Protein AF-A0A7S4VTH8-F1 (afdb_monomer_lite)

Organism: NCBI:txid311494

InterPro domains:
  IPR007577 Glycosyltransferase, DXD sugar-binding motif [PF04488] (107-191)
  IPR029044 Nucleotide-diphospho-sugar transferases [SSF53448] (131-252)
  IPR051706 Glycosyltransferase domain-containing protein [PTHR32385] (81-239)

Secondary structure (DSSP, 8-state):
-PPPPP-----------PPPP--------------------------PPPPPPPPPPPPPPP-PPPP--------PPPSPP---PPPSS-SEEEEEESSSSGGGS-HHHHHHHHHHHHH-TTPEEEEEEHHHHHHHHHHHH-HHHHHHHHH--BHHHHHHHHHHHHHHHH-EEEE-TT-EESS-GGGS--TT--EEEEE-TTSSEEEEEEEE-TT-HHHHHHHHHHHHHHTT-S-SS--HHHH------HHHHHHHHHHHHHHHHHSTT--GGGGGT-SEEEETTEEEEEEEEEE----SSS--SSS-HHHHT-SSGGGGEEEEES--TT---EEEESS-TT--SGGGGSSTT-B---GGGTS--PPPPTTSTTS-----TT-

pLDDT: mean 79.78, std 24.13, range [24.97, 98.88]

Structure (mmCIF, N/CA/C/O backbone):
data_AF-A0A7S4VTH8-F1
#
_entry.id   AF-A0A7S4VTH8-F1
#
loop_
_atom_site.group_PDB
_atom_site.id
_atom_site.type_symbol
_atom_site.label_atom_id
_atom_site.label_alt_id
_atom_site.label_comp_id
_atom_site.label_asym_id
_atom_site.label_entity_id
_atom_site.label_seq_id
_atom_site.pdbx_PDB_ins_code
_atom_site.Cartn_x
_atom_site.Cartn_y
_atom_site.Cartn_z
_atom_site.occupancy
_atom_site.B_iso_or_equiv
_atom_site.auth_seq_id
_atom_site.auth_comp_id
_atom_site.auth_asym_id
_atom_site.auth_atom_id
_atom_site.pdbx_PDB_model_num
ATOM 1 N N . LEU A 1 1 ? 20.740 24.866 17.862 1.00 36.84 1 LEU A N 1
ATOM 2 C CA . LEU A 1 1 ? 20.935 25.268 16.451 1.00 36.84 1 LEU A CA 1
ATOM 3 C C . LEU A 1 1 ? 19.930 24.480 15.617 1.00 36.84 1 LEU A C 1
ATOM 5 O O . LEU A 1 1 ? 20.088 23.277 15.501 1.00 36.84 1 LEU A O 1
ATOM 9 N N . LYS A 1 2 ? 18.836 25.113 15.173 1.00 24.97 2 LYS A N 1
ATOM 10 C CA . LYS A 1 2 ? 17.827 24.502 14.285 1.00 24.97 2 LYS A CA 1
ATOM 11 C C . LYS A 1 2 ? 18.245 24.758 12.830 1.00 24.97 2 LYS A C 1
ATOM 13 O O . LYS A 1 2 ? 18.595 25.909 12.561 1.00 24.97 2 LYS A O 1
ATOM 18 N N . PRO A 1 3 ? 18.171 23.795 11.897 1.00 44.22 3 PRO A N 1
ATOM 19 C CA . PRO A 1 3 ? 18.295 24.111 10.487 1.00 44.22 3 PRO A CA 1
ATOM 20 C C . PRO A 1 3 ? 16.931 24.478 9.893 1.00 44.22 3 PRO A C 1
ATOM 22 O O . PRO A 1 3 ? 15.914 23.816 10.092 1.00 44.22 3 PRO A O 1
ATOM 25 N N . PHE A 1 4 ? 16.959 25.609 9.201 1.00 30.02 4 PHE A N 1
ATOM 26 C CA . PHE A 1 4 ? 15.924 26.200 8.369 1.00 30.02 4 PHE A CA 1
ATOM 27 C C . PHE A 1 4 ? 15.760 25.385 7.079 1.00 30.02 4 PHE A C 1
ATOM 29 O O . PHE A 1 4 ? 16.737 25.176 6.363 1.00 30.02 4 PHE A O 1
ATOM 36 N N . TRP A 1 5 ? 14.530 25.010 6.735 1.00 32.81 5 TRP A N 1
ATOM 37 C CA . TRP A 1 5 ? 14.191 24.534 5.395 1.00 32.81 5 TRP A CA 1
ATOM 38 C C . TRP A 1 5 ? 13.996 25.728 4.450 1.00 32.81 5 TRP A C 1
ATOM 40 O O . TRP A 1 5 ? 13.112 26.564 4.657 1.00 32.81 5 TRP A O 1
ATOM 50 N N . LEU A 1 6 ? 14.830 25.814 3.408 1.00 31.95 6 LEU A N 1
ATOM 51 C CA . LEU A 1 6 ? 14.624 26.717 2.277 1.00 31.95 6 LEU A CA 1
ATOM 52 C C . LEU A 1 6 ? 13.517 26.159 1.371 1.00 31.95 6 LEU A C 1
ATOM 54 O O . LEU A 1 6 ? 13.660 25.094 0.778 1.00 31.95 6 LEU A O 1
ATOM 58 N N . LYS A 1 7 ? 12.435 26.928 1.214 1.00 35.91 7 LYS A N 1
ATOM 59 C CA . LYS A 1 7 ? 11.429 26.739 0.161 1.00 35.91 7 LYS A CA 1
ATOM 60 C C . LYS A 1 7 ? 12.018 27.158 -1.190 1.00 35.91 7 LYS A C 1
ATOM 62 O O . LYS A 1 7 ? 12.247 28.346 -1.419 1.00 35.91 7 LYS A O 1
ATOM 67 N N . GLY A 1 8 ? 12.215 26.202 -2.095 1.00 29.56 8 GLY A N 1
ATOM 68 C CA . GLY A 1 8 ? 12.463 26.462 -3.513 1.00 29.56 8 GLY A CA 1
ATOM 69 C C . GLY A 1 8 ? 11.169 26.889 -4.206 1.00 29.56 8 GLY A C 1
ATOM 70 O O . GLY A 1 8 ? 10.262 26.085 -4.392 1.00 29.56 8 GLY A O 1
ATOM 71 N N . ARG A 1 9 ? 11.062 28.174 -4.558 1.00 32.47 9 ARG A N 1
ATOM 72 C CA . ARG A 1 9 ? 9.934 28.748 -5.304 1.00 32.47 9 ARG A CA 1
ATOM 73 C C . ARG A 1 9 ? 10.282 28.735 -6.794 1.00 32.47 9 ARG A C 1
ATOM 75 O O . ARG A 1 9 ? 11.211 29.425 -7.207 1.00 32.47 9 ARG A O 1
ATOM 82 N N . MET A 1 10 ? 9.539 27.968 -7.589 1.00 34.00 10 MET A N 1
ATOM 83 C CA . MET A 1 10 ? 9.594 28.016 -9.053 1.00 34.00 10 MET A CA 1
ATOM 84 C C . MET A 1 10 ? 9.204 29.414 -9.561 1.00 34.00 10 MET A C 1
ATOM 86 O O . MET A 1 10 ? 8.176 29.973 -9.175 1.00 34.00 10 MET A O 1
ATOM 90 N N . MET A 1 11 ? 10.048 29.973 -10.431 1.00 30.05 11 MET A N 1
ATOM 91 C CA . MET A 1 11 ? 9.822 31.228 -11.146 1.00 30.05 11 MET A CA 1
ATOM 92 C C . MET A 1 11 ? 8.715 31.079 -12.203 1.00 30.05 11 MET A C 1
ATOM 94 O O . MET A 1 11 ? 8.726 30.140 -12.994 1.00 30.05 11 MET A O 1
ATOM 98 N N . ARG A 1 12 ? 7.823 32.074 -12.289 1.00 34.69 12 ARG A N 1
ATOM 99 C CA . ARG A 1 12 ? 7.077 32.424 -13.511 1.00 34.69 12 ARG A CA 1
ATOM 100 C C . ARG A 1 12 ? 7.378 33.885 -13.878 1.00 34.69 12 ARG A C 1
ATOM 102 O O . ARG A 1 12 ? 7.628 34.682 -12.970 1.00 34.69 12 ARG A O 1
ATOM 109 N N . PRO A 1 13 ? 7.396 34.243 -15.175 1.00 38.50 13 PRO A N 1
ATOM 110 C CA . PRO A 1 13 ? 7.891 35.535 -15.626 1.00 38.50 13 PRO A CA 1
ATOM 111 C C . PRO A 1 13 ? 6.871 36.665 -15.442 1.00 38.50 13 PRO A C 1
ATOM 113 O O . PRO A 1 13 ? 5.659 36.463 -15.402 1.00 38.50 13 PRO A O 1
ATOM 116 N N . ALA A 1 14 ? 7.429 37.866 -15.318 1.00 32.06 14 ALA A N 1
ATOM 117 C CA . ALA A 1 14 ? 6.785 39.113 -14.946 1.00 32.06 14 ALA A CA 1
ATOM 118 C C . ALA A 1 14 ? 5.878 39.713 -16.036 1.00 32.06 14 ALA A C 1
ATOM 120 O O . ALA A 1 14 ? 6.280 39.846 -17.189 1.00 32.06 14 ALA A O 1
ATOM 121 N N . GLY A 1 15 ? 4.714 40.212 -15.614 1.00 30.36 15 GLY A N 1
ATOM 122 C CA . GLY A 1 15 ? 3.911 41.215 -16.315 1.00 30.36 15 GLY A CA 1
ATOM 123 C C . GLY A 1 15 ? 3.535 42.328 -15.333 1.00 30.36 15 GLY A C 1
ATOM 124 O O . GLY A 1 15 ? 2.986 42.053 -14.270 1.00 30.36 15 GLY A O 1
ATOM 125 N N . ARG A 1 16 ? 3.911 43.572 -15.650 1.00 32.75 16 ARG A N 1
ATOM 126 C CA . ARG A 1 16 ? 3.724 44.777 -14.820 1.00 32.75 16 ARG A CA 1
ATOM 127 C C . ARG A 1 16 ? 2.326 45.380 -15.012 1.00 32.75 16 ARG A C 1
ATOM 129 O O . ARG A 1 16 ? 1.874 45.499 -16.144 1.00 32.75 16 ARG A O 1
ATOM 136 N N . GLY A 1 17 ? 1.736 45.886 -13.928 1.00 29.48 17 GLY A N 1
ATOM 137 C CA . GLY A 1 17 ? 0.601 46.821 -13.916 1.00 29.48 17 GLY A CA 1
ATOM 138 C C . GLY A 1 17 ? 0.281 47.261 -12.475 1.00 29.48 17 GLY A C 1
ATOM 139 O O . GLY A 1 17 ? 0.368 46.416 -11.589 1.00 29.48 17 GLY A O 1
ATOM 140 N N . PRO A 1 18 ? 0.015 48.554 -12.194 1.00 39.75 18 PRO A N 1
ATOM 141 C CA . PRO A 1 18 ? 0.222 49.143 -10.866 1.00 39.75 18 PRO A CA 1
ATOM 142 C C . PRO A 1 18 ? -0.968 48.983 -9.904 1.00 39.75 18 PRO A C 1
ATOM 144 O O . PRO A 1 18 ? -2.125 49.086 -10.304 1.00 39.75 18 PRO A O 1
ATOM 147 N N . MET A 1 19 ? -0.656 48.802 -8.615 1.00 29.83 19 MET A N 1
ATOM 148 C CA . MET A 1 19 ? -1.596 48.911 -7.494 1.00 29.83 19 MET A CA 1
ATOM 149 C C . MET A 1 19 ? -1.668 50.352 -6.981 1.00 29.83 19 MET A C 1
ATOM 151 O O . MET A 1 19 ? -0.640 50.989 -6.755 1.00 29.83 19 MET A O 1
ATOM 155 N N . ALA A 1 20 ? -2.898 50.815 -6.760 1.00 31.27 20 ALA A N 1
ATOM 156 C CA . ALA A 1 20 ? -3.228 52.014 -6.007 1.00 31.27 20 ALA A CA 1
ATOM 157 C C . ALA A 1 20 ? -3.426 51.679 -4.517 1.00 31.27 20 ALA A C 1
ATOM 159 O O . ALA A 1 20 ? -3.951 50.622 -4.165 1.00 31.27 20 ALA A O 1
ATOM 160 N N . GLU A 1 21 ? -2.992 52.611 -3.670 1.00 29.78 21 GLU A N 1
ATOM 161 C CA . GLU A 1 21 ? -3.199 52.682 -2.223 1.00 29.78 21 GLU A CA 1
ATOM 162 C C . GLU A 1 21 ? -4.673 52.596 -1.802 1.00 29.78 21 GLU A C 1
ATOM 164 O O . GLU A 1 21 ? -5.527 53.252 -2.395 1.00 29.78 21 GLU A O 1
ATOM 169 N N . ALA A 1 22 ? -4.939 51.943 -0.666 1.00 30.23 22 ALA A N 1
ATOM 170 C CA . ALA A 1 22 ? -5.869 52.470 0.335 1.00 30.23 22 ALA A CA 1
ATOM 171 C C . ALA A 1 22 ? -5.616 51.845 1.717 1.00 30.23 22 ALA A C 1
ATOM 173 O O . ALA A 1 22 ? -5.521 50.632 1.885 1.00 30.23 22 ALA A O 1
ATOM 174 N N . ALA A 1 23 ? -5.494 52.729 2.701 1.00 29.59 23 ALA A N 1
ATOM 175 C CA . ALA A 1 23 ? -5.245 52.481 4.111 1.00 29.59 23 ALA A CA 1
ATOM 176 C C . ALA A 1 23 ? -6.529 52.169 4.913 1.00 29.59 23 ALA A C 1
ATOM 178 O O . ALA A 1 23 ? -7.634 52.214 4.378 1.00 29.59 23 ALA A O 1
ATOM 179 N N . SER A 1 24 ? -6.351 52.060 6.245 1.00 28.53 24 SER A N 1
ATOM 180 C CA . SER A 1 24 ? -7.367 52.175 7.320 1.00 28.53 24 SER A CA 1
ATOM 181 C C . SER A 1 24 ? -8.100 50.857 7.641 1.00 28.53 24 SER A C 1
ATOM 183 O O . SER A 1 24 ? -8.542 50.170 6.742 1.00 28.53 24 SER A O 1
ATOM 185 N N . ARG A 1 25 ? -8.339 50.421 8.885 1.00 31.91 25 ARG A N 1
ATOM 186 C CA . ARG A 1 25 ? -8.236 51.041 10.214 1.00 31.91 25 ARG A CA 1
ATOM 187 C C . ARG A 1 25 ? -8.383 49.936 11.274 1.00 31.91 25 ARG A C 1
ATOM 189 O O . ARG A 1 25 ? -9.114 48.971 11.085 1.00 31.91 25 ARG A O 1
ATOM 196 N N . ARG A 1 26 ? -7.711 50.123 12.410 1.00 33.66 26 ARG A N 1
ATOM 197 C CA . ARG A 1 26 ? -7.880 49.361 13.658 1.00 33.66 26 ARG A CA 1
ATOM 198 C C . ARG A 1 26 ? -9.252 49.633 14.287 1.00 33.66 26 ARG A C 1
ATOM 200 O O . ARG A 1 26 ? -9.639 50.794 14.357 1.00 33.66 26 ARG A O 1
ATOM 207 N N . CYS A 1 27 ? -9.853 48.618 14.907 1.00 27.19 27 CYS A N 1
ATOM 208 C CA . CYS A 1 27 ? -10.757 48.793 16.047 1.00 27.19 27 CYS A CA 1
ATOM 209 C C . CYS A 1 27 ? -10.514 47.680 17.079 1.00 27.19 27 CYS A C 1
ATOM 211 O O . CYS A 1 27 ? -10.724 46.503 16.813 1.00 27.19 27 CYS A O 1
ATOM 213 N N . ARG A 1 28 ? -10.029 48.083 18.260 1.00 36.34 28 ARG A N 1
ATOM 214 C CA . ARG A 1 28 ? -10.137 47.333 19.520 1.00 36.34 28 ARG A CA 1
ATOM 215 C C . ARG A 1 28 ? -11.510 47.636 20.123 1.00 36.34 28 ARG A C 1
ATOM 217 O O . ARG A 1 28 ? -11.947 48.772 19.968 1.00 36.34 28 ARG A O 1
ATOM 224 N N . LEU A 1 29 ? -12.091 46.689 20.867 1.00 30.30 29 LEU A N 1
ATOM 225 C CA . LEU A 1 29 ? -12.663 46.870 22.218 1.00 30.30 29 LEU A CA 1
ATOM 226 C C . LEU A 1 29 ? -13.290 45.545 22.729 1.00 30.30 29 LEU A C 1
ATOM 228 O O . LEU A 1 29 ? -14.123 44.942 22.066 1.00 30.30 29 LEU A O 1
ATOM 232 N N . LEU A 1 30 ? -12.847 45.120 23.916 1.00 31.17 30 LEU A N 1
ATOM 233 C CA . LEU A 1 30 ? -13.489 44.222 24.906 1.00 31.17 30 LEU A CA 1
ATOM 234 C C . LEU A 1 30 ? -14.127 45.131 25.997 1.00 31.17 30 LEU A C 1
ATOM 236 O O . LEU A 1 30 ? -13.828 46.330 25.964 1.00 31.17 30 LEU A O 1
ATOM 240 N N . PRO A 1 31 ? -14.771 44.642 27.087 1.00 53.81 31 PRO A N 1
ATOM 241 C CA . PRO A 1 31 ? -15.574 43.430 27.368 1.00 53.81 31 PRO A CA 1
ATOM 242 C C . PRO A 1 31 ? -16.910 43.779 28.109 1.00 53.81 31 PRO A C 1
ATOM 244 O O . PRO A 1 31 ? -17.239 44.953 28.248 1.00 53.81 31 PRO A O 1
ATOM 247 N N . LEU A 1 32 ? -17.599 42.761 28.672 1.00 30.64 32 LEU A N 1
ATOM 248 C CA . LEU A 1 32 ? -18.268 42.725 30.007 1.00 30.64 32 LEU A CA 1
ATOM 249 C C . LEU A 1 32 ? -19.783 42.378 30.022 1.00 30.64 32 LEU A C 1
ATOM 251 O O . LEU A 1 32 ? -20.569 43.054 29.372 1.00 30.64 32 LEU A O 1
ATOM 255 N N . PHE A 1 33 ? -20.143 41.367 30.842 1.00 31.75 33 PHE A N 1
ATOM 256 C CA . PHE A 1 33 ? -21.314 41.220 31.754 1.00 31.75 33 PHE A CA 1
ATOM 257 C C . PHE A 1 33 ? -21.898 39.789 31.890 1.00 31.75 33 PHE A C 1
ATOM 259 O O . PHE A 1 33 ? -22.648 39.304 31.053 1.00 31.75 33 PHE A O 1
ATOM 266 N N . LEU A 1 34 ? -21.531 39.158 33.017 1.00 34.09 34 LEU A N 1
ATOM 267 C CA . LEU A 1 34 ? -22.343 38.421 34.007 1.00 34.09 34 LEU A CA 1
ATOM 268 C C . LEU A 1 34 ? -23.862 38.250 33.772 1.00 34.09 34 LEU A C 1
ATOM 270 O O . LEU A 1 34 ? -24.560 39.248 33.614 1.00 34.09 34 LEU A O 1
ATOM 274 N N . LEU A 1 35 ? -24.385 37.039 34.045 1.00 36.22 35 LEU A N 1
ATOM 275 C CA . LEU A 1 35 ? -25.306 36.782 35.176 1.00 36.22 35 LEU A CA 1
ATOM 276 C C . LEU A 1 35 ? -25.602 35.282 35.412 1.00 36.22 35 LEU A C 1
ATOM 278 O O . LEU A 1 35 ? -25.721 34.487 34.487 1.00 36.22 35 LEU A O 1
ATOM 282 N N . LEU A 1 36 ? -25.712 34.947 36.702 1.00 34.62 36 LEU A N 1
ATOM 283 C CA . LEU A 1 36 ? -25.980 33.643 37.315 1.00 34.62 36 LEU A CA 1
ATOM 284 C C . LEU A 1 36 ? -27.418 33.134 37.100 1.00 34.62 36 LEU A C 1
ATOM 286 O O . LEU A 1 36 ? -28.339 33.945 37.027 1.00 34.62 36 LEU A O 1
ATOM 290 N N . ARG A 1 37 ? -27.621 31.812 37.252 1.00 34.91 37 ARG A N 1
ATOM 291 C CA . ARG A 1 37 ? -28.639 31.249 38.168 1.00 34.91 37 ARG A CA 1
ATOM 292 C C . ARG A 1 37 ? -28.370 29.775 38.514 1.00 34.91 37 ARG A C 1
ATOM 294 O O . ARG A 1 37 ? -28.417 28.905 37.655 1.00 34.91 37 ARG A O 1
ATOM 301 N N . SER A 1 38 ? -28.119 29.544 39.802 1.00 33.72 38 SER A N 1
ATOM 302 C CA . SER A 1 38 ? -28.199 28.258 40.502 1.00 33.72 38 SER A CA 1
ATOM 303 C C . SER A 1 38 ? -29.647 27.812 40.682 1.00 33.72 38 SER A C 1
ATOM 305 O O . SER A 1 38 ? -30.487 28.646 41.015 1.00 33.72 38 SER A O 1
ATOM 307 N N . THR A 1 39 ? -29.884 26.499 40.671 1.00 42.88 39 THR A N 1
ATOM 308 C CA . THR A 1 39 ? -30.799 25.849 41.624 1.00 42.88 39 THR A CA 1
ATOM 309 C C . THR A 1 39 ? -30.237 24.495 42.047 1.00 42.88 39 THR A C 1
ATOM 311 O O . THR A 1 39 ? -29.929 23.651 41.210 1.00 42.88 39 THR A O 1
ATOM 314 N N . CYS A 1 40 ? -30.104 24.331 43.362 1.00 32.66 40 CYS A N 1
ATOM 315 C CA . CYS A 1 40 ? -29.832 23.089 44.071 1.00 32.66 40 CYS A CA 1
ATOM 316 C C . CYS A 1 40 ? -31.020 22.124 43.968 1.00 32.66 40 CYS A C 1
ATOM 318 O O . CYS A 1 40 ? -32.163 22.565 44.076 1.00 32.66 40 CYS A O 1
ATOM 320 N N . THR A 1 41 ? -30.748 20.821 43.933 1.00 42.06 41 THR A N 1
ATOM 321 C CA . THR A 1 41 ? -31.659 19.798 44.465 1.00 42.06 41 THR A CA 1
ATOM 322 C C . THR A 1 41 ? -30.860 18.754 45.229 1.00 42.06 41 THR A C 1
ATOM 324 O O . THR A 1 41 ? -29.747 18.393 44.856 1.00 42.06 41 THR A O 1
ATOM 327 N N . VAL A 1 42 ? -31.448 18.386 46.358 1.00 40.31 42 VAL A N 1
ATOM 328 C CA . VAL A 1 42 ? -30.897 17.694 47.518 1.00 40.31 42 VAL A CA 1
ATOM 329 C C . VAL A 1 42 ? -30.778 16.194 47.254 1.00 40.31 42 VAL A C 1
ATOM 331 O O . VAL A 1 42 ? -31.638 15.606 46.603 1.00 40.31 42 VAL A O 1
ATOM 334 N N . ALA A 1 43 ? -29.698 15.608 47.766 1.00 37.53 43 ALA A N 1
ATOM 335 C CA . ALA A 1 43 ? -29.478 14.175 47.857 1.00 37.53 43 ALA A CA 1
ATOM 336 C C . ALA A 1 43 ? -30.289 13.590 49.025 1.00 37.53 43 ALA A C 1
ATOM 338 O O . ALA A 1 43 ? -30.247 14.130 50.129 1.00 37.53 43 ALA A O 1
ATOM 339 N N . GLU A 1 44 ? -30.982 12.479 48.787 1.00 44.59 44 GLU A N 1
ATOM 340 C CA . GLU A 1 44 ? -31.474 11.587 49.838 1.00 44.59 44 GLU A CA 1
ATOM 341 C C . GLU A 1 44 ? -30.691 10.275 49.732 1.00 44.59 44 GLU A C 1
ATOM 343 O O . GLU A 1 44 ? -30.854 9.497 48.791 1.00 44.59 44 GLU A O 1
ATOM 348 N N . GLU A 1 45 ? -29.783 10.078 50.685 1.00 43.06 45 GLU A N 1
ATOM 349 C CA . GLU A 1 45 ? -29.117 8.808 50.951 1.00 43.06 45 GLU A CA 1
ATOM 350 C C . GLU A 1 45 ? -30.091 7.907 51.719 1.00 43.06 45 GLU A C 1
ATOM 352 O O . GLU A 1 45 ? -30.552 8.257 52.805 1.00 43.06 45 GLU A O 1
ATOM 357 N N . VAL A 1 46 ? -30.407 6.738 51.159 1.00 48.12 46 VAL A N 1
ATOM 358 C CA . VAL A 1 46 ? -31.115 5.672 51.876 1.00 48.12 46 VAL A CA 1
ATOM 359 C C . VAL A 1 46 ? -30.077 4.666 52.353 1.00 48.12 46 VAL A C 1
ATOM 361 O O . VAL A 1 46 ? -29.497 3.911 51.574 1.00 48.12 46 VAL A O 1
ATOM 364 N N . GLU A 1 47 ? -29.849 4.687 53.659 1.00 47.88 47 GLU A N 1
ATOM 365 C CA . GLU A 1 47 ? -28.983 3.784 54.403 1.00 47.88 47 GLU A CA 1
ATOM 366 C C . GLU A 1 47 ? -29.648 2.394 54.486 1.00 47.88 47 GLU A C 1
ATOM 368 O O . GLU A 1 47 ? -30.616 2.179 55.218 1.00 47.88 47 GLU A O 1
ATOM 373 N N . THR A 1 48 ? -29.175 1.431 53.689 1.00 53.84 48 THR A N 1
ATOM 374 C CA . THR A 1 48 ? -29.636 0.036 53.760 1.00 53.84 48 THR A CA 1
ATOM 375 C C . THR A 1 48 ? -28.787 -0.765 54.743 1.00 53.84 48 THR A C 1
ATOM 377 O O . THR A 1 48 ? -27.583 -0.937 54.557 1.00 53.84 48 THR A O 1
ATOM 380 N N . VAL A 1 49 ? -29.453 -1.281 55.774 1.00 56.03 49 VAL A N 1
ATOM 381 C CA . VAL A 1 49 ? -28.925 -2.146 56.837 1.00 56.03 49 VAL A CA 1
ATOM 382 C C . VAL A 1 49 ? -28.360 -3.464 56.267 1.00 56.03 49 VAL A C 1
ATOM 384 O O . VAL A 1 49 ? -29.018 -4.094 55.435 1.00 56.03 49 VAL A O 1
ATOM 387 N N . PRO A 1 50 ? -27.184 -3.939 56.724 1.00 55.94 50 PRO A N 1
ATOM 388 C CA . PRO A 1 50 ? -26.608 -5.204 56.276 1.00 55.94 50 PRO A CA 1
ATOM 389 C C . PRO A 1 50 ? -27.363 -6.411 56.857 1.00 55.94 50 PRO A C 1
ATOM 391 O O . PRO A 1 50 ? -27.477 -6.579 58.071 1.00 55.94 50 PRO A O 1
ATOM 394 N N . VAL A 1 51 ? -27.849 -7.286 55.973 1.00 61.59 51 VAL A N 1
ATOM 395 C CA . VAL A 1 51 ? -28.427 -8.590 56.328 1.00 61.59 51 VAL A CA 1
ATOM 396 C C . VAL A 1 51 ? -27.293 -9.591 56.554 1.00 61.59 51 VAL A C 1
ATOM 398 O O . VAL A 1 51 ? -26.527 -9.900 55.643 1.00 61.59 51 VAL A O 1
ATOM 401 N N . VAL A 1 52 ? -27.191 -10.101 57.781 1.00 65.94 52 VAL A N 1
ATOM 402 C CA . VAL A 1 52 ? -26.246 -11.153 58.184 1.00 65.94 52 VAL A CA 1
ATOM 403 C C . VAL A 1 52 ? -26.782 -12.524 57.736 1.00 65.94 52 VAL A C 1
ATOM 405 O O . VAL A 1 52 ? -27.895 -12.881 58.131 1.00 65.94 52 VAL A O 1
ATOM 408 N N . PRO A 1 53 ? -26.038 -13.318 56.941 1.00 72.44 53 PRO A N 1
ATOM 409 C CA . PRO A 1 53 ? -26.438 -14.682 56.600 1.00 72.44 53 PRO A CA 1
ATOM 410 C C . PRO A 1 53 ? -26.209 -15.659 57.775 1.00 72.44 53 PRO A C 1
ATOM 412 O O . PRO A 1 53 ? -25.245 -15.501 58.529 1.00 72.44 53 PRO A O 1
ATOM 415 N N . PRO A 1 54 ? -27.067 -16.685 57.942 1.00 67.69 54 PRO A N 1
ATOM 416 C CA . PRO A 1 54 ? -26.923 -17.687 58.997 1.00 67.69 54 PRO A CA 1
ATOM 417 C C . PRO A 1 54 ? -25.721 -18.629 58.765 1.00 67.69 54 PRO A C 1
ATOM 419 O O . PRO A 1 54 ? -25.310 -18.840 57.623 1.00 67.69 54 PRO A O 1
ATOM 422 N N . PRO A 1 55 ? -25.161 -19.216 59.841 1.00 64.62 55 PRO A N 1
ATOM 423 C CA . PRO A 1 55 ? -23.941 -20.020 59.792 1.00 64.62 55 PRO A CA 1
ATOM 424 C C . PRO A 1 55 ? -24.132 -21.381 59.107 1.00 64.62 55 PRO A C 1
ATOM 426 O O . PRO A 1 55 ? -25.127 -22.077 59.313 1.00 64.62 55 PRO A O 1
ATOM 429 N N . SER A 1 56 ? -23.121 -21.773 58.330 1.00 67.06 56 SER A N 1
ATOM 430 C CA . SER A 1 56 ? -23.011 -23.066 57.651 1.00 67.06 56 SER A CA 1
ATOM 431 C C . SER A 1 56 ? -22.878 -24.241 58.638 1.00 67.06 56 SER A C 1
ATOM 433 O O . SER A 1 56 ? -22.207 -24.101 59.665 1.00 67.06 56 SER A O 1
ATOM 435 N N . PRO A 1 57 ? -23.452 -25.421 58.330 1.00 68.88 57 PRO A N 1
ATOM 436 C CA . PRO A 1 57 ? -23.324 -26.614 59.164 1.00 68.88 57 PRO A CA 1
ATOM 437 C C . PRO A 1 57 ? -21.896 -27.204 59.153 1.00 68.88 57 PRO A C 1
ATOM 439 O O . PRO A 1 57 ? -21.159 -27.027 58.178 1.00 68.88 57 PRO A O 1
ATOM 442 N N . PRO A 1 58 ? -21.499 -27.916 60.227 1.00 69.62 58 PRO A N 1
ATOM 443 C CA . PRO A 1 58 ? -20.153 -28.460 60.404 1.00 69.62 58 PRO A CA 1
ATOM 444 C C . PRO A 1 58 ? -19.842 -29.630 59.452 1.00 69.62 58 PRO A C 1
ATOM 446 O O . PRO A 1 58 ? -20.753 -30.340 59.017 1.00 69.62 58 PRO A O 1
ATOM 449 N N . PRO A 1 59 ? -18.551 -29.871 59.153 1.00 61.59 59 PRO A N 1
ATOM 450 C CA . PRO A 1 59 ? -18.130 -30.949 58.267 1.00 61.59 59 PRO A CA 1
ATOM 451 C C . PRO A 1 59 ? -18.365 -32.329 58.908 1.00 61.59 59 PRO A C 1
ATOM 453 O O . PRO A 1 59 ? -18.138 -32.495 60.111 1.00 61.59 59 PRO A O 1
ATOM 456 N N . PRO A 1 60 ? -18.780 -33.345 58.129 1.00 59.62 60 PRO A N 1
ATOM 457 C CA . PRO A 1 60 ? -18.875 -34.707 58.626 1.00 59.62 60 PRO A CA 1
ATOM 458 C C . PRO A 1 60 ? -17.492 -35.315 58.898 1.00 59.62 60 PRO A C 1
ATOM 460 O O . PRO A 1 60 ? -16.496 -35.020 58.237 1.00 59.62 60 PRO A O 1
ATOM 463 N N . ALA A 1 61 ? -17.477 -36.173 59.915 1.00 46.94 61 ALA A N 1
ATOM 464 C CA . ALA A 1 61 ? -16.313 -36.806 60.506 1.00 46.94 61 ALA A CA 1
ATOM 465 C C . ALA A 1 61 ? -15.542 -37.732 59.549 1.00 46.94 61 ALA A C 1
ATOM 467 O O . ALA A 1 61 ? -16.102 -38.411 58.687 1.00 46.94 61 ALA A O 1
ATOM 468 N N . ALA A 1 62 ? -14.230 -37.788 59.787 1.00 49.19 62 ALA A N 1
ATOM 469 C CA . ALA A 1 62 ? -13.292 -38.705 59.164 1.00 49.19 62 ALA A CA 1
ATOM 470 C C . ALA A 1 62 ? -13.754 -40.162 59.312 1.00 49.19 62 ALA A C 1
ATOM 472 O O . ALA A 1 62 ? -13.924 -40.659 60.425 1.00 49.19 62 ALA A O 1
ATOM 473 N N . THR A 1 63 ? -13.911 -40.849 58.181 1.00 45.59 63 THR A N 1
ATOM 474 C CA . THR A 1 63 ? -14.073 -42.305 58.146 1.00 45.59 63 THR A CA 1
ATOM 475 C C . THR A 1 63 ? -12.831 -42.918 57.507 1.00 45.59 63 THR A C 1
ATOM 477 O O . THR A 1 63 ? -12.291 -42.407 56.526 1.00 45.59 63 THR A O 1
ATOM 480 N N . SER A 1 64 ? -12.342 -43.971 58.145 1.00 45.78 64 SER A N 1
ATOM 481 C CA . SER A 1 64 ? -11.100 -44.690 57.890 1.00 45.78 64 SER A CA 1
ATOM 482 C C . SER A 1 64 ? -11.005 -45.291 56.485 1.00 45.78 64 SER A C 1
ATOM 484 O O . SER A 1 64 ? -11.955 -45.855 55.947 1.00 45.78 64 SER A O 1
ATOM 486 N N . ALA A 1 65 ? -9.801 -45.200 55.920 1.00 42.47 65 ALA A N 1
ATOM 487 C CA . ALA A 1 65 ? -9.424 -45.775 54.637 1.00 42.47 65 ALA A CA 1
ATOM 488 C C . ALA A 1 65 ? -9.371 -47.320 54.669 1.00 42.47 65 ALA A C 1
ATOM 490 O O . ALA A 1 65 ? -8.789 -47.881 55.601 1.00 42.47 65 ALA A O 1
ATOM 491 N N . PRO A 1 66 ? -9.879 -48.013 53.632 1.00 51.56 66 PRO A N 1
ATOM 492 C CA . PRO A 1 66 ? -9.527 -49.396 53.326 1.00 51.56 66 PRO A CA 1
ATOM 493 C C . PRO A 1 66 ? -8.270 -49.475 52.422 1.00 51.56 66 PRO A C 1
ATOM 495 O O . PRO A 1 66 ? -7.828 -48.460 51.875 1.00 51.56 66 PRO A O 1
ATOM 498 N N . PRO A 1 67 ? -7.641 -50.659 52.283 1.00 45.06 67 PRO A N 1
ATOM 499 C CA . PRO A 1 67 ? -6.303 -50.803 51.713 1.00 45.06 67 PRO A CA 1
ATOM 500 C C . PRO A 1 67 ? -6.257 -50.545 50.203 1.00 45.06 67 PRO A C 1
ATOM 502 O O . PRO A 1 67 ? -7.171 -50.894 49.464 1.00 45.06 67 PRO A O 1
ATOM 505 N N . ARG A 1 68 ? -5.127 -49.978 49.761 1.00 50.66 68 ARG A N 1
ATOM 506 C CA . ARG A 1 68 ? -4.745 -49.714 48.365 1.00 50.66 68 ARG A CA 1
ATOM 507 C C . ARG A 1 68 ? -4.978 -50.917 47.442 1.00 50.66 68 ARG A C 1
ATOM 509 O O . ARG A 1 68 ? -4.180 -51.853 47.441 1.00 50.66 68 ARG A O 1
ATOM 516 N N . GLU A 1 69 ? -5.941 -50.792 46.537 1.00 47.31 69 GLU A N 1
ATOM 517 C CA . GLU A 1 69 ? -5.903 -51.465 45.239 1.00 47.31 69 GLU A CA 1
ATOM 518 C C . GLU A 1 69 ? -5.294 -50.526 44.192 1.00 47.31 69 GLU A C 1
ATOM 520 O O . GLU A 1 69 ? -5.612 -49.338 44.118 1.00 47.31 69 GLU A O 1
ATOM 525 N N . ARG A 1 70 ? -4.366 -51.058 43.390 1.00 55.41 70 ARG A N 1
ATOM 526 C CA . ARG A 1 70 ? -3.762 -50.367 42.245 1.00 55.41 70 ARG A CA 1
ATOM 527 C C . ARG A 1 70 ? -4.820 -50.163 41.157 1.00 55.41 70 ARG A C 1
ATOM 529 O O . ARG A 1 70 ? -4.923 -50.964 40.232 1.00 55.41 70 ARG A O 1
ATOM 536 N N . SER A 1 71 ? -5.560 -49.065 41.226 1.00 46.34 71 SER A N 1
ATOM 537 C CA . SER A 1 71 ? -6.297 -48.534 40.085 1.00 46.34 71 SER A CA 1
ATOM 538 C C . SER A 1 71 ? -5.313 -47.824 39.151 1.00 46.34 71 SER A C 1
ATOM 540 O O . SER A 1 71 ? -4.619 -46.877 39.521 1.00 46.34 71 SER A O 1
ATOM 542 N N . ARG A 1 72 ? -5.207 -48.329 37.916 1.00 53.84 72 ARG A N 1
ATOM 543 C CA . ARG A 1 72 ? -4.606 -47.594 36.798 1.00 53.84 72 ARG A CA 1
ATOM 544 C C . ARG A 1 72 ? -5.328 -46.250 36.705 1.00 53.84 72 ARG A C 1
ATOM 546 O O . ARG A 1 72 ? -6.535 -46.229 36.484 1.00 53.84 72 ARG A O 1
ATOM 553 N N . GLY A 1 73 ? -4.597 -45.162 36.936 1.00 40.31 73 GLY A N 1
ATOM 554 C CA . GLY A 1 73 ? -5.141 -43.812 36.921 1.00 40.31 73 GLY A CA 1
ATOM 555 C C . GLY A 1 73 ? -5.835 -43.518 35.596 1.00 40.31 73 GLY A C 1
ATOM 556 O O . GLY A 1 73 ? -5.194 -43.486 34.548 1.00 40.31 73 GLY A O 1
ATOM 557 N N . LEU A 1 74 ? -7.145 -43.292 35.659 1.00 47.81 74 LEU A N 1
ATOM 558 C CA . LEU A 1 74 ? -7.852 -42.495 34.669 1.00 47.81 74 LEU A CA 1
ATOM 559 C C . LEU A 1 74 ? -7.364 -41.060 34.853 1.00 47.81 74 LEU A C 1
ATOM 561 O O . LEU A 1 74 ? -7.774 -40.358 35.774 1.00 47.81 74 LEU A O 1
ATOM 565 N N . ILE A 1 75 ? -6.415 -40.668 34.007 1.00 52.16 75 ILE A N 1
ATOM 566 C CA . ILE A 1 75 ? -6.011 -39.278 33.838 1.00 52.16 75 ILE A CA 1
ATOM 567 C C . ILE A 1 75 ? -7.243 -38.559 33.288 1.00 52.16 75 ILE A C 1
ATOM 569 O O . ILE A 1 75 ? -7.629 -38.774 32.140 1.00 52.16 75 ILE A O 1
ATOM 573 N N . LEU A 1 76 ? -7.897 -37.755 34.126 1.00 50.06 76 LEU A N 1
ATOM 574 C CA . LEU A 1 76 ? -8.874 -36.784 33.649 1.00 50.06 76 LEU A CA 1
ATOM 575 C C . LEU A 1 76 ? -8.123 -35.826 32.713 1.00 50.06 76 LEU A C 1
ATOM 577 O O . LEU A 1 76 ? -7.100 -35.279 33.138 1.00 50.06 76 LEU A O 1
ATOM 581 N N . PRO A 1 77 ? -8.561 -35.639 31.455 1.00 53.97 77 PRO A N 1
ATOM 582 C CA . PRO A 1 77 ? -7.948 -34.642 30.598 1.00 53.97 77 PRO A CA 1
ATOM 583 C C . PRO A 1 77 ? -8.127 -33.283 31.275 1.00 53.97 77 PRO A C 1
ATOM 585 O O . PRO A 1 77 ? -9.242 -32.899 31.637 1.00 53.97 77 PRO A O 1
ATOM 588 N N . GLY A 1 78 ? -7.012 -32.585 31.497 1.00 64.50 78 GLY A N 1
ATOM 589 C CA . GLY A 1 78 ? -7.044 -31.186 31.906 1.00 64.50 78 GLY A CA 1
ATOM 590 C C . GLY A 1 78 ? -7.836 -30.350 30.892 1.00 64.50 78 GLY A C 1
ATOM 591 O O . GLY A 1 78 ? -8.102 -30.829 29.784 1.00 64.50 78 GLY A O 1
ATOM 592 N N . PRO A 1 79 ? -8.237 -29.117 31.249 1.00 58.78 79 PRO A N 1
ATOM 593 C CA . PRO A 1 79 ? -8.885 -28.217 30.302 1.00 58.78 79 PRO A CA 1
ATOM 594 C C . PRO A 1 79 ? -8.045 -28.169 29.025 1.00 58.78 79 PRO A C 1
ATOM 596 O O . PRO A 1 79 ? -6.842 -27.915 29.089 1.00 58.78 79 PRO A O 1
ATOM 599 N N . ALA A 1 80 ? -8.675 -28.518 27.900 1.00 52.31 80 ALA A N 1
ATOM 600 C CA . ALA A 1 80 ? -8.013 -28.585 26.611 1.00 52.31 80 ALA A CA 1
ATOM 601 C C . ALA A 1 80 ? -7.290 -27.260 26.365 1.00 52.31 80 ALA A C 1
ATOM 603 O O . ALA A 1 80 ? -7.904 -26.192 26.407 1.00 52.31 80 ALA A O 1
ATOM 604 N N . GLU A 1 81 ? -5.981 -27.348 26.155 1.00 54.38 81 GLU A N 1
ATOM 605 C CA . GLU A 1 81 ? -5.162 -26.225 25.728 1.00 54.38 81 GLU A CA 1
ATOM 606 C C . GLU A 1 81 ? -5.830 -25.616 24.481 1.00 54.38 81 GLU A C 1
ATOM 608 O O . GLU A 1 81 ? -6.216 -26.380 23.582 1.00 54.38 81 GLU A O 1
ATOM 613 N N . PRO A 1 82 ? -6.074 -24.291 24.438 1.00 55.53 82 PRO A N 1
ATOM 614 C CA . PRO A 1 82 ? -6.762 -23.677 23.314 1.00 55.53 82 PRO A CA 1
ATOM 615 C C . PRO A 1 82 ? -5.989 -24.001 22.037 1.00 55.53 82 PRO A C 1
ATOM 617 O O . PRO A 1 82 ? -4.839 -23.600 21.871 1.00 55.53 82 PRO A O 1
ATOM 620 N N . GLN A 1 83 ? -6.622 -24.780 21.157 1.00 52.59 83 GLN A N 1
ATOM 621 C CA . GLN A 1 83 ? -6.054 -25.126 19.861 1.00 52.59 83 GLN A CA 1
ATOM 622 C C . GLN A 1 83 ? -5.738 -23.820 19.121 1.00 52.59 83 GLN A C 1
ATOM 624 O O . GLN A 1 83 ? -6.594 -22.928 19.113 1.00 52.59 83 GLN A O 1
ATOM 629 N N . PRO A 1 84 ? -4.541 -23.672 18.526 1.00 56.12 84 PRO A N 1
ATOM 630 C CA . PRO A 1 84 ? -4.180 -22.444 17.837 1.00 56.12 84 PRO A CA 1
ATOM 631 C C . PRO A 1 84 ? -5.199 -22.192 16.724 1.00 56.12 84 PRO A C 1
ATOM 633 O O . PRO A 1 84 ? -5.318 -22.979 15.784 1.00 56.12 84 PRO A O 1
ATOM 636 N N . SER A 1 85 ? -5.977 -21.116 16.857 1.00 72.31 85 SER A N 1
ATOM 637 C CA . SER A 1 85 ? -6.964 -20.729 15.853 1.00 72.31 85 SER A CA 1
ATOM 638 C C . SER A 1 85 ? -6.250 -20.449 14.536 1.00 72.31 85 SER A C 1
ATOM 640 O O . SER A 1 85 ? -5.215 -19.777 14.541 1.00 72.31 85 SER A O 1
ATOM 642 N N . SER A 1 86 ? -6.791 -20.934 13.417 1.00 85.25 86 SER A N 1
ATOM 643 C CA . SER A 1 86 ? -6.261 -20.614 12.090 1.00 85.25 86 SER A CA 1
ATOM 644 C C . SER A 1 86 ? -6.148 -19.090 11.906 1.00 85.25 86 SER A C 1
ATOM 646 O O . SER A 1 86 ? -7.045 -18.375 12.362 1.00 85.25 86 SER A O 1
ATOM 648 N N . PRO A 1 87 ? -5.073 -18.582 11.272 1.00 93.94 87 PRO A N 1
ATOM 649 C CA . PRO A 1 87 ? -4.923 -17.152 11.028 1.00 93.94 87 PRO A CA 1
ATOM 650 C C . PRO A 1 87 ? -6.094 -16.592 10.219 1.00 93.94 87 PRO A C 1
ATOM 652 O O . PRO A 1 87 ? -6.543 -17.222 9.261 1.00 93.94 87 PRO A O 1
ATOM 655 N N . ARG A 1 88 ? -6.567 -15.396 10.584 1.00 97.56 88 ARG A N 1
ATOM 656 C CA . ARG A 1 88 ? -7.637 -14.696 9.853 1.00 97.56 88 ARG A CA 1
ATOM 657 C C . ARG A 1 88 ? -7.214 -14.211 8.469 1.00 97.56 88 ARG A C 1
ATOM 659 O O . ARG A 1 88 ? -8.029 -14.209 7.551 1.00 97.56 88 ARG A O 1
ATOM 666 N N . ILE A 1 89 ? -5.952 -13.813 8.326 1.00 98.38 89 ILE A N 1
ATOM 667 C CA . ILE A 1 89 ? -5.362 -13.382 7.058 1.00 98.38 89 ILE A CA 1
ATOM 668 C C . ILE A 1 89 ? -4.808 -14.618 6.331 1.00 98.38 89 ILE A C 1
ATOM 670 O O . ILE A 1 89 ? -3.902 -15.271 6.858 1.00 98.38 89 ILE A O 1
ATOM 674 N N . PRO A 1 90 ? -5.321 -14.957 5.133 1.00 97.88 90 PRO A N 1
ATOM 675 C CA . PRO A 1 90 ? -4.817 -16.075 4.342 1.00 97.88 90 PRO A CA 1
ATOM 676 C C . PRO A 1 90 ? -3.336 -15.925 3.979 1.00 97.88 90 PRO A C 1
ATOM 678 O O . PRO A 1 90 ? -2.850 -14.822 3.737 1.00 97.88 90 PRO A O 1
ATOM 681 N N . ARG A 1 91 ? -2.617 -17.048 3.856 1.00 97.19 91 ARG A N 1
ATOM 682 C CA . ARG A 1 91 ? -1.225 -17.076 3.368 1.00 97.19 91 ARG A CA 1
ATOM 683 C C . ARG A 1 91 ? -1.165 -16.946 1.843 1.00 97.19 91 ARG A C 1
ATOM 685 O O . ARG A 1 91 ? -0.732 -17.861 1.148 1.00 97.19 91 ARG A O 1
ATOM 692 N N . LYS A 1 92 ? -1.633 -15.808 1.337 1.00 98.25 92 LYS A N 1
ATOM 693 C CA . LYS A 1 92 ? -1.628 -15.442 -0.079 1.00 98.25 92 LYS A CA 1
ATOM 694 C C . LYS A 1 92 ? -0.924 -14.104 -0.256 1.00 98.25 92 LYS A C 1
ATOM 696 O O . LYS A 1 92 ? -1.231 -13.172 0.478 1.00 98.25 92 LYS A O 1
ATOM 701 N N . LEU A 1 93 ? -0.022 -13.998 -1.225 1.00 98.62 93 LEU A N 1
ATOM 702 C CA . LEU A 1 93 ? 0.635 -12.758 -1.620 1.00 98.62 93 LEU A CA 1
ATOM 703 C C . LEU A 1 93 ? 0.112 -12.301 -2.979 1.00 98.62 93 LEU A C 1
ATOM 705 O O . LEU A 1 93 ? 0.426 -12.896 -4.008 1.00 98.62 93 LEU A O 1
ATOM 709 N N . VAL A 1 94 ? -0.665 -11.226 -2.965 1.00 98.69 94 VAL A N 1
ATOM 710 C CA . VAL A 1 94 ? -1.149 -10.518 -4.145 1.00 98.69 94 VAL A CA 1
ATOM 711 C C . VAL A 1 94 ? -0.046 -9.599 -4.662 1.00 98.69 94 VAL A C 1
ATOM 713 O O . VAL A 1 94 ? 0.517 -8.806 -3.908 1.00 98.69 94 VAL A O 1
ATOM 716 N N . LEU A 1 95 ? 0.243 -9.698 -5.955 1.00 98.44 95 LEU A N 1
ATOM 717 C CA . LEU A 1 95 ? 1.183 -8.845 -6.673 1.00 98.44 95 LEU A CA 1
ATOM 718 C C . LEU A 1 95 ? 0.498 -8.308 -7.923 1.00 98.44 95 LEU A C 1
ATOM 720 O O . LEU A 1 95 ? -0.095 -9.075 -8.683 1.00 98.44 95 LEU A O 1
ATOM 724 N N . THR A 1 96 ? 0.612 -7.002 -8.143 1.00 97.69 96 THR A N 1
ATOM 725 C CA . THR A 1 96 ? 0.100 -6.340 -9.346 1.00 97.69 96 THR A CA 1
ATOM 726 C C . THR A 1 96 ? 1.256 -5.856 -10.206 1.00 97.69 96 THR A C 1
ATOM 728 O O . THR A 1 96 ? 2.237 -5.326 -9.679 1.00 97.69 96 THR A O 1
ATOM 731 N N . SER A 1 97 ? 1.156 -6.015 -11.522 1.00 95.38 97 SER A N 1
ATOM 732 C CA . SER A 1 97 ? 2.209 -5.598 -12.447 1.00 95.38 97 SER A CA 1
ATOM 733 C C . SER A 1 97 ? 1.650 -5.111 -13.775 1.00 95.38 97 SER A C 1
ATOM 735 O O . SER A 1 97 ? 0.584 -5.521 -14.203 1.00 95.38 97 SER A O 1
ATOM 737 N N . LYS A 1 98 ? 2.424 -4.298 -14.488 1.00 91.25 98 LYS A N 1
ATOM 738 C CA . LYS A 1 98 ? 2.186 -4.064 -15.916 1.00 91.25 98 LYS A CA 1
ATOM 739 C C . LYS A 1 98 ? 2.567 -5.284 -16.765 1.00 91.25 98 LYS A C 1
ATOM 741 O O . LYS A 1 98 ? 2.071 -5.455 -17.871 1.00 91.25 98 LYS A O 1
ATOM 746 N N . GLN A 1 99 ? 3.486 -6.113 -16.268 1.00 93.50 99 GLN A N 1
ATOM 747 C CA . GLN A 1 99 ? 4.000 -7.270 -16.992 1.00 93.50 99 GLN A CA 1
ATOM 748 C C . GLN A 1 99 ? 3.151 -8.508 -16.712 1.00 93.50 99 GLN A C 1
ATOM 750 O O . GLN A 1 99 ? 2.802 -8.788 -15.566 1.00 93.50 99 GLN A O 1
ATOM 755 N N . ALA A 1 100 ? 2.908 -9.308 -17.751 1.00 94.62 100 ALA A N 1
ATOM 756 C CA . ALA A 1 100 ? 2.127 -10.544 -17.649 1.00 94.62 100 ALA A CA 1
ATOM 757 C C . ALA A 1 100 ? 2.746 -11.593 -16.708 1.00 94.62 100 ALA A C 1
ATOM 759 O O . ALA A 1 100 ? 2.062 -12.492 -16.223 1.00 94.62 100 ALA A O 1
ATOM 760 N N . SER A 1 101 ? 4.052 -11.502 -16.443 1.00 95.88 101 SER A N 1
ATOM 761 C CA . SER A 1 101 ? 4.748 -12.383 -15.507 1.00 95.88 101 SER A CA 1
ATOM 762 C C . SER A 1 101 ? 6.005 -11.730 -14.936 1.00 95.88 101 SER A C 1
ATOM 764 O O . SER A 1 101 ? 6.496 -10.721 -15.451 1.00 95.88 101 SER A O 1
ATOM 766 N N . ALA A 1 102 ? 6.562 -12.356 -13.896 1.00 95.06 102 ALA A N 1
ATOM 767 C CA . ALA A 1 102 ? 7.802 -11.924 -13.261 1.00 95.06 102 ALA A CA 1
ATOM 768 C C . ALA A 1 102 ? 8.995 -11.857 -14.233 1.00 95.06 102 ALA A C 1
ATOM 770 O O . ALA A 1 102 ? 9.837 -10.976 -14.087 1.00 95.06 102 ALA A O 1
ATOM 771 N N . ASP A 1 103 ? 9.054 -12.728 -15.243 1.00 95.50 103 ASP A N 1
ATOM 772 C CA . ASP A 1 103 ? 10.169 -12.775 -16.201 1.00 95.50 103 ASP A CA 1
ATOM 773 C C . ASP A 1 103 ? 10.232 -11.533 -17.106 1.00 95.50 103 ASP A C 1
ATOM 775 O O . ASP A 1 103 ? 11.290 -11.213 -17.645 1.00 95.50 103 ASP A O 1
ATOM 779 N N . GLY A 1 104 ? 9.118 -10.802 -17.242 1.00 94.94 104 GLY A N 1
ATOM 780 C CA . GLY A 1 104 ? 9.051 -9.541 -17.987 1.00 94.94 104 GLY A CA 1
ATOM 781 C C . GLY A 1 104 ? 9.543 -8.317 -17.205 1.00 94.94 104 GLY A C 1
ATOM 782 O O . GLY A 1 104 ? 9.627 -7.226 -17.766 1.00 94.94 104 GLY A O 1
ATOM 783 N N . LEU A 1 105 ? 9.842 -8.461 -15.910 1.00 96.19 105 LEU A N 1
ATOM 784 C CA . LEU A 1 105 ? 10.309 -7.356 -15.073 1.00 96.19 105 LEU A CA 1
ATOM 785 C C . LEU A 1 105 ? 11.794 -7.031 -15.313 1.00 96.19 105 LEU A C 1
ATOM 787 O O . LEU A 1 105 ? 12.554 -7.908 -15.722 1.00 96.19 105 LEU A O 1
ATOM 791 N N . PRO A 1 106 ? 12.267 -5.820 -14.969 1.00 96.38 106 PRO A N 1
ATOM 792 C CA . PRO A 1 106 ? 13.700 -5.546 -14.898 1.00 96.38 106 PRO A CA 1
ATOM 793 C C . PRO A 1 106 ? 14.416 -6.487 -13.921 1.00 96.38 106 PRO A C 1
ATOM 795 O O . PRO A 1 106 ? 13.865 -6.854 -12.883 1.00 96.38 106 PRO A O 1
ATOM 798 N N . GLU A 1 107 ? 15.674 -6.826 -14.211 1.00 96.94 107 GLU A N 1
ATOM 799 C CA . GLU A 1 107 ? 16.457 -7.791 -13.425 1.00 96.94 107 GLU A CA 1
ATOM 800 C C . GLU A 1 107 ? 16.535 -7.435 -11.931 1.00 96.94 107 GLU A C 1
ATOM 802 O O . GLU A 1 107 ? 16.394 -8.312 -11.079 1.00 96.94 107 GLU A O 1
ATOM 807 N N . SER A 1 108 ? 16.682 -6.149 -11.597 1.00 96.94 108 SER A N 1
ATOM 808 C CA . SER A 1 108 ? 16.702 -5.675 -10.207 1.00 96.94 108 SER A CA 1
ATOM 809 C C . SER A 1 108 ? 15.382 -5.940 -9.474 1.00 96.94 108 SER A C 1
ATOM 811 O O . SER A 1 108 ? 15.391 -6.388 -8.326 1.00 96.94 108 SER A O 1
ATOM 813 N N . VAL A 1 109 ? 14.246 -5.747 -10.150 1.00 97.50 109 VAL A N 1
ATOM 814 C CA . VAL A 1 109 ? 12.911 -6.032 -9.606 1.00 97.50 109 VAL A CA 1
ATOM 815 C C . VAL A 1 109 ? 12.707 -7.543 -9.469 1.00 97.50 109 VAL A C 1
ATOM 817 O O . VAL A 1 109 ? 12.223 -8.002 -8.436 1.00 97.50 109 VAL A O 1
ATOM 820 N N . GLN A 1 110 ? 13.142 -8.340 -10.452 1.00 98.00 110 GLN A N 1
ATOM 821 C CA . GLN A 1 110 ? 13.109 -9.804 -10.353 1.00 98.00 110 GLN A CA 1
ATOM 822 C C . GLN A 1 110 ? 13.941 -10.314 -9.170 1.00 98.00 110 GLN A C 1
ATOM 824 O O . GLN A 1 110 ? 13.505 -11.203 -8.438 1.00 98.00 110 GLN A O 1
ATOM 829 N N . ALA A 1 111 ? 15.140 -9.762 -8.968 1.00 98.19 111 ALA A N 1
ATOM 830 C CA . ALA A 1 111 ? 16.008 -10.118 -7.853 1.00 98.19 111 ALA A CA 1
ATOM 831 C C . ALA A 1 111 ? 15.355 -9.783 -6.504 1.00 98.19 111 ALA A C 1
ATOM 833 O O . ALA A 1 111 ? 15.345 -10.629 -5.605 1.00 98.19 111 ALA A O 1
ATOM 834 N N . ASN A 1 112 ? 14.745 -8.597 -6.381 1.00 98.19 112 ASN A N 1
ATOM 835 C CA . ASN A 1 112 ? 13.984 -8.213 -5.193 1.00 98.19 112 ASN A CA 1
ATOM 836 C C . ASN A 1 112 ? 12.799 -9.162 -4.940 1.00 98.19 112 ASN A C 1
ATOM 838 O O . ASN A 1 112 ? 12.642 -9.671 -3.830 1.00 98.19 112 ASN A O 1
ATOM 842 N N . LEU A 1 113 ? 12.016 -9.472 -5.977 1.00 97.69 113 LEU A N 1
ATOM 843 C CA . LEU A 1 113 ? 10.877 -10.383 -5.882 1.00 97.69 113 LEU A CA 1
ATOM 844 C C . LEU A 1 113 ? 11.304 -11.785 -5.426 1.00 97.69 113 LEU A C 1
ATOM 846 O O . LEU A 1 113 ? 10.752 -12.304 -4.457 1.00 97.69 113 LEU A O 1
ATOM 850 N N . ARG A 1 114 ? 12.327 -12.381 -6.056 1.00 98.00 114 ARG A N 1
ATOM 851 C CA . ARG A 1 114 ? 12.869 -13.692 -5.647 1.00 98.00 114 ARG A CA 1
ATOM 852 C C . ARG A 1 114 ? 13.334 -13.677 -4.193 1.00 98.00 114 ARG A C 1
ATOM 854 O O . ARG A 1 114 ? 13.058 -14.620 -3.455 1.00 98.00 114 ARG A O 1
ATOM 861 N N . ARG A 1 115 ? 14.009 -12.604 -3.770 1.00 97.88 115 ARG A N 1
ATOM 862 C CA . ARG A 1 115 ? 14.462 -12.430 -2.386 1.00 97.88 115 ARG A CA 1
ATOM 863 C C . ARG A 1 115 ? 13.283 -12.384 -1.411 1.00 97.88 115 ARG A C 1
ATOM 865 O O . ARG A 1 115 ? 13.341 -13.042 -0.379 1.00 97.88 115 ARG A O 1
ATOM 872 N N . ASN A 1 116 ? 12.234 -11.627 -1.726 1.00 98.12 116 ASN A N 1
ATOM 873 C CA . ASN A 1 116 ? 11.040 -11.534 -0.886 1.00 98.12 116 ASN A CA 1
ATOM 874 C C . ASN A 1 116 ? 10.315 -12.882 -0.778 1.00 98.12 116 ASN A C 1
ATOM 876 O O . ASN A 1 116 ? 9.993 -13.302 0.330 1.00 98.12 116 ASN A O 1
ATOM 880 N N . LEU A 1 117 ? 10.122 -13.588 -1.898 1.00 97.06 117 LEU A N 1
ATOM 881 C CA . LEU A 1 117 ? 9.482 -14.910 -1.918 1.00 97.06 117 LEU A CA 1
ATOM 882 C C . LEU A 1 117 ? 10.291 -15.958 -1.139 1.00 97.06 117 LEU A C 1
ATOM 884 O O . LEU A 1 117 ? 9.715 -16.798 -0.455 1.00 97.06 117 LEU A O 1
ATOM 888 N N . ALA A 1 118 ? 11.624 -15.877 -1.165 1.00 97.94 118 ALA A N 1
ATOM 889 C CA . ALA A 1 118 ? 12.487 -16.780 -0.403 1.00 97.94 118 ALA A CA 1
ATOM 890 C C . ALA A 1 118 ? 12.351 -16.630 1.126 1.00 97.94 118 ALA A C 1
ATOM 892 O O . ALA A 1 118 ? 12.735 -17.542 1.857 1.00 97.94 118 ALA A O 1
ATOM 893 N N . LEU A 1 119 ? 11.818 -15.506 1.626 1.00 97.69 119 LEU A N 1
ATOM 894 C CA . LEU A 1 119 ? 11.552 -15.323 3.058 1.00 97.69 119 LEU A CA 1
ATOM 895 C C . LEU A 1 119 ? 10.307 -16.087 3.526 1.00 97.69 119 LEU A C 1
ATOM 897 O O . LEU A 1 119 ? 10.209 -16.402 4.709 1.00 97.69 119 LEU A O 1
ATOM 901 N N . ASP A 1 120 ? 9.356 -16.360 2.634 1.00 95.12 120 ASP A N 1
ATOM 902 C CA . ASP A 1 120 ? 8.072 -16.973 2.979 1.00 95.12 120 ASP A CA 1
ATOM 903 C C . ASP A 1 120 ? 7.654 -17.994 1.899 1.00 95.12 120 ASP A C 1
ATOM 905 O O . ASP A 1 120 ? 6.730 -17.744 1.124 1.00 95.12 120 ASP A O 1
ATOM 909 N N . PRO A 1 121 ? 8.360 -19.141 1.801 1.00 94.81 121 PRO A N 1
ATOM 910 C CA . PRO A 1 121 ? 8.196 -20.095 0.699 1.00 94.81 121 PRO A CA 1
ATOM 911 C C . PRO A 1 121 ? 6.824 -20.786 0.669 1.00 94.81 121 PRO A C 1
ATOM 913 O O . PRO A 1 121 ? 6.451 -21.348 -0.357 1.00 94.81 121 PRO A O 1
ATOM 916 N N . ASP A 1 122 ? 6.075 -20.730 1.774 1.00 92.56 122 ASP A N 1
ATOM 917 C CA . ASP A 1 122 ? 4.734 -21.310 1.901 1.00 92.56 122 ASP A CA 1
ATOM 918 C C . ASP A 1 122 ? 3.620 -20.329 1.486 1.00 92.56 122 ASP A C 1
ATOM 920 O O . ASP A 1 122 ? 2.435 -20.640 1.614 1.00 92.56 122 ASP A O 1
ATOM 924 N N . MET A 1 123 ? 3.971 -19.112 1.063 1.00 95.56 123 MET A N 1
ATOM 925 C CA . MET A 1 123 ? 3.016 -18.090 0.647 1.00 95.56 123 MET A CA 1
ATOM 926 C C . MET A 1 123 ? 2.527 -18.357 -0.784 1.00 95.56 123 MET A C 1
ATOM 928 O O . MET A 1 123 ? 3.321 -18.412 -1.724 1.00 95.56 123 MET A O 1
ATOM 932 N N . GLU A 1 124 ? 1.213 -18.482 -0.977 1.00 97.00 124 GLU A N 1
ATOM 933 C CA . GLU A 1 124 ? 0.624 -18.653 -2.309 1.00 97.00 124 GLU A CA 1
ATOM 934 C C . GLU A 1 124 ? 0.714 -17.340 -3.095 1.00 97.00 124 GLU A C 1
ATOM 936 O O . GLU A 1 124 ? 0.141 -16.328 -2.695 1.00 97.00 124 GLU A O 1
ATOM 941 N N . MET A 1 125 ? 1.411 -17.334 -4.230 1.00 97.12 125 MET A N 1
ATOM 942 C CA . MET A 1 125 ? 1.517 -16.139 -5.065 1.00 97.12 125 MET A CA 1
ATOM 943 C C . MET A 1 125 ? 0.285 -15.974 -5.965 1.00 97.12 125 MET A C 1
ATOM 945 O O . MET A 1 125 ? -0.055 -16.863 -6.745 1.00 97.12 125 MET A O 1
ATOM 949 N N . ARG A 1 126 ? -0.323 -14.786 -5.929 1.00 97.69 126 ARG A N 1
ATOM 950 C CA . ARG A 1 126 ? -1.403 -14.348 -6.817 1.00 97.69 126 ARG A CA 1
ATOM 951 C C . ARG A 1 126 ? -0.921 -13.161 -7.650 1.00 97.69 126 ARG A C 1
ATOM 953 O O . ARG A 1 126 ? -0.893 -12.032 -7.173 1.00 97.69 126 ARG A O 1
ATOM 960 N N . TRP A 1 127 ? -0.547 -13.428 -8.896 1.00 98.19 127 TRP A N 1
ATOM 961 C CA . TRP A 1 127 ? -0.130 -12.405 -9.857 1.00 98.19 127 TRP A CA 1
ATOM 962 C C . TRP A 1 127 ? -1.331 -11.882 -10.646 1.00 98.19 127 TRP A C 1
ATOM 964 O O . TRP A 1 127 ? -2.123 -12.686 -11.148 1.00 98.19 127 TRP A O 1
ATOM 974 N N . LEU A 1 128 ? -1.454 -10.562 -10.767 1.00 98.19 128 LEU A N 1
ATOM 975 C CA . LEU A 1 128 ? -2.397 -9.909 -11.668 1.00 98.19 128 LEU A CA 1
ATOM 976 C C . LEU A 1 128 ? -1.660 -8.866 -12.501 1.00 98.19 128 LEU A C 1
ATOM 978 O O . LEU A 1 128 ? -1.070 -7.931 -11.957 1.00 98.19 128 LEU A O 1
ATOM 982 N N . ASP A 1 129 ? -1.713 -9.028 -13.816 1.00 97.00 129 ASP A N 1
ATOM 983 C CA . ASP A 1 129 ? -1.417 -7.936 -14.724 1.00 97.00 129 ASP A CA 1
ATOM 984 C C . ASP A 1 129 ? -2.662 -7.070 -14.971 1.00 97.00 129 ASP A C 1
ATOM 986 O O . ASP A 1 129 ? -3.742 -7.329 -14.431 1.00 97.00 129 ASP A O 1
ATOM 990 N N . ASP A 1 130 ? -2.506 -6.014 -15.765 1.00 95.38 130 ASP A N 1
ATOM 991 C CA . ASP A 1 130 ? -3.588 -5.081 -16.074 1.00 95.38 130 ASP A CA 1
ATOM 992 C C . ASP A 1 130 ? -4.825 -5.774 -16.708 1.00 95.38 130 ASP A C 1
ATOM 994 O O . ASP A 1 130 ? -5.931 -5.576 -16.191 1.00 95.38 130 ASP A O 1
ATOM 998 N N . PRO A 1 131 ? -4.698 -6.632 -17.750 1.00 96.69 131 PRO A N 1
ATOM 999 C CA . PRO A 1 131 ? -5.828 -7.402 -18.277 1.00 96.69 131 PRO A CA 1
ATOM 1000 C C . PRO A 1 131 ? -6.463 -8.344 -17.252 1.00 96.69 131 PRO A C 1
ATOM 1002 O O . PRO A 1 131 ? -7.682 -8.313 -17.079 1.00 96.69 131 PRO A O 1
ATOM 1005 N N . ALA A 1 132 ? -5.663 -9.137 -16.525 1.00 98.12 132 ALA A N 1
ATOM 1006 C CA . ALA A 1 132 ? -6.197 -10.056 -15.522 1.00 98.12 132 ALA A CA 1
ATOM 1007 C C . ALA A 1 132 ? -6.940 -9.308 -14.411 1.00 98.12 132 ALA A C 1
ATOM 1009 O O . ALA A 1 132 ? -7.922 -9.820 -13.869 1.00 98.12 132 ALA A O 1
ATOM 1010 N N . CYS A 1 133 ? -6.494 -8.098 -14.070 1.00 98.25 133 CYS A N 1
ATOM 1011 C CA . CYS A 1 133 ? -7.195 -7.272 -13.109 1.00 98.25 133 CYS A CA 1
ATOM 1012 C C . CYS A 1 133 ? -8.484 -6.663 -13.665 1.00 98.25 133 CYS A C 1
ATOM 1014 O O . CYS A 1 133 ? -9.493 -6.650 -12.961 1.00 98.25 133 CYS A O 1
ATOM 1016 N N . SER A 1 134 ? -8.490 -6.200 -14.918 1.00 97.88 134 SER A N 1
ATOM 1017 C CA . SER A 1 134 ? -9.724 -5.748 -15.573 1.00 97.88 134 SER A CA 1
ATOM 1018 C C . SER A 1 134 ? -10.781 -6.856 -15.569 1.00 97.88 134 SER A C 1
ATOM 1020 O O . SER A 1 134 ? -11.904 -6.632 -15.114 1.00 97.88 134 SER A O 1
ATOM 1022 N N . ASP A 1 135 ? -10.410 -8.074 -15.972 1.00 98.19 135 ASP A N 1
ATOM 1023 C CA . ASP A 1 135 ? -11.314 -9.227 -15.971 1.00 98.19 135 ASP A CA 1
ATOM 1024 C C . ASP A 1 135 ? -11.822 -9.549 -14.559 1.00 98.19 135 ASP A C 1
ATOM 1026 O O . ASP A 1 135 ? -13.021 -9.751 -14.357 1.00 98.19 135 ASP A O 1
ATOM 1030 N N . TYR A 1 136 ? -10.937 -9.494 -13.559 1.00 98.38 136 TYR A N 1
ATOM 1031 C CA . TYR A 1 136 ? -11.305 -9.678 -12.155 1.00 98.38 136 TYR A CA 1
ATOM 1032 C C . TYR A 1 136 ? -12.332 -8.642 -11.674 1.00 98.38 136 TYR A C 1
ATOM 1034 O O . TYR A 1 136 ? -13.299 -8.977 -10.985 1.00 98.38 136 TYR A O 1
ATOM 1042 N N . LEU A 1 137 ? -12.141 -7.371 -12.040 1.00 98.12 137 LEU A N 1
ATOM 1043 C CA . LEU A 1 137 ? -13.067 -6.294 -11.699 1.00 98.12 137 LEU A CA 1
ATOM 1044 C C . LEU A 1 137 ? -14.417 -6.476 -12.400 1.00 98.12 137 LEU A C 1
ATOM 1046 O O . LEU A 1 137 ? -15.451 -6.348 -11.742 1.00 98.12 137 LEU A O 1
ATOM 1050 N N . LYS A 1 138 ? -14.424 -6.840 -13.691 1.00 97.25 138 LYS A N 1
ATOM 1051 C CA . LYS A 1 138 ? -15.655 -7.142 -14.446 1.00 97.25 138 LYS A CA 1
ATOM 1052 C C . LYS A 1 138 ? -16.445 -8.264 -13.783 1.00 97.25 138 LYS A C 1
ATOM 1054 O O . LYS A 1 138 ? -17.654 -8.126 -13.610 1.00 97.25 138 LYS A O 1
ATOM 1059 N N . GLU A 1 139 ? -15.766 -9.340 -13.392 1.00 97.62 139 GLU A N 1
ATOM 1060 C CA . GLU A 1 139 ? -16.396 -10.528 -12.814 1.00 97.62 139 GLU A CA 1
ATOM 1061 C C . GLU A 1 139 ? -17.008 -10.263 -11.429 1.00 97.62 139 GLU A C 1
ATOM 1063 O O . GLU A 1 139 ? -18.062 -10.813 -11.104 1.00 97.62 139 GLU A O 1
ATOM 1068 N N . HIS A 1 140 ? -16.370 -9.433 -10.596 1.00 97.25 140 HIS A N 1
ATOM 1069 C CA . HIS A 1 140 ? -16.719 -9.342 -9.170 1.00 97.25 140 HIS A CA 1
ATOM 1070 C C . HIS A 1 140 ? -17.303 -8.007 -8.715 1.00 97.25 140 HIS A C 1
ATOM 1072 O O . HIS A 1 140 ? -18.021 -7.977 -7.718 1.00 97.25 140 HIS A O 1
ATOM 1078 N N . PHE A 1 141 ? -17.016 -6.919 -9.424 1.00 95.75 141 PHE A N 1
ATOM 1079 C CA . PHE A 1 141 ? -17.419 -5.560 -9.044 1.00 95.75 141 PHE A CA 1
ATOM 1080 C C . PHE A 1 141 ? -18.209 -4.847 -10.151 1.00 95.75 141 PHE A C 1
ATOM 1082 O O . PHE A 1 141 ? -18.750 -3.765 -9.929 1.00 95.75 141 PHE A O 1
ATOM 1089 N N . GLY A 1 142 ? -18.319 -5.470 -11.327 1.00 92.62 142 GLY A N 1
ATOM 1090 C CA . GLY A 1 142 ? -19.081 -4.977 -12.465 1.00 92.62 142 GLY A CA 1
ATOM 1091 C C . GLY A 1 142 ? -18.262 -4.117 -13.436 1.00 92.62 142 GLY A C 1
ATOM 1092 O O . GLY A 1 142 ? -17.150 -3.675 -13.130 1.00 92.62 142 GLY A O 1
ATOM 1093 N N . PRO A 1 143 ? -18.817 -3.852 -14.632 1.00 94.06 143 PRO A N 1
ATOM 1094 C CA . PRO A 1 143 ? -18.083 -3.246 -15.743 1.00 94.06 143 PRO A CA 1
ATOM 1095 C C . PRO A 1 143 ? -17.530 -1.854 -15.419 1.00 94.06 143 PRO A C 1
ATOM 1097 O O . PRO A 1 143 ? -16.403 -1.551 -15.792 1.00 94.06 143 PRO A O 1
ATOM 1100 N N . ARG A 1 144 ? -18.247 -1.036 -14.636 1.00 93.75 144 ARG A N 1
ATOM 1101 C CA . ARG A 1 144 ? -17.793 0.327 -14.308 1.00 93.75 144 ARG A CA 1
ATOM 1102 C C . ARG A 1 144 ? -16.508 0.361 -13.479 1.00 93.75 144 ARG A C 1
ATOM 1104 O O . ARG A 1 144 ? -15.769 1.338 -13.542 1.00 93.75 144 ARG A O 1
ATOM 1111 N N . PHE A 1 145 ? -16.234 -0.649 -12.649 1.00 93.88 145 PHE A N 1
ATOM 1112 C CA . PHE A 1 145 ? -14.956 -0.710 -11.924 1.00 93.88 145 PHE A CA 1
ATOM 1113 C C . PHE A 1 145 ? -13.800 -1.022 -12.873 1.00 93.88 145 PHE A C 1
ATOM 1115 O O . PHE A 1 145 ? -12.738 -0.414 -12.764 1.00 93.88 145 PHE A O 1
ATOM 1122 N N . ALA A 1 146 ? -14.028 -1.914 -13.834 1.00 95.94 146 ALA A N 1
ATOM 1123 C CA . ALA A 1 146 ? -13.042 -2.228 -14.854 1.00 95.94 146 ALA A CA 1
ATOM 1124 C C . ALA A 1 146 ? -12.784 -1.045 -15.795 1.00 95.94 146 ALA A C 1
ATOM 1126 O O . ALA A 1 146 ? -11.630 -0.740 -16.058 1.00 95.94 146 ALA A O 1
ATOM 1127 N N . GLU A 1 147 ? -13.822 -0.309 -16.206 1.00 96.38 147 GLU A N 1
ATOM 1128 C CA . GLU A 1 147 ? -13.686 0.917 -17.010 1.00 96.38 147 GLU A CA 1
ATOM 1129 C C . GLU A 1 147 ? -12.773 1.959 -16.335 1.00 96.38 147 GLU A C 1
ATOM 1131 O O . GLU A 1 147 ? -11.955 2.597 -17.001 1.00 96.38 147 GLU A O 1
ATOM 1136 N N . ARG A 1 148 ? -12.859 2.118 -15.004 1.00 96.12 148 ARG A N 1
ATOM 1137 C CA . ARG A 1 148 ? -11.958 3.007 -14.240 1.00 96.12 148 ARG A CA 1
ATOM 1138 C C . ARG A 1 148 ? -10.503 2.551 -14.340 1.00 96.12 148 ARG A C 1
ATOM 1140 O O . ARG A 1 148 ? -9.638 3.370 -14.617 1.00 96.12 148 ARG A O 1
ATOM 1147 N N . LEU A 1 149 ? -10.240 1.253 -14.183 1.00 96.12 149 LEU A N 1
ATOM 1148 C CA . LEU A 1 149 ? -8.895 0.694 -14.352 1.00 96.12 149 LEU A CA 1
ATOM 1149 C C . LEU A 1 149 ? -8.396 0.833 -15.801 1.00 96.12 149 LEU A C 1
ATOM 1151 O O . LEU A 1 149 ? -7.244 1.188 -16.024 1.00 96.12 149 LEU A O 1
ATOM 1155 N N . GLU A 1 150 ? -9.253 0.582 -16.790 1.00 95.38 150 GLU A N 1
ATOM 1156 C CA . GLU A 1 150 ? -8.893 0.638 -18.211 1.00 95.38 150 GLU A CA 1
ATOM 1157 C C . GLU A 1 150 ? -8.600 2.058 -18.692 1.00 95.38 150 GLU A C 1
ATOM 1159 O O . GLU A 1 150 ? -7.737 2.245 -19.551 1.00 95.38 150 GLU A O 1
ATOM 1164 N N . SER A 1 151 ? -9.300 3.047 -18.134 1.00 95.12 151 SER A N 1
ATOM 1165 C CA . SER A 1 151 ? -9.132 4.469 -18.441 1.00 95.12 151 SER A CA 1
ATOM 1166 C C . SER A 1 151 ? -8.053 5.170 -17.610 1.00 95.12 151 SER A C 1
ATOM 1168 O O . SER A 1 151 ? -7.696 6.301 -17.936 1.00 95.12 151 SER A O 1
ATOM 1170 N N . GLU A 1 152 ? -7.509 4.522 -16.578 1.00 95.75 152 GLU A N 1
ATOM 1171 C CA . GLU A 1 152 ? -6.471 5.087 -15.716 1.00 95.75 152 GLU A CA 1
ATOM 1172 C C . GLU A 1 152 ? -5.087 5.023 -16.396 1.00 95.75 152 GLU A C 1
ATOM 1174 O O . GLU A 1 152 ? -4.538 3.931 -16.581 1.00 95.75 152 GLU A O 1
ATOM 1179 N N . PRO A 1 153 ? -4.476 6.170 -16.755 1.00 93.81 153 PRO A N 1
ATOM 1180 C CA . PRO A 1 153 ? -3.174 6.184 -17.423 1.00 93.81 153 PRO A CA 1
ATOM 1181 C C . PRO A 1 153 ? -2.009 5.801 -16.501 1.00 93.81 153 PRO A C 1
ATOM 1183 O O . PRO A 1 153 ? -0.968 5.347 -16.985 1.00 93.81 153 PRO A O 1
ATOM 1186 N N . ARG A 1 154 ? -2.143 5.992 -15.181 1.00 93.81 154 ARG A N 1
ATOM 1187 C CA . ARG A 1 154 ? -1.051 5.796 -14.226 1.00 93.81 154 ARG A CA 1
ATOM 1188 C C . ARG A 1 154 ? -1.038 4.371 -13.681 1.00 93.81 154 ARG A C 1
ATOM 1190 O O . ARG A 1 154 ? -1.967 3.934 -13.003 1.00 93.81 154 ARG A O 1
ATOM 1197 N N . GLY A 1 155 ? 0.060 3.647 -13.915 1.00 94.06 155 GLY A N 1
ATOM 1198 C CA . GLY A 1 155 ? 0.219 2.255 -13.462 1.00 94.06 155 GLY A CA 1
ATOM 1199 C C . GLY A 1 155 ? -0.046 2.042 -11.964 1.00 94.06 155 GLY A C 1
ATOM 1200 O O . GLY A 1 155 ? -0.726 1.095 -11.581 1.00 94.06 155 GLY A O 1
ATOM 1201 N N . SER A 1 156 ? 0.423 2.947 -11.103 1.00 94.81 156 SER A N 1
ATOM 1202 C CA . SER A 1 156 ? 0.282 2.818 -9.650 1.00 94.81 156 SER A CA 1
ATOM 1203 C C . SER A 1 156 ? -1.175 2.907 -9.217 1.00 94.81 156 SER A C 1
ATOM 1205 O O . SER A 1 156 ? -1.586 2.173 -8.327 1.00 94.81 156 SER A O 1
ATOM 1207 N N . PHE A 1 157 ? -1.965 3.753 -9.881 1.00 97.06 157 PHE A N 1
ATOM 1208 C CA . PHE A 1 157 ? -3.382 3.941 -9.574 1.00 97.06 157 PHE A CA 1
ATOM 1209 C C . PHE A 1 157 ? -4.225 2.756 -10.063 1.00 97.06 157 PHE A C 1
ATOM 1211 O O . PHE A 1 157 ? -5.119 2.302 -9.347 1.00 97.06 157 PHE A O 1
ATOM 1218 N N . ARG A 1 158 ? -3.858 2.142 -11.198 1.00 96.94 158 ARG A N 1
ATOM 1219 C CA . ARG A 1 158 ? -4.401 0.828 -11.592 1.00 96.94 158 ARG A CA 1
ATOM 1220 C C . ARG A 1 158 ? -4.110 -0.235 -10.531 1.00 96.94 158 ARG A C 1
ATOM 1222 O O . ARG A 1 158 ? -5.013 -0.962 -10.120 1.00 96.94 158 ARG A O 1
ATOM 1229 N N . GLY A 1 159 ? -2.879 -0.264 -10.017 1.00 97.31 159 GLY A N 1
ATOM 1230 C CA . GLY A 1 159 ? -2.490 -1.124 -8.898 1.00 97.31 159 GLY A CA 1
ATOM 1231 C C . GLY A 1 159 ? -3.284 -0.855 -7.613 1.00 97.31 159 GLY A C 1
ATOM 1232 O O . GLY A 1 159 ? -3.614 -1.794 -6.893 1.00 97.31 159 GLY A O 1
ATOM 1233 N N . ASP A 1 160 ? -3.631 0.400 -7.317 1.00 98.44 160 ASP A N 1
ATOM 1234 C CA . ASP A 1 160 ? -4.434 0.786 -6.145 1.00 98.44 160 ASP A CA 1
ATOM 1235 C C . ASP A 1 160 ? -5.862 0.224 -6.214 1.00 98.44 160 ASP A C 1
ATOM 1237 O O . ASP A 1 160 ? -6.327 -0.380 -5.245 1.00 98.44 160 ASP A O 1
ATOM 1241 N N . LEU A 1 161 ? -6.523 0.337 -7.373 1.00 98.00 161 LEU A N 1
ATOM 1242 C CA . LEU A 1 161 ? -7.814 -0.315 -7.627 1.00 98.00 161 LEU A CA 1
ATOM 1243 C C . LEU A 1 161 ? -7.705 -1.835 -7.491 1.00 98.00 161 LEU A C 1
ATOM 1245 O O . LEU A 1 161 ? -8.492 -2.468 -6.782 1.00 98.00 161 LEU A O 1
ATOM 1249 N N . CYS A 1 162 ? -6.707 -2.411 -8.158 1.00 98.50 162 CYS A N 1
ATOM 1250 C CA . CYS A 1 162 ? -6.552 -3.849 -8.252 1.00 98.50 162 CYS A CA 1
ATOM 1251 C C . CYS A 1 162 ? -6.301 -4.504 -6.891 1.00 98.50 162 CYS A C 1
ATOM 1253 O O . CYS A 1 162 ? -7.016 -5.427 -6.487 1.00 98.50 162 CYS A O 1
ATOM 1255 N N . ARG A 1 163 ? -5.315 -3.994 -6.140 1.00 98.50 163 ARG A N 1
ATOM 1256 C CA . ARG A 1 163 ? -4.955 -4.540 -4.827 1.00 98.50 163 ARG A CA 1
ATOM 1257 C C . ARG A 1 163 ? -6.118 -4.441 -3.850 1.00 98.50 163 ARG A C 1
ATOM 1259 O O . ARG A 1 163 ? -6.359 -5.383 -3.101 1.00 98.50 163 ARG A O 1
ATOM 1266 N N . ALA A 1 164 ? -6.860 -3.330 -3.876 1.00 98.75 164 ALA A N 1
ATOM 1267 C CA . ALA A 1 164 ? -7.979 -3.125 -2.971 1.00 98.75 164 ALA A CA 1
ATOM 1268 C C . ALA A 1 164 ? -9.107 -4.127 -3.244 1.00 98.75 164 ALA A C 1
ATOM 1270 O O . ALA A 1 164 ? -9.632 -4.730 -2.307 1.00 98.75 164 ALA A O 1
ATOM 1271 N N . ALA A 1 165 ? -9.419 -4.359 -4.521 1.00 98.69 165 ALA A N 1
ATOM 1272 C CA . ALA A 1 165 ? -10.450 -5.296 -4.951 1.00 98.69 165 ALA A CA 1
ATOM 1273 C C . ALA A 1 165 ? -10.117 -6.742 -4.560 1.00 98.69 165 ALA A C 1
ATOM 1275 O O . ALA A 1 165 ? -10.941 -7.435 -3.956 1.00 98.69 165 ALA A O 1
ATOM 1276 N N . VAL A 1 166 ? -8.892 -7.185 -4.855 1.00 98.75 166 VAL A N 1
ATOM 1277 C CA . VAL A 1 166 ? -8.453 -8.552 -4.545 1.00 98.75 166 VAL A CA 1
ATOM 1278 C C . VAL A 1 166 ? -8.364 -8.762 -3.034 1.00 98.75 166 VAL A C 1
ATOM 1280 O O . VAL A 1 166 ? -8.906 -9.745 -2.535 1.00 98.75 166 VAL A O 1
ATOM 1283 N N . LEU A 1 167 ? -7.764 -7.834 -2.279 1.00 98.81 167 LEU A N 1
ATOM 1284 C CA . LEU A 1 167 ? -7.674 -7.952 -0.818 1.00 98.81 167 LEU A CA 1
ATOM 1285 C C . LEU A 1 167 ? -9.047 -7.912 -0.141 1.00 98.81 167 LEU A C 1
ATOM 1287 O O . LEU A 1 167 ? -9.266 -8.652 0.814 1.00 98.81 167 LEU A O 1
ATOM 1291 N N . PHE A 1 168 ? -9.992 -7.097 -0.624 1.00 98.81 168 PHE A N 1
ATOM 1292 C CA . PHE A 1 168 ? -11.356 -7.123 -0.097 1.00 98.81 168 PHE A CA 1
ATOM 1293 C C . PHE A 1 168 ? -11.999 -8.497 -0.293 1.00 98.81 168 PHE A C 1
ATOM 1295 O O . PHE A 1 168 ? -12.588 -9.034 0.639 1.00 98.81 168 PHE A O 1
ATOM 1302 N N . ARG A 1 169 ? -11.896 -9.094 -1.481 1.00 98.44 169 ARG A N 1
ATOM 1303 C CA . ARG A 1 169 ? -12.604 -10.344 -1.774 1.00 98.44 169 ARG A CA 1
ATOM 1304 C C . ARG A 1 169 ? -11.900 -11.582 -1.222 1.00 98.44 169 ARG A C 1
ATOM 1306 O O . ARG A 1 169 ? -12.553 -12.459 -0.659 1.00 98.44 169 ARG A O 1
ATOM 1313 N N . GLU A 1 170 ? -10.590 -11.668 -1.403 1.00 98.44 170 GLU A N 1
ATOM 1314 C CA . GLU A 1 170 ? -9.790 -12.863 -1.117 1.00 98.44 170 GLU A CA 1
ATOM 1315 C C . GLU A 1 170 ? -8.969 -12.760 0.167 1.00 98.44 170 GLU A C 1
ATOM 1317 O O . GLU A 1 170 ? -8.523 -13.789 0.674 1.00 98.44 170 GLU A O 1
ATOM 1322 N N . GLY A 1 171 ? -8.773 -11.552 0.701 1.00 98.69 171 GLY A N 1
ATOM 1323 C CA . GLY A 1 171 ? -7.814 -11.305 1.772 1.00 98.69 171 GLY A CA 1
ATOM 1324 C C . GLY A 1 171 ? -6.371 -11.588 1.347 1.00 98.69 171 GLY A C 1
ATOM 1325 O O . GLY A 1 171 ? -6.044 -11.709 0.166 1.00 98.69 171 GLY A O 1
ATOM 1326 N N . GLY A 1 172 ? -5.503 -11.717 2.343 1.00 98.62 172 GLY A N 1
ATOM 1327 C CA . GLY A 1 172 ? -4.090 -12.037 2.176 1.00 98.62 172 GLY A CA 1
ATOM 1328 C C . GLY A 1 172 ? -3.199 -10.824 2.388 1.00 98.62 172 GLY A C 1
ATOM 1329 O O . GLY A 1 172 ? -3.569 -9.885 3.089 1.00 98.62 172 GLY A O 1
ATOM 1330 N N . PHE A 1 173 ? -2.013 -10.875 1.799 1.00 98.88 173 PHE A N 1
ATOM 1331 C CA . PHE A 1 173 ? -0.984 -9.849 1.838 1.00 98.88 173 PHE A CA 1
ATOM 1332 C C . PHE A 1 173 ? -0.829 -9.231 0.456 1.00 98.88 173 PHE A C 1
ATOM 1334 O O . PHE A 1 173 ? -0.987 -9.904 -0.557 1.00 98.88 173 PHE A O 1
ATOM 1341 N N . TYR A 1 174 ? -0.446 -7.968 0.416 1.00 98.88 174 TYR A N 1
ATOM 1342 C CA . TYR A 1 174 ? -0.033 -7.267 -0.784 1.00 98.88 174 TYR A CA 1
ATOM 1343 C C . TYR A 1 174 ? 1.277 -6.537 -0.502 1.00 98.88 174 TYR A C 1
ATOM 1345 O O . TYR A 1 174 ? 1.422 -5.923 0.561 1.00 98.88 174 TYR A O 1
ATOM 1353 N N . ILE A 1 175 ? 2.195 -6.569 -1.469 1.00 98.50 175 ILE A N 1
ATOM 1354 C CA . ILE A 1 175 ? 3.358 -5.679 -1.507 1.00 98.50 175 ILE A CA 1
ATOM 1355 C C . ILE A 1 175 ? 3.533 -5.093 -2.908 1.00 98.50 175 ILE A C 1
ATOM 1357 O O . ILE A 1 175 ? 3.320 -5.800 -3.895 1.00 98.50 175 ILE A O 1
ATOM 1361 N N . ASP A 1 176 ? 3.973 -3.838 -3.010 1.00 98.06 176 ASP A N 1
ATOM 1362 C CA . ASP A 1 176 ? 4.473 -3.328 -4.290 1.00 98.06 176 ASP A CA 1
ATOM 1363 C C . ASP A 1 176 ? 5.738 -4.105 -4.701 1.00 98.06 176 ASP A C 1
ATOM 1365 O O . ASP A 1 176 ? 6.528 -4.549 -3.862 1.00 98.06 176 ASP A O 1
ATOM 1369 N N . LEU A 1 177 ? 5.969 -4.239 -6.011 1.00 97.75 177 LEU A N 1
ATOM 1370 C CA . LEU A 1 177 ? 7.123 -4.966 -6.561 1.00 97.75 177 LEU A CA 1
ATOM 1371 C C . LEU A 1 177 ? 8.479 -4.365 -6.162 1.00 97.75 177 LEU A C 1
ATOM 1373 O O . LEU A 1 177 ? 9.509 -5.045 -6.217 1.00 97.75 177 LEU A O 1
ATOM 1377 N N . ASP A 1 178 ? 8.486 -3.097 -5.767 1.00 97.19 178 ASP A N 1
ATOM 1378 C CA . ASP A 1 178 ? 9.665 -2.392 -5.300 1.00 97.19 178 ASP A CA 1
ATOM 1379 C C . ASP A 1 178 ? 9.859 -2.422 -3.777 1.00 97.19 178 ASP A C 1
ATOM 1381 O O . ASP A 1 178 ? 10.941 -2.064 -3.317 1.00 97.19 178 ASP A O 1
ATOM 1385 N N . VAL A 1 179 ? 8.912 -2.940 -2.990 1.00 98.31 179 VAL A N 1
ATOM 1386 C CA . VAL A 1 179 ? 9.108 -3.150 -1.547 1.00 98.31 179 VAL A CA 1
ATOM 1387 C C . VAL A 1 179 ? 10.152 -4.237 -1.312 1.00 98.31 179 VAL A C 1
ATOM 1389 O O . VAL A 1 179 ? 10.074 -5.325 -1.880 1.00 98.31 179 VAL A O 1
ATOM 1392 N N . GLN A 1 180 ? 11.118 -3.988 -0.428 1.00 98.44 180 GLN A N 1
ATOM 1393 C CA . GLN A 1 180 ? 12.102 -4.983 0.007 1.00 98.44 180 GLN A CA 1
ATOM 1394 C C . GLN A 1 180 ? 11.802 -5.416 1.439 1.00 98.44 180 GLN A C 1
ATOM 1396 O O . GLN A 1 180 ? 11.895 -4.620 2.369 1.00 98.44 180 GLN A O 1
ATOM 1401 N N . LEU A 1 181 ? 11.496 -6.691 1.655 1.00 98.44 181 LEU A N 1
ATOM 1402 C CA . LEU A 1 181 ? 11.174 -7.200 2.987 1.00 98.44 181 LEU A CA 1
ATOM 1403 C C . LEU A 1 181 ? 12.438 -7.431 3.824 1.00 98.44 181 LEU A C 1
ATOM 1405 O O . LEU A 1 181 ? 13.421 -8.004 3.355 1.00 98.44 181 LEU A O 1
ATOM 1409 N N . HIS A 1 182 ? 12.428 -7.045 5.096 1.00 97.88 182 HIS A N 1
ATOM 1410 C CA . HIS A 1 182 ? 13.482 -7.439 6.035 1.00 97.88 182 HIS A CA 1
ATOM 1411 C C . HIS A 1 182 ? 13.154 -8.776 6.722 1.00 97.88 182 HIS A C 1
ATOM 1413 O O . HIS A 1 182 ? 14.048 -9.503 7.151 1.00 97.88 182 HIS A O 1
ATOM 1419 N N . MET A 1 183 ? 11.870 -9.136 6.784 1.00 97.06 183 MET A N 1
ATOM 1420 C CA . MET A 1 183 ? 11.387 -10.352 7.430 1.00 97.06 183 MET A CA 1
ATOM 1421 C C . MET A 1 183 ? 10.207 -10.989 6.672 1.00 97.06 183 MET A C 1
ATOM 1423 O O . MET A 1 183 ? 9.565 -10.304 5.881 1.00 97.06 183 MET A O 1
ATOM 1427 N N . PRO A 1 184 ? 9.900 -12.281 6.916 1.00 97.88 184 PRO A N 1
ATOM 1428 C CA . PRO A 1 184 ? 8.728 -12.948 6.349 1.00 97.88 184 PRO A CA 1
ATOM 1429 C C . PRO A 1 184 ? 7.426 -12.193 6.639 1.00 97.88 184 PRO A C 1
ATOM 1431 O O . PRO A 1 184 ? 7.206 -11.767 7.778 1.00 97.88 184 PRO A O 1
ATOM 1434 N N . LEU A 1 185 ? 6.548 -12.094 5.635 1.00 97.69 185 LEU A N 1
ATOM 1435 C CA . LEU A 1 185 ? 5.243 -11.426 5.735 1.00 97.69 185 LEU A CA 1
ATOM 1436 C C . LEU A 1 185 ? 4.376 -12.025 6.841 1.00 97.69 185 LEU 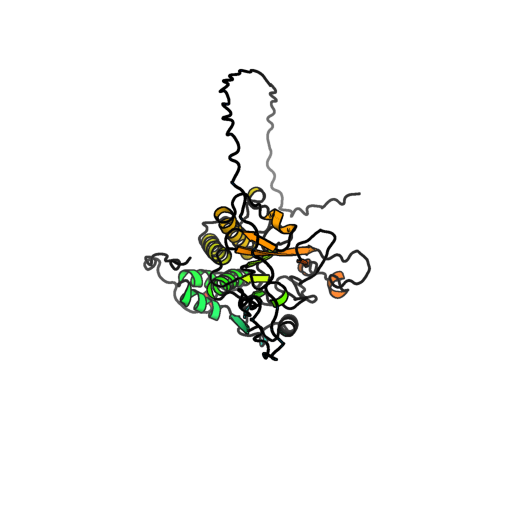A C 1
ATOM 1438 O O . LEU A 1 185 ? 3.754 -11.284 7.600 1.00 97.69 185 LEU A O 1
ATOM 1442 N N . ALA A 1 186 ? 4.407 -13.350 7.010 1.00 95.81 186 ALA A N 1
ATOM 1443 C CA . ALA A 1 186 ? 3.658 -14.021 8.067 1.00 95.81 186 ALA A CA 1
ATOM 1444 C C . ALA A 1 186 ? 4.046 -13.571 9.491 1.00 95.81 186 ALA A C 1
ATOM 1446 O O . ALA A 1 186 ? 3.274 -13.784 10.420 1.00 95.81 186 ALA A O 1
ATOM 1447 N N . ARG A 1 187 ? 5.217 -12.940 9.692 1.00 96.62 187 ARG A N 1
ATOM 1448 C CA . ARG A 1 187 ? 5.613 -12.368 10.996 1.00 96.62 187 ARG A CA 1
ATOM 1449 C C . ARG A 1 187 ? 5.085 -10.950 11.227 1.00 96.62 187 ARG A C 1
ATOM 1451 O O . ARG A 1 187 ? 5.219 -10.434 12.338 1.00 96.62 187 ARG A O 1
ATOM 1458 N N . LEU A 1 188 ? 4.508 -10.318 10.205 1.00 96.88 188 LEU A N 1
ATOM 1459 C CA . LEU A 1 188 ? 3.943 -8.972 10.308 1.00 96.88 188 LEU A CA 1
ATOM 1460 C C . LEU A 1 188 ? 2.545 -8.952 10.929 1.00 96.88 188 LEU A C 1
ATOM 1462 O O . LEU A 1 188 ? 2.031 -7.893 11.267 1.00 96.88 188 LEU A O 1
ATOM 1466 N N . VAL A 1 189 ? 1.927 -10.117 11.097 1.00 97.06 189 VAL A N 1
ATOM 1467 C CA . VAL A 1 189 ? 0.580 -10.275 11.647 1.00 97.06 189 VAL A CA 1
ATOM 1468 C C . VAL A 1 189 ? 0.571 -11.399 12.679 1.00 97.06 189 VAL A C 1
ATOM 1470 O O . VAL A 1 189 ? 1.512 -12.185 12.775 1.00 97.06 189 VAL A O 1
ATOM 1473 N N . ASP A 1 190 ? -0.469 -11.446 13.497 1.00 95.62 190 ASP A N 1
ATOM 1474 C CA . ASP A 1 190 ? -0.807 -12.594 14.343 1.00 95.62 190 ASP A CA 1
ATOM 1475 C C . ASP A 1 190 ? -2.132 -13.218 13.882 1.00 95.62 190 ASP A C 1
ATOM 1477 O O . ASP A 1 190 ? -2.750 -12.759 12.920 1.00 95.62 190 ASP A O 1
ATOM 1481 N N . ASN A 1 191 ? -2.554 -14.303 14.537 1.00 96.25 191 ASN A N 1
ATOM 1482 C CA . ASN A 1 191 ? -3.718 -15.069 14.092 1.00 96.25 191 ASN A CA 1
ATOM 1483 C C . ASN A 1 191 ? -5.031 -14.281 14.200 1.00 96.25 191 ASN A C 1
ATOM 1485 O O . ASN A 1 191 ? -5.981 -14.615 13.490 1.00 96.25 191 ASN A O 1
ATOM 1489 N N . ASP A 1 192 ? -5.100 -13.274 15.075 1.00 96.62 192 ASP A N 1
ATOM 1490 C CA . ASP A 1 192 ? -6.285 -12.449 15.278 1.00 96.62 192 ASP A CA 1
ATOM 1491 C C . ASP A 1 192 ? -6.281 -11.142 14.481 1.00 96.62 192 ASP A C 1
ATOM 1493 O O . ASP A 1 192 ? -7.357 -10.566 14.337 1.00 96.62 192 ASP A O 1
ATOM 1497 N N . THR A 1 193 ? -5.149 -10.710 13.910 1.00 98.06 193 THR A N 1
ATOM 1498 C CA . THR A 1 193 ? -5.076 -9.531 13.028 1.00 98.06 193 THR A CA 1
ATOM 1499 C C . THR A 1 193 ? -6.111 -9.628 11.898 1.00 98.06 193 THR A C 1
ATOM 1501 O O . THR A 1 193 ? -6.140 -10.604 11.150 1.00 98.06 193 THR A O 1
ATOM 1504 N N . THR A 1 194 ? -6.944 -8.596 11.744 1.00 98.50 194 THR A N 1
ATOM 1505 C CA . THR A 1 194 ? -7.937 -8.476 10.661 1.00 98.50 194 THR A CA 1
ATOM 1506 C C . THR A 1 194 ? -7.465 -7.546 9.548 1.00 98.50 194 THR A C 1
ATOM 1508 O O . THR A 1 194 ? -7.877 -7.714 8.401 1.00 98.50 194 THR A O 1
ATOM 1511 N N . PHE A 1 195 ? -6.615 -6.570 9.878 1.00 98.62 195 PHE A N 1
ATOM 1512 C CA . PHE A 1 195 ? -6.045 -5.601 8.945 1.00 98.62 195 PHE A CA 1
ATOM 1513 C C . PHE A 1 195 ? -4.657 -5.150 9.415 1.00 98.62 195 PHE A C 1
ATOM 1515 O O . PHE A 1 195 ? -4.447 -4.903 10.605 1.00 98.62 195 PHE A O 1
ATOM 1522 N N . MET A 1 196 ? -3.728 -5.013 8.474 1.00 98.38 196 MET A N 1
ATOM 1523 C CA . MET A 1 196 ? -2.373 -4.529 8.692 1.00 98.38 196 MET A CA 1
ATOM 1524 C C . MET A 1 196 ? -1.958 -3.576 7.575 1.00 98.38 196 MET A C 1
ATOM 1526 O O . MET A 1 196 ? -2.178 -3.875 6.404 1.00 98.38 196 MET A O 1
ATOM 1530 N N . ALA A 1 197 ? -1.337 -2.459 7.940 1.00 98.00 197 ALA A N 1
ATOM 1531 C CA . ALA A 1 197 ? -0.693 -1.540 7.004 1.00 98.00 197 ALA A CA 1
ATOM 1532 C C . ALA A 1 197 ? 0.435 -0.767 7.708 1.00 98.00 197 ALA A C 1
ATOM 1534 O O . ALA A 1 197 ? 0.711 -0.985 8.891 1.00 98.00 197 ALA A O 1
ATOM 1535 N N . ALA A 1 198 ? 1.074 0.161 7.001 1.00 97.12 198 ALA A N 1
ATOM 1536 C CA . ALA A 1 198 ? 1.973 1.136 7.609 1.00 97.12 198 ALA A CA 1
ATOM 1537 C C . ALA A 1 198 ? 1.407 2.553 7.484 1.00 97.12 198 ALA A C 1
ATOM 1539 O O . ALA A 1 198 ? 0.648 2.848 6.568 1.00 97.12 198 ALA A O 1
ATOM 1540 N N . PHE A 1 199 ? 1.788 3.441 8.389 1.00 96.62 199 PHE A N 1
ATOM 1541 C CA . PHE A 1 199 ? 1.656 4.873 8.179 1.00 96.62 199 PHE A CA 1
ATOM 1542 C C . PHE A 1 199 ? 2.745 5.363 7.230 1.00 96.62 199 PHE A C 1
ATOM 1544 O O . PHE A 1 199 ? 3.879 4.896 7.309 1.00 96.62 199 PHE A O 1
ATOM 1551 N N . THR A 1 200 ? 2.420 6.321 6.368 1.00 96.56 200 THR A N 1
ATOM 1552 C CA . THR A 1 200 ? 3.430 7.095 5.638 1.00 96.56 200 THR A CA 1
ATOM 1553 C C . THR A 1 200 ? 4.014 8.186 6.539 1.00 96.56 200 THR A C 1
ATOM 1555 O O . THR A 1 200 ? 3.393 8.617 7.527 1.00 96.56 200 THR A O 1
ATOM 1558 N N . VAL A 1 201 ? 5.193 8.694 6.170 1.00 94.38 201 VAL A N 1
ATOM 1559 C CA . VAL A 1 201 ? 5.830 9.831 6.866 1.00 94.38 201 VAL A CA 1
ATOM 1560 C C . VAL A 1 201 ? 4.915 11.059 6.918 1.00 94.38 201 VAL A C 1
ATOM 1562 O O . VAL A 1 201 ? 4.926 11.806 7.893 1.00 94.38 201 VAL A O 1
ATOM 1565 N N . ASP A 1 202 ? 4.090 11.250 5.891 1.00 94.50 202 ASP A N 1
ATOM 1566 C CA . ASP A 1 202 ? 3.194 12.393 5.732 1.00 94.50 202 ASP A CA 1
ATOM 1567 C C . ASP A 1 202 ? 1.761 12.155 6.235 1.00 94.50 202 ASP A C 1
ATOM 1569 O O . ASP A 1 202 ? 0.873 12.935 5.902 1.00 94.50 202 ASP A O 1
ATOM 1573 N N . GLY A 1 203 ? 1.501 11.121 7.041 1.00 93.69 203 GLY A N 1
ATOM 1574 C CA . GLY A 1 203 ? 0.227 10.985 7.767 1.00 93.69 203 GLY A CA 1
ATOM 1575 C C . GLY A 1 203 ? -0.810 10.037 7.161 1.00 93.69 203 GLY A C 1
ATOM 1576 O O . GLY A 1 203 ? -1.751 9.667 7.861 1.00 93.69 203 GLY A O 1
ATOM 1577 N N . ALA A 1 204 ? -0.645 9.622 5.906 1.00 97.00 204 ALA A N 1
ATOM 1578 C CA . ALA A 1 204 ? -1.549 8.699 5.225 1.00 97.00 204 ALA A CA 1
ATOM 1579 C C . ALA A 1 204 ? -1.277 7.228 5.592 1.00 97.00 204 ALA A C 1
ATOM 1581 O O . ALA A 1 204 ? -0.439 6.917 6.444 1.00 97.00 204 ALA A O 1
ATOM 1582 N N . ILE A 1 205 ? -2.018 6.307 4.966 1.00 97.81 205 ILE A N 1
ATOM 1583 C CA . ILE A 1 205 ? -1.824 4.862 5.132 1.00 97.81 205 ILE A CA 1
ATOM 1584 C C . ILE A 1 205 ? -1.094 4.321 3.908 1.00 97.81 205 ILE A C 1
ATOM 1586 O O . ILE A 1 205 ? -1.631 4.320 2.809 1.00 97.81 205 ILE A O 1
ATOM 1590 N N . LEU A 1 206 ? 0.134 3.848 4.088 1.00 97.75 206 LEU A N 1
ATOM 1591 C CA . LEU A 1 206 ? 0.948 3.269 3.030 1.00 97.75 206 LEU A CA 1
ATOM 1592 C C . LEU A 1 206 ? 0.274 2.001 2.497 1.00 97.75 206 LEU A C 1
ATOM 1594 O O . LEU A 1 206 ? 0.252 0.962 3.157 1.00 97.75 206 LEU A O 1
ATOM 1598 N N . ASN A 1 207 ? -0.219 2.065 1.264 1.00 97.31 207 ASN A N 1
ATOM 1599 C CA . ASN A 1 207 ? -0.885 0.941 0.614 1.00 97.31 207 ASN A CA 1
ATOM 1600 C C . ASN A 1 207 ? 0.079 0.030 -0.175 1.00 97.31 207 ASN A C 1
ATOM 1602 O O . ASN A 1 207 ? -0.365 -0.914 -0.831 1.00 97.31 207 ASN A O 1
ATOM 1606 N N . ALA A 1 208 ? 1.388 0.292 -0.101 1.00 97.69 208 ALA A N 1
ATOM 1607 C CA . ALA A 1 208 ? 2.448 -0.526 -0.694 1.00 97.69 208 ALA A CA 1
ATOM 1608 C C . ALA A 1 208 ? 2.774 -1.791 0.122 1.00 97.69 208 ALA A C 1
ATOM 1610 O O . ALA A 1 208 ? 3.462 -2.668 -0.385 1.00 97.69 208 ALA A O 1
ATOM 1611 N N . LEU A 1 209 ? 2.303 -1.894 1.370 1.00 98.62 209 LEU A N 1
ATOM 1612 C CA . LEU A 1 209 ? 2.420 -3.073 2.233 1.00 98.62 209 LEU A CA 1
ATOM 1613 C C . LEU A 1 209 ? 1.138 -3.191 3.057 1.00 98.62 209 LEU A C 1
ATOM 1615 O O . LEU A 1 209 ? 0.919 -2.404 3.976 1.00 98.62 209 LEU A O 1
ATOM 1619 N N . VAL A 1 210 ? 0.293 -4.160 2.716 1.00 98.88 210 VAL A N 1
ATOM 1620 C CA . VAL A 1 210 ? -1.040 -4.315 3.315 1.00 98.88 210 VAL A CA 1
ATOM 1621 C C . VAL A 1 210 ? -1.311 -5.786 3.579 1.00 98.88 210 VAL A C 1
ATOM 1623 O O . VAL A 1 210 ? -0.869 -6.647 2.822 1.00 98.88 210 VAL A O 1
ATOM 1626 N N . ALA A 1 211 ? -2.061 -6.092 4.630 1.00 98.81 211 ALA A N 1
ATOM 1627 C CA . ALA A 1 211 ? -2.680 -7.397 4.782 1.00 98.81 211 ALA A CA 1
ATOM 1628 C C . ALA A 1 211 ? -4.094 -7.272 5.346 1.00 98.81 211 ALA A C 1
ATOM 1630 O O . ALA A 1 211 ? -4.357 -6.410 6.180 1.00 98.81 211 ALA A O 1
ATOM 1631 N N . ALA A 1 212 ? -5.011 -8.121 4.898 1.00 98.81 212 ALA A N 1
ATOM 1632 C CA . ALA A 1 212 ? -6.405 -8.063 5.319 1.00 98.81 212 ALA A CA 1
ATOM 1633 C C . ALA A 1 212 ? -7.051 -9.449 5.339 1.00 98.81 212 ALA A C 1
ATOM 1635 O O . ALA A 1 212 ? -6.711 -10.332 4.548 1.00 98.81 212 ALA A O 1
ATOM 1636 N N . GLU A 1 213 ? -8.002 -9.645 6.249 1.00 98.56 213 GLU A N 1
ATOM 1637 C CA . GLU A 1 213 ? -8.915 -10.784 6.170 1.00 98.56 213 GLU A CA 1
ATOM 1638 C C . GLU A 1 213 ? -9.908 -10.595 5.002 1.00 98.56 213 GLU A C 1
ATOM 1640 O O . GLU A 1 213 ? -10.195 -9.459 4.609 1.00 98.56 213 GLU A O 1
ATOM 1645 N N . PRO A 1 214 ? -10.466 -11.675 4.431 1.00 98.50 214 PRO A N 1
ATOM 1646 C CA . PRO A 1 214 ? -11.498 -11.556 3.409 1.00 98.50 214 PRO A CA 1
ATOM 1647 C C . PRO A 1 214 ? -12.718 -10.788 3.932 1.00 98.50 214 PRO A C 1
ATOM 1649 O O . PRO A 1 214 ? -13.178 -11.011 5.053 1.00 98.50 214 PRO A O 1
ATOM 1652 N N . ARG A 1 215 ? -13.281 -9.922 3.089 1.00 97.81 215 ARG A N 1
ATOM 1653 C CA . ARG A 1 215 ? -14.380 -8.987 3.382 1.00 97.81 215 ARG A CA 1
ATOM 1654 C C . ARG A 1 215 ? -14.079 -8.026 4.534 1.00 97.81 215 ARG A C 1
ATOM 1656 O O . ARG A 1 215 ? -14.974 -7.649 5.290 1.00 97.81 215 ARG A O 1
ATOM 1663 N N . ASN A 1 216 ? -12.819 -7.618 4.674 1.00 98.31 216 ASN A N 1
ATOM 1664 C CA . ASN A 1 216 ? -12.435 -6.627 5.669 1.00 98.31 216 ASN A CA 1
ATOM 1665 C C . ASN A 1 216 ? -13.156 -5.281 5.437 1.00 98.31 216 ASN A C 1
ATOM 1667 O O . ASN A 1 216 ? -13.178 -4.757 4.322 1.00 98.31 216 ASN A O 1
ATOM 1671 N N . ALA A 1 217 ? -13.703 -4.696 6.508 1.00 98.19 217 ALA A N 1
ATOM 1672 C CA . ALA A 1 217 ? -14.477 -3.454 6.442 1.00 98.19 217 ALA A CA 1
ATOM 1673 C C . ALA A 1 217 ? -13.657 -2.246 5.952 1.00 98.19 217 ALA A C 1
ATOM 1675 O O . ALA A 1 217 ? -14.189 -1.391 5.253 1.00 98.19 217 ALA A O 1
ATOM 1676 N N . ILE A 1 218 ? -12.362 -2.179 6.277 1.00 98.56 218 ILE A N 1
ATOM 1677 C CA . ILE A 1 218 ? -11.477 -1.094 5.829 1.00 98.56 218 ILE A CA 1
ATOM 1678 C C . ILE A 1 218 ? -11.234 -1.217 4.329 1.00 98.56 218 ILE A C 1
ATOM 1680 O O . ILE A 1 218 ? -11.294 -0.217 3.618 1.00 98.56 218 ILE A O 1
ATOM 1684 N N . MET A 1 219 ? -11.035 -2.438 3.825 1.00 98.75 219 MET A N 1
ATOM 1685 C CA . MET A 1 219 ? -10.905 -2.671 2.384 1.00 98.75 219 MET A CA 1
ATOM 1686 C C . MET A 1 219 ? -12.203 -2.348 1.634 1.00 98.75 219 MET A C 1
ATOM 1688 O O . MET A 1 219 ? -12.148 -1.771 0.550 1.00 98.75 219 MET A O 1
ATOM 1692 N N . ALA A 1 220 ? -13.362 -2.640 2.235 1.00 98.50 220 ALA A N 1
ATOM 1693 C CA . ALA A 1 220 ? -14.665 -2.263 1.691 1.00 98.50 220 ALA A CA 1
ATOM 1694 C C . ALA A 1 220 ? -14.810 -0.737 1.555 1.00 98.50 220 ALA A C 1
ATOM 1696 O O . ALA A 1 220 ? -15.107 -0.233 0.473 1.00 98.50 220 ALA A O 1
ATOM 1697 N N . GLU A 1 221 ? -14.542 0.018 2.626 1.00 98.50 221 GLU A N 1
ATOM 1698 C CA . GLU A 1 221 ? -14.582 1.485 2.577 1.00 98.50 221 GLU A CA 1
ATOM 1699 C C . GLU A 1 221 ? -13.511 2.058 1.639 1.00 98.50 221 GLU A C 1
ATOM 1701 O O . GLU A 1 221 ? -13.784 3.016 0.925 1.00 98.50 221 GLU A O 1
ATOM 1706 N N . THR A 1 222 ? -12.328 1.441 1.556 1.00 98.69 222 THR A N 1
ATOM 1707 C CA . THR A 1 222 ? -11.275 1.854 0.611 1.00 98.69 222 THR A CA 1
ATOM 1708 C C . THR A 1 222 ? -11.761 1.751 -0.836 1.00 98.69 222 THR A C 1
ATOM 1710 O O . THR A 1 222 ? -11.554 2.671 -1.621 1.00 98.69 222 THR A O 1
ATOM 1713 N N . LEU A 1 223 ? -12.474 0.678 -1.197 1.00 98.50 223 LEU A N 1
ATOM 1714 C CA . LEU A 1 223 ? -13.087 0.538 -2.523 1.00 98.50 223 LEU A CA 1
ATOM 1715 C C . LEU A 1 223 ? -14.178 1.581 -2.789 1.00 98.50 223 LEU A C 1
ATOM 1717 O O . LEU A 1 223 ? -14.277 2.091 -3.908 1.00 98.50 223 LEU A O 1
ATOM 1721 N N . ARG A 1 224 ? -14.981 1.933 -1.777 1.00 98.25 224 ARG A N 1
ATOM 1722 C CA . ARG A 1 224 ? -15.971 3.016 -1.902 1.00 98.25 224 ARG A CA 1
ATOM 1723 C C . ARG A 1 224 ? -15.298 4.369 -2.115 1.00 98.25 224 ARG A C 1
ATOM 1725 O O . ARG A 1 224 ? -15.772 5.146 -2.940 1.00 98.25 224 ARG A O 1
ATOM 1732 N N . GLU A 1 225 ? -14.197 4.633 -1.420 1.00 98.31 225 GLU A N 1
ATOM 1733 C CA . GLU A 1 225 ? -13.405 5.854 -1.588 1.00 98.31 225 GLU A CA 1
ATOM 1734 C C . GLU A 1 225 ? -12.695 5.904 -2.943 1.00 98.31 225 GLU A C 1
ATOM 1736 O O . GLU A 1 225 ? -12.707 6.945 -3.591 1.00 98.31 225 GLU A O 1
ATOM 1741 N N . LEU A 1 226 ? -12.170 4.782 -3.442 1.00 98.31 226 LEU A N 1
ATOM 1742 C CA . LEU A 1 226 ? -11.640 4.690 -4.805 1.00 98.31 226 LEU A CA 1
ATOM 1743 C C . LEU A 1 226 ? -12.723 5.001 -5.845 1.00 98.31 226 LEU A C 1
ATOM 1745 O O . LEU A 1 226 ? -12.495 5.796 -6.752 1.00 98.31 226 LEU A O 1
ATOM 1749 N N . ARG A 1 227 ? -13.935 4.449 -5.692 1.00 97.69 227 ARG A N 1
ATOM 1750 C CA . ARG A 1 227 ? -15.072 4.800 -6.560 1.00 97.69 227 ARG A CA 1
ATOM 1751 C C . ARG A 1 227 ? -15.336 6.311 -6.538 1.00 97.69 227 ARG A C 1
ATOM 1753 O O . ARG A 1 227 ? -15.397 6.927 -7.599 1.00 97.69 227 ARG A O 1
ATOM 1760 N N . ARG A 1 228 ? -15.445 6.907 -5.343 1.00 97.50 228 ARG A N 1
ATOM 1761 C CA . ARG A 1 228 ? -15.664 8.355 -5.158 1.00 97.50 228 ARG A CA 1
ATOM 1762 C C . ARG A 1 228 ? -14.555 9.200 -5.783 1.00 97.50 228 ARG A C 1
ATOM 1764 O O . ARG A 1 228 ? -14.849 10.249 -6.351 1.00 97.50 228 ARG A O 1
ATOM 1771 N N . TRP A 1 229 ? -13.308 8.741 -5.703 1.00 97.12 229 TRP A N 1
ATOM 1772 C CA . TRP A 1 229 ? -12.158 9.403 -6.312 1.00 97.12 229 TRP A CA 1
ATOM 1773 C C . TRP A 1 229 ? -12.317 9.518 -7.827 1.00 97.12 229 TRP A C 1
ATOM 1775 O O . TRP A 1 229 ? -12.188 10.615 -8.372 1.00 97.12 229 TRP A O 1
ATOM 1785 N N . TYR A 1 230 ? -12.648 8.415 -8.499 1.00 96.62 230 TYR A N 1
ATOM 1786 C CA . TYR A 1 230 ? -12.858 8.397 -9.950 1.00 96.62 230 TYR A CA 1
ATOM 1787 C C . TYR A 1 230 ? -14.131 9.124 -10.390 1.00 96.62 230 TYR A C 1
ATOM 1789 O O . TYR A 1 230 ? -14.143 9.740 -11.453 1.00 96.62 230 TYR A O 1
ATOM 1797 N N . ASP A 1 231 ? -15.181 9.094 -9.570 1.00 95.31 231 ASP A N 1
ATOM 1798 C CA . ASP A 1 231 ? -16.456 9.756 -9.875 1.00 95.31 231 ASP A CA 1
ATOM 1799 C C . ASP A 1 231 ? -16.409 11.275 -9.616 1.00 95.31 231 ASP A C 1
ATOM 1801 O O . ASP A 1 231 ? -17.371 11.989 -9.901 1.00 95.31 231 ASP A O 1
ATOM 1805 N N . GLY A 1 232 ? -15.298 11.790 -9.073 1.00 94.88 232 GLY A N 1
ATOM 1806 C CA . GLY A 1 232 ? -15.160 13.195 -8.683 1.00 94.88 232 GLY A CA 1
ATOM 1807 C C . GLY A 1 232 ? -16.008 13.575 -7.463 1.00 94.88 232 GLY A C 1
ATOM 1808 O O . GLY A 1 232 ? -16.247 14.756 -7.221 1.00 94.88 232 GLY A O 1
ATOM 1809 N N . GLU A 1 233 ? -16.466 12.584 -6.691 1.00 95.75 233 GLU A N 1
ATOM 1810 C CA . GLU A 1 233 ? -17.262 12.762 -5.469 1.00 95.75 233 GLU A CA 1
ATOM 1811 C C . GLU A 1 233 ? -16.385 13.081 -4.243 1.00 95.75 233 GLU A C 1
ATOM 1813 O O . GLU A 1 233 ? -16.884 13.605 -3.248 1.00 95.75 233 GLU A O 1
ATOM 1818 N N . SER A 1 234 ? -15.082 12.779 -4.299 1.00 92.94 234 SER A N 1
ATOM 1819 C CA . SER A 1 234 ? -14.114 13.085 -3.237 1.00 92.94 234 SER A CA 1
ATOM 1820 C C . SER A 1 234 ? -12.975 13.968 -3.742 1.00 92.94 234 SER A C 1
ATOM 1822 O O . SER A 1 234 ? -12.477 13.761 -4.848 1.00 92.94 234 SER A O 1
ATOM 1824 N N . SER A 1 235 ? -12.500 14.891 -2.901 1.00 93.06 235 SER A N 1
ATOM 1825 C CA . SER A 1 235 ? -11.336 15.729 -3.218 1.00 93.06 235 SER A CA 1
ATOM 1826 C C . SER A 1 235 ? -10.079 14.884 -3.438 1.00 93.06 235 SER A C 1
ATOM 1828 O O . SER A 1 235 ? -9.765 14.020 -2.616 1.00 93.06 235 SER A O 1
ATOM 1830 N N . HIS A 1 236 ? -9.332 15.172 -4.506 1.00 93.12 236 HIS A N 1
ATOM 1831 C CA . HIS A 1 236 ? -8.015 14.566 -4.758 1.00 93.12 236 HIS A CA 1
ATOM 1832 C C . HIS A 1 236 ? -6.905 15.168 -3.888 1.00 93.12 236 HIS A C 1
ATOM 1834 O O . HIS A 1 236 ? -5.855 14.561 -3.718 1.00 93.12 236 HIS A O 1
ATOM 1840 N N . HIS A 1 237 ? -7.164 16.332 -3.290 1.00 93.06 237 HIS A N 1
ATOM 1841 C CA . HIS A 1 237 ? -6.289 16.949 -2.298 1.00 93.06 237 HIS A CA 1
ATOM 1842 C C . HIS A 1 237 ? -6.876 16.710 -0.904 1.00 93.06 237 HIS A C 1
ATOM 1844 O O . HIS A 1 237 ? -8.043 17.068 -0.687 1.00 93.06 237 HIS A O 1
ATOM 1850 N N . PRO A 1 238 ? -6.134 16.095 0.028 1.00 91.25 238 PRO A N 1
ATOM 1851 C CA . PRO A 1 238 ? -6.617 15.941 1.391 1.00 91.25 238 PRO A CA 1
ATOM 1852 C C . PRO A 1 238 ? -6.770 17.309 2.062 1.00 91.25 238 PRO A C 1
ATOM 1854 O O . PRO A 1 238 ? -6.010 18.244 1.801 1.00 91.25 238 PRO A O 1
ATOM 1857 N N . ASP A 1 239 ? -7.736 17.422 2.967 1.00 92.88 239 ASP A N 1
ATOM 1858 C CA . ASP A 1 239 ? -7.765 18.546 3.901 1.00 92.88 239 ASP A CA 1
ATOM 1859 C C . ASP A 1 239 ? -6.649 18.339 4.939 1.00 92.88 239 ASP A C 1
ATOM 1861 O O . ASP A 1 239 ? -6.769 17.482 5.809 1.00 92.88 239 ASP A O 1
ATOM 1865 N N . GLU A 1 240 ? -5.542 19.084 4.858 1.00 92.06 240 GLU A N 1
ATOM 1866 C CA . GLU A 1 240 ? -4.395 18.890 5.765 1.00 92.06 240 GLU A CA 1
ATOM 1867 C C . GLU A 1 240 ? -4.778 19.018 7.252 1.00 92.06 240 GLU A C 1
ATOM 1869 O O . GLU A 1 240 ? -4.198 18.350 8.115 1.00 92.06 240 GLU A O 1
ATOM 1874 N N . GLU A 1 241 ? -5.760 19.863 7.581 1.00 89.44 241 GLU A N 1
ATOM 1875 C CA . GLU A 1 241 ? -6.179 20.084 8.961 1.00 89.44 241 GLU A CA 1
ATOM 1876 C C . GLU A 1 241 ? -7.089 18.960 9.455 1.00 89.44 241 GLU A C 1
ATOM 1878 O O . GLU A 1 241 ? -6.877 18.458 10.564 1.00 89.44 241 GLU A O 1
ATOM 1883 N N . ALA A 1 242 ? -8.078 18.557 8.661 1.00 89.69 242 ALA A N 1
ATOM 1884 C CA . ALA A 1 242 ? -9.034 17.523 9.042 1.00 89.69 242 ALA A CA 1
ATOM 1885 C C . ALA A 1 242 ? -8.461 16.111 8.858 1.00 89.69 242 ALA A C 1
ATOM 1887 O O . ALA A 1 242 ? -8.654 15.241 9.707 1.00 89.69 242 ALA A O 1
ATOM 1888 N N . GLU A 1 243 ? -7.734 15.887 7.765 1.00 91.69 243 GLU A N 1
ATOM 1889 C CA . GLU A 1 243 ? -7.176 14.593 7.392 1.00 91.69 243 GLU A CA 1
ATOM 1890 C C . GLU A 1 243 ? -5.741 14.376 7.895 1.00 91.69 243 GLU A C 1
ATOM 1892 O O . GLU A 1 243 ? -5.237 13.256 7.798 1.00 91.69 243 GLU A O 1
ATOM 1897 N N . LYS A 1 244 ? -5.083 15.386 8.479 1.00 93.94 244 LYS A N 1
ATOM 1898 C CA . LYS A 1 244 ? -3.739 15.260 9.083 1.00 93.94 244 LYS A CA 1
ATOM 1899 C C . LYS A 1 244 ? -2.707 14.608 8.155 1.00 93.94 244 LYS A C 1
ATOM 1901 O O . LYS A 1 244 ? -1.817 13.896 8.616 1.00 93.94 244 LYS A O 1
ATOM 1906 N N . THR A 1 245 ? -2.831 14.845 6.853 1.00 94.81 245 THR A N 1
ATOM 1907 C CA . THR A 1 245 ? -1.893 14.350 5.852 1.00 94.81 245 THR A CA 1
ATOM 1908 C C . THR A 1 245 ? -1.687 15.363 4.739 1.00 94.81 245 THR A C 1
ATOM 1910 O O . THR A 1 245 ? -2.604 16.106 4.400 1.00 94.81 245 THR A O 1
ATOM 1913 N N . THR A 1 246 ? -0.484 15.372 4.170 1.00 95.00 246 THR A N 1
ATOM 1914 C CA . THR A 1 246 ? -0.154 16.127 2.952 1.00 95.00 246 THR A CA 1
ATOM 1915 C C . THR A 1 246 ? -0.001 15.212 1.732 1.00 95.00 246 THR A C 1
ATOM 1917 O O . THR A 1 246 ? 0.499 15.653 0.701 1.00 95.00 246 THR A O 1
ATOM 1920 N N . ASN A 1 247 ? -0.355 13.927 1.850 1.00 94.12 247 ASN A N 1
ATOM 1921 C CA . ASN A 1 247 ? -0.215 12.959 0.767 1.00 94.12 247 ASN A CA 1
ATOM 1922 C C . ASN A 1 247 ? -1.286 13.193 -0.303 1.00 94.12 247 ASN A C 1
ATOM 1924 O O . ASN A 1 247 ? -2.466 13.256 0.014 1.00 94.12 247 ASN A O 1
ATOM 1928 N N . GLU A 1 248 ? -0.903 13.271 -1.573 1.00 94.56 248 GLU A N 1
ATOM 1929 C CA . GLU A 1 248 ? -1.849 13.478 -2.684 1.00 94.56 248 GLU A CA 1
ATOM 1930 C C . GLU A 1 248 ? -2.010 12.226 -3.561 1.00 94.56 248 GLU A C 1
ATOM 1932 O O . GLU A 1 248 ? -2.569 12.282 -4.657 1.00 94.56 248 GLU A O 1
ATOM 1937 N N . TRP A 1 249 ? -1.477 11.080 -3.133 1.00 95.25 249 TRP A N 1
ATOM 1938 C CA . TRP A 1 249 ? -1.549 9.848 -3.909 1.00 95.25 249 TRP A CA 1
ATOM 1939 C C . TRP A 1 249 ? -2.848 9.104 -3.603 1.00 95.25 249 TRP A C 1
ATOM 1941 O O . TRP A 1 249 ? -3.201 8.883 -2.443 1.00 95.25 249 TRP A O 1
ATOM 1951 N N . MET A 1 250 ? -3.545 8.686 -4.665 1.00 97.25 250 MET A N 1
ATOM 1952 C CA . MET A 1 250 ? -4.870 8.070 -4.579 1.00 97.25 250 MET A CA 1
ATOM 1953 C C . MET A 1 250 ? -4.904 6.896 -3.597 1.00 97.25 250 MET A C 1
ATOM 1955 O O . MET A 1 250 ? -5.732 6.884 -2.689 1.00 97.25 250 MET A O 1
ATOM 1959 N N . GLY A 1 251 ? -3.999 5.927 -3.741 1.00 97.94 251 GLY A N 1
ATOM 1960 C CA . GLY A 1 251 ? -3.925 4.757 -2.875 1.00 97.94 251 GLY A CA 1
ATOM 1961 C C . GLY A 1 251 ? -3.846 5.087 -1.380 1.00 97.94 251 GLY A C 1
ATOM 1962 O O . GLY A 1 251 ? -4.764 4.726 -0.638 1.00 97.94 251 GLY A O 1
ATOM 1963 N N . PRO A 1 252 ? -2.801 5.799 -0.916 1.00 98.19 252 PRO A N 1
ATOM 1964 C CA . PRO A 1 252 ? -2.675 6.141 0.494 1.00 98.19 252 PRO A CA 1
ATOM 1965 C C . PRO A 1 252 ? -3.823 6.978 1.066 1.00 98.19 252 PRO A C 1
ATOM 1967 O O . PRO A 1 252 ? -4.266 6.733 2.192 1.00 98.19 252 PRO A O 1
ATOM 1970 N N . VAL A 1 253 ? -4.338 7.940 0.294 1.00 98.19 253 VAL A N 1
ATOM 1971 C CA . VAL A 1 253 ? -5.432 8.821 0.733 1.00 98.19 253 VAL A CA 1
ATOM 1972 C C . VAL A 1 253 ? -6.758 8.069 0.827 1.00 98.19 253 VAL A C 1
ATOM 1974 O O . VAL A 1 253 ? -7.463 8.175 1.830 1.00 98.19 253 VAL A O 1
ATOM 1977 N N . THR A 1 254 ? -7.110 7.272 -0.182 1.00 98.56 254 THR A N 1
ATOM 1978 C CA . THR A 1 254 ? -8.366 6.501 -0.171 1.00 98.56 254 THR A CA 1
ATOM 1979 C C . THR A 1 254 ? -8.365 5.436 0.923 1.00 98.56 254 THR A C 1
ATOM 1981 O O . THR A 1 254 ? -9.383 5.248 1.589 1.00 98.56 254 THR A O 1
ATOM 1984 N N . MET A 1 255 ? -7.217 4.806 1.199 1.00 98.62 255 MET A N 1
ATOM 1985 C CA . MET A 1 255 ? -7.078 3.863 2.312 1.00 98.62 255 MET A CA 1
ATOM 1986 C C . MET A 1 255 ? -7.174 4.553 3.678 1.00 98.62 255 MET A C 1
ATOM 1988 O O . MET A 1 255 ? -7.837 4.038 4.580 1.00 98.62 255 MET A O 1
ATOM 1992 N N . LEU A 1 256 ? -6.578 5.742 3.831 1.00 98.12 256 LEU A N 1
ATOM 1993 C CA . LEU A 1 256 ? -6.726 6.569 5.032 1.00 98.12 256 LEU A CA 1
ATOM 1994 C C . LEU A 1 256 ? -8.195 6.918 5.299 1.00 98.12 256 LEU A C 1
ATOM 1996 O O . LEU A 1 256 ? -8.685 6.751 6.419 1.00 98.12 256 LEU A O 1
ATOM 2000 N N . ARG A 1 257 ? -8.910 7.385 4.271 1.00 98.06 257 ARG A N 1
ATOM 2001 C CA . ARG A 1 257 ? -10.337 7.723 4.362 1.00 98.06 257 ARG A CA 1
ATOM 2002 C C . ARG A 1 257 ? -11.183 6.497 4.680 1.00 98.06 257 ARG A C 1
ATOM 2004 O O . ARG A 1 257 ? -12.028 6.564 5.573 1.00 98.06 257 ARG A O 1
ATOM 2011 N N . GLY A 1 258 ? -10.898 5.365 4.034 1.00 98.06 258 GLY A N 1
ATOM 2012 C CA . GLY A 1 258 ? -11.571 4.099 4.301 1.00 98.06 258 GLY A CA 1
ATOM 2013 C C . GLY A 1 258 ? -11.404 3.643 5.753 1.00 98.06 258 GLY A C 1
ATOM 2014 O O . GLY A 1 258 ? -12.383 3.342 6.437 1.00 98.06 258 GLY A O 1
ATOM 2015 N N . LEU A 1 259 ? -10.175 3.687 6.270 1.00 97.81 259 LEU A N 1
ATOM 2016 C CA . LEU A 1 259 ? -9.878 3.384 7.669 1.00 97.81 259 LEU A CA 1
ATOM 2017 C C . LEU A 1 259 ? -10.627 4.313 8.631 1.00 97.81 259 LEU A C 1
ATOM 2019 O O . LEU A 1 259 ? -11.266 3.840 9.573 1.00 97.81 259 LEU A O 1
ATOM 2023 N N . ARG A 1 260 ? -10.597 5.628 8.387 1.00 96.50 260 ARG A N 1
ATOM 2024 C CA . ARG A 1 260 ? -11.295 6.606 9.233 1.00 96.50 260 ARG A CA 1
ATOM 2025 C C . ARG A 1 260 ? -12.807 6.412 9.226 1.00 96.50 260 ARG A C 1
ATOM 2027 O O . ARG A 1 260 ? -13.409 6.499 10.293 1.00 96.50 260 ARG A O 1
ATOM 2034 N N . SER A 1 261 ? -13.404 6.099 8.075 1.00 96.69 261 SER A N 1
ATOM 2035 C CA . SER A 1 261 ? -14.831 5.760 7.961 1.00 96.69 261 SER A CA 1
ATOM 2036 C C . SER A 1 261 ? -15.196 4.592 8.888 1.00 96.69 261 SER A C 1
ATOM 2038 O O . SER A 1 261 ? -16.125 4.683 9.695 1.00 96.69 261 SER A O 1
ATOM 2040 N N . VAL A 1 262 ? -14.399 3.517 8.877 1.00 96.88 262 VAL A N 1
ATOM 2041 C CA . VAL A 1 262 ? -14.614 2.369 9.773 1.00 96.88 262 VAL A CA 1
ATOM 2042 C C . VAL A 1 262 ? -14.427 2.750 11.240 1.00 96.88 262 VAL A C 1
ATOM 2044 O O . VAL A 1 262 ? -15.234 2.344 12.080 1.00 96.88 262 VAL A O 1
ATOM 2047 N N . MET A 1 263 ? -13.388 3.526 11.562 1.00 95.62 263 MET A N 1
ATOM 2048 C CA . MET A 1 263 ? -13.097 3.938 12.938 1.00 95.62 263 MET A CA 1
ATOM 2049 C C . MET A 1 263 ? -14.196 4.814 13.534 1.00 95.62 263 MET A C 1
ATOM 2051 O O . MET A 1 263 ? -14.621 4.566 14.661 1.00 95.62 263 MET A O 1
ATOM 2055 N N . GLN A 1 264 ? -14.709 5.782 12.772 1.00 95.31 264 GLN A N 1
ATOM 2056 C CA . GLN A 1 264 ? -15.814 6.645 13.200 1.00 95.31 264 GLN A CA 1
ATOM 2057 C C . GLN A 1 264 ? -17.049 5.832 13.609 1.00 95.31 264 GLN A C 1
ATOM 2059 O O . GLN A 1 264 ? -17.715 6.176 14.583 1.00 95.31 264 GLN A O 1
ATOM 2064 N N . ASN A 1 265 ? -17.310 4.724 12.912 1.00 95.31 265 ASN A N 1
ATOM 2065 C CA . ASN A 1 265 ? -18.448 3.850 13.186 1.00 95.31 265 ASN A CA 1
ATOM 2066 C C . ASN A 1 265 ? -18.171 2.812 14.287 1.00 95.31 265 ASN A C 1
ATOM 2068 O O . ASN A 1 265 ? -19.062 2.490 15.071 1.00 95.31 265 ASN A O 1
ATOM 2072 N N . SER A 1 266 ? -16.954 2.267 14.349 1.00 95.44 266 SER A N 1
ATOM 2073 C CA . SER A 1 266 ? -16.637 1.085 15.171 1.00 95.44 266 SER A CA 1
ATOM 2074 C C . SER A 1 266 ? -15.944 1.410 16.495 1.00 95.44 266 SER A C 1
ATOM 2076 O O . SER A 1 266 ? -15.997 0.610 17.430 1.00 95.44 266 SER A O 1
ATOM 2078 N N . CYS A 1 267 ? -15.269 2.554 16.583 1.00 94.69 267 CYS A N 1
ATOM 2079 C CA . CYS A 1 267 ? -14.583 3.027 17.783 1.00 94.69 267 CYS A CA 1
ATOM 2080 C C . CYS A 1 267 ? -14.602 4.569 17.851 1.00 94.69 267 CYS A C 1
ATOM 2082 O O . CYS A 1 267 ? -13.552 5.215 17.788 1.00 94.69 267 CYS A O 1
ATOM 2084 N N . PRO A 1 268 ? -15.794 5.186 17.978 1.00 92.31 268 PRO A N 1
ATOM 2085 C CA . PRO A 1 268 ? -15.924 6.639 17.982 1.00 92.31 268 PRO A CA 1
ATOM 2086 C C . PRO A 1 268 ? -15.101 7.275 19.111 1.00 92.31 268 PRO A C 1
ATOM 2088 O O . PRO A 1 268 ? -15.094 6.798 20.245 1.00 92.31 268 PRO A O 1
ATOM 2091 N N . GLY A 1 269 ? -14.417 8.377 18.796 1.00 87.31 269 GLY A N 1
ATOM 2092 C CA . GLY A 1 269 ? -13.576 9.124 19.740 1.00 87.31 269 GLY A CA 1
ATOM 2093 C C . GLY A 1 269 ? -12.115 8.669 19.809 1.00 87.31 269 GLY A C 1
ATOM 2094 O O . GLY A 1 269 ? -11.291 9.396 20.363 1.00 87.31 269 GLY A O 1
ATOM 2095 N N . VAL A 1 270 ? -11.769 7.525 19.211 1.00 90.12 270 VAL A N 1
ATOM 2096 C CA . VAL A 1 270 ? -10.372 7.112 19.032 1.00 90.12 270 VAL A CA 1
ATOM 2097 C C . VAL A 1 270 ? -9.765 7.884 17.861 1.00 90.12 270 VAL A C 1
ATOM 2099 O O . VAL A 1 270 ? -10.326 7.902 16.765 1.00 90.12 270 VAL A O 1
ATOM 2102 N N . GLN A 1 271 ? -8.624 8.533 18.092 1.00 88.38 271 GLN A N 1
ATOM 2103 C CA . GLN A 1 271 ? -7.891 9.256 17.051 1.00 88.38 271 GLN A CA 1
ATOM 2104 C C . GLN A 1 271 ? -6.854 8.329 16.421 1.00 88.38 271 GLN A C 1
ATOM 2106 O O . GLN A 1 271 ? -6.108 7.662 17.136 1.00 88.38 271 GLN A O 1
ATOM 2111 N N . LEU A 1 272 ? -6.800 8.297 15.090 1.00 89.50 272 LEU A N 1
ATOM 2112 C CA . LEU A 1 272 ? -5.917 7.408 14.332 1.00 89.50 272 LEU A CA 1
ATOM 2113 C C . LEU A 1 272 ? -4.437 7.637 14.662 1.00 89.50 272 LEU A C 1
ATOM 2115 O O . LEU A 1 272 ? -3.642 6.706 14.669 1.00 89.50 272 LEU A O 1
ATOM 2119 N N . GLU A 1 273 ? -4.069 8.872 14.979 1.00 87.06 273 GLU A N 1
ATOM 2120 C CA . GLU A 1 273 ? -2.700 9.283 15.273 1.00 87.06 273 GLU A CA 1
ATOM 2121 C C . GLU A 1 273 ? -2.158 8.610 16.545 1.00 87.06 273 GLU A C 1
ATOM 2123 O O . GLU A 1 273 ? -0.954 8.380 16.648 1.00 87.06 273 GLU A O 1
ATOM 2128 N N . GLN A 1 274 ? -3.041 8.204 17.468 1.00 84.31 274 GLN A N 1
ATOM 2129 C CA . GLN A 1 274 ? -2.669 7.420 18.652 1.00 84.31 274 GLN A CA 1
ATOM 2130 C C . GLN A 1 274 ? -2.081 6.058 18.259 1.00 84.31 274 GLN A C 1
ATOM 2132 O O . GLN A 1 274 ? -1.279 5.491 18.996 1.00 84.31 274 GLN A O 1
ATOM 2137 N N . PHE A 1 275 ? -2.409 5.546 17.066 1.00 83.00 275 PHE A N 1
ATOM 2138 C CA . PHE A 1 275 ? -1.956 4.230 16.619 1.00 83.00 275 PHE A CA 1
ATOM 2139 C C . PHE A 1 275 ? -0.486 4.198 16.203 1.00 83.00 275 PHE A C 1
ATOM 2141 O O . PHE A 1 275 ? 0.050 3.126 15.938 1.00 83.00 275 PHE A O 1
ATOM 2148 N N . ARG A 1 276 ? 0.190 5.351 16.164 1.00 83.25 276 ARG A N 1
ATOM 2149 C CA . ARG A 1 276 ? 1.636 5.413 15.918 1.00 83.25 276 ARG A CA 1
ATOM 2150 C C . ARG A 1 276 ? 2.466 5.005 17.139 1.00 83.25 276 ARG A C 1
ATOM 2152 O O . ARG A 1 276 ? 3.632 4.656 16.983 1.00 83.25 276 ARG A O 1
ATOM 2159 N N . GLU A 1 277 ? 1.881 5.027 18.337 1.00 81.75 277 GLU A N 1
ATOM 2160 C CA . GLU A 1 277 ? 2.599 4.748 19.590 1.00 81.75 277 GLU A CA 1
ATOM 2161 C C . GLU A 1 277 ? 2.595 3.257 19.965 1.00 81.75 277 GLU A C 1
ATOM 2163 O O . GLU A 1 277 ? 3.546 2.770 20.583 1.00 81.75 277 GLU A O 1
ATOM 2168 N N . GLU A 1 278 ? 1.566 2.514 19.545 1.00 84.19 278 GLU A N 1
ATOM 2169 C CA . GLU A 1 278 ? 1.416 1.082 19.821 1.00 84.19 278 GLU A CA 1
ATOM 2170 C C . GLU A 1 278 ? 1.161 0.285 18.531 1.00 84.19 278 GLU A C 1
ATOM 2172 O O . GLU A 1 278 ? 0.374 0.709 17.688 1.00 84.19 278 GLU A O 1
ATOM 2177 N N . PRO A 1 279 ? 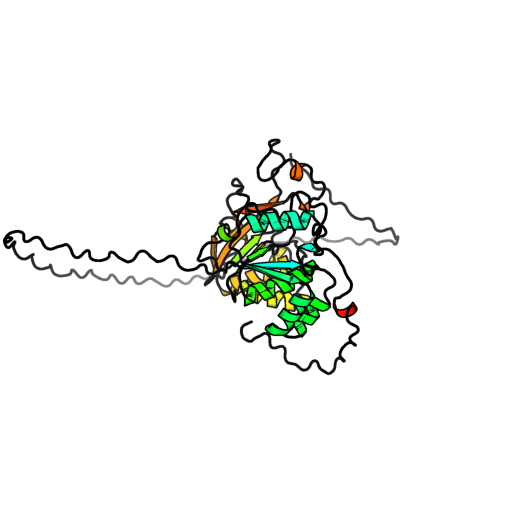1.755 -0.909 18.359 1.00 83.25 279 PRO A N 1
ATOM 2178 C CA . PRO A 1 279 ? 1.667 -1.644 17.099 1.00 83.25 279 PRO A CA 1
ATOM 2179 C C . PRO A 1 279 ? 0.352 -2.398 16.897 1.00 83.25 279 PR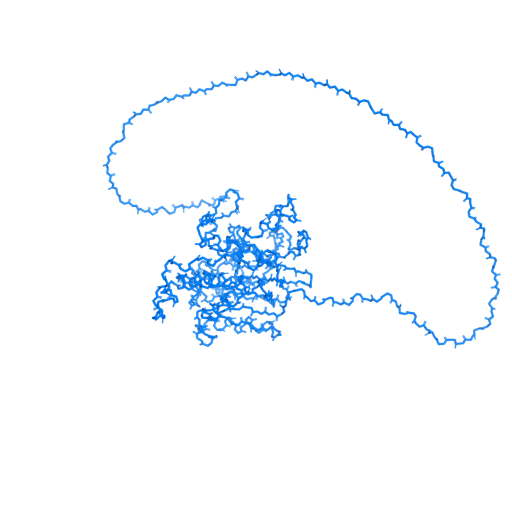O A C 1
ATOM 2181 O O . PRO A 1 279 ? 0.075 -2.821 15.777 1.00 83.25 279 PRO A O 1
ATOM 2184 N N . LYS A 1 280 ? -0.442 -2.627 17.951 1.00 91.19 280 LYS A N 1
ATOM 2185 C CA . LYS A 1 280 ? -1.660 -3.449 17.899 1.00 91.19 280 LYS A CA 1
ATOM 2186 C C . LYS A 1 280 ? -2.829 -2.731 18.543 1.00 91.19 280 LYS A C 1
ATOM 2188 O O .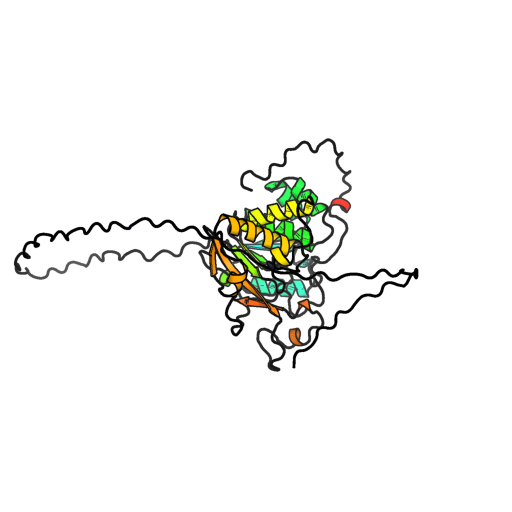 LYS A 1 280 ? -2.723 -2.294 19.681 1.00 91.19 280 LYS A O 1
ATOM 2193 N N . TRP A 1 281 ? -3.957 -2.707 17.846 1.00 91.38 281 TRP A N 1
ATOM 2194 C CA . TRP A 1 281 ? -5.146 -1.984 18.273 1.00 91.38 281 TRP A CA 1
ATOM 2195 C C . TRP A 1 281 ? -6.418 -2.784 18.065 1.00 91.38 281 TRP A C 1
ATOM 2197 O O . TRP A 1 281 ? -6.538 -3.614 17.164 1.00 91.38 281 TRP A O 1
ATOM 2207 N N . VAL A 1 282 ? -7.410 -2.478 18.893 1.00 94.38 282 VAL A N 1
ATOM 2208 C CA . VAL A 1 282 ? -8.764 -3.002 18.760 1.00 94.38 282 VAL A CA 1
ATOM 2209 C C . VAL A 1 282 ? -9.702 -1.842 18.461 1.00 94.38 282 VAL A C 1
ATOM 2211 O O . VAL A 1 282 ? -9.807 -0.910 19.251 1.00 94.38 282 VAL A O 1
ATOM 2214 N N . CYS A 1 283 ? -10.408 -1.916 17.334 1.00 94.19 283 CYS A N 1
ATOM 2215 C CA . CYS A 1 283 ? -11.446 -0.956 16.964 1.00 94.19 283 CYS A CA 1
ATOM 2216 C C . CYS A 1 283 ? -12.719 -1.722 16.591 1.00 94.19 283 CYS A C 1
ATOM 2218 O O . CYS A 1 283 ? -12.842 -2.270 15.493 1.00 94.19 283 CYS A O 1
ATOM 2220 N N . GLY A 1 284 ? -13.649 -1.833 17.541 1.00 93.56 284 GLY A N 1
ATOM 2221 C CA . GLY A 1 284 ? -14.822 -2.696 17.405 1.00 93.56 284 GLY A CA 1
ATOM 2222 C C . GLY A 1 284 ? -14.434 -4.153 17.114 1.00 93.56 284 GLY A C 1
ATOM 2223 O O . GLY A 1 284 ? -13.708 -4.795 17.881 1.00 93.56 284 GLY A O 1
ATOM 2224 N N . ALA A 1 285 ? -14.915 -4.687 15.989 1.00 94.38 285 ALA A N 1
ATOM 2225 C CA . ALA A 1 285 ? -14.589 -6.043 15.539 1.00 94.38 285 ALA A CA 1
ATOM 2226 C C . ALA A 1 285 ? -13.174 -6.172 14.945 1.00 94.38 285 ALA A C 1
ATOM 2228 O O . ALA A 1 285 ? -12.671 -7.286 14.819 1.00 94.38 285 ALA A O 1
ATOM 2229 N N . GLN A 1 286 ? -12.528 -5.058 14.598 1.00 96.31 286 GLN A N 1
ATOM 2230 C CA . GLN A 1 286 ? -11.226 -5.069 13.945 1.00 96.31 286 GLN A CA 1
ATOM 2231 C C . GLN A 1 286 ? -10.090 -5.297 14.950 1.00 96.31 286 GLN A C 1
ATOM 2233 O O . GLN A 1 286 ? -10.133 -4.820 16.090 1.00 96.31 286 GLN A O 1
ATOM 2238 N N . ARG A 1 287 ? -9.068 -6.031 14.512 1.00 97.12 287 ARG A N 1
ATOM 2239 C CA . ARG A 1 287 ? -7.774 -6.207 15.179 1.00 97.12 287 ARG A CA 1
ATOM 2240 C C . ARG A 1 287 ? -6.719 -5.641 14.241 1.00 97.12 287 ARG A C 1
ATOM 2242 O O . ARG A 1 287 ? -6.327 -6.282 13.268 1.00 97.12 287 ARG A O 1
ATOM 2249 N N . LEU A 1 288 ? -6.365 -4.390 14.483 1.00 96.75 288 LEU A N 1
ATOM 2250 C CA . LEU A 1 288 ? -5.536 -3.592 13.596 1.00 96.75 288 LEU A CA 1
ATOM 2251 C C . LEU A 1 288 ? -4.075 -3.721 13.999 1.00 96.75 288 LEU A C 1
ATOM 2253 O O . LEU A 1 288 ? -3.750 -3.696 15.188 1.00 96.75 288 LEU A O 1
ATOM 2257 N N . ARG A 1 289 ? -3.199 -3.803 13.004 1.00 96.38 289 ARG A N 1
ATOM 2258 C CA . ARG A 1 289 ? -1.758 -3.785 13.209 1.00 96.38 289 ARG A CA 1
ATOM 2259 C C . ARG A 1 289 ? -1.111 -2.725 12.337 1.00 96.38 289 ARG A C 1
ATOM 2261 O O . ARG A 1 289 ? -1.277 -2.752 11.123 1.00 96.38 289 ARG A O 1
ATOM 2268 N N . PHE A 1 290 ? -0.372 -1.810 12.950 1.00 95.50 290 PHE A N 1
ATOM 2269 C CA . PHE A 1 290 ? 0.273 -0.724 12.222 1.00 95.50 290 PHE A CA 1
ATOM 2270 C C . PHE A 1 290 ? 1.788 -0.747 12.361 1.00 95.50 290 PHE A C 1
ATOM 2272 O O . PHE A 1 290 ? 2.363 -1.125 13.385 1.00 95.50 290 PHE A O 1
ATOM 2279 N N . TYR A 1 291 ? 2.413 -0.327 11.274 1.00 96.19 291 TYR A N 1
ATOM 2280 C CA . TYR A 1 291 ? 3.829 -0.038 11.144 1.00 96.19 291 TYR A CA 1
ATOM 2281 C C . TYR A 1 291 ? 4.005 1.447 10.820 1.00 96.19 291 TYR A C 1
ATOM 2283 O O . TYR A 1 291 ? 3.030 2.135 10.525 1.00 96.19 291 TYR A O 1
ATOM 2291 N N . ASP A 1 292 ? 5.231 1.948 10.868 1.00 95.12 292 ASP A N 1
ATOM 2292 C CA . ASP A 1 292 ? 5.525 3.353 10.591 1.00 95.12 292 ASP A CA 1
ATOM 2293 C C . ASP A 1 292 ? 6.651 3.463 9.567 1.00 95.12 292 ASP A C 1
ATOM 2295 O O . ASP A 1 292 ? 7.738 2.905 9.753 1.00 95.12 292 ASP A O 1
ATOM 2299 N N . GLU A 1 293 ? 6.383 4.156 8.467 1.00 96.00 293 GLU A N 1
ATOM 2300 C CA . GLU A 1 293 ? 7.407 4.566 7.521 1.00 96.00 293 GLU A CA 1
ATOM 2301 C C . GLU A 1 293 ? 8.187 5.738 8.115 1.00 96.00 293 GLU A C 1
ATOM 2303 O O . GLU A 1 293 ? 7.619 6.748 8.529 1.00 96.00 293 GLU A O 1
ATOM 2308 N N . ARG A 1 294 ? 9.512 5.606 8.171 1.00 95.12 294 ARG A N 1
ATOM 2309 C CA . ARG A 1 294 ? 10.405 6.630 8.719 1.00 95.12 294 ARG A CA 1
ATOM 2310 C C . ARG A 1 294 ? 11.649 6.753 7.856 1.00 95.12 294 ARG A C 1
ATOM 2312 O O . ARG A 1 294 ? 12.090 5.780 7.245 1.00 95.12 294 ARG A O 1
ATOM 2319 N N . GLU A 1 295 ? 12.244 7.940 7.841 1.00 95.12 295 GLU A N 1
ATOM 2320 C CA . GLU A 1 295 ? 13.574 8.131 7.258 1.00 95.12 295 GLU A CA 1
ATOM 2321 C C . GLU A 1 295 ? 14.596 7.245 7.996 1.00 95.12 295 GLU A C 1
ATOM 2323 O O . GLU A 1 295 ? 14.481 7.022 9.209 1.00 95.12 295 GLU A O 1
ATOM 2328 N N . LEU A 1 296 ? 15.556 6.687 7.260 1.00 94.69 296 LEU A N 1
ATOM 2329 C CA . LEU A 1 296 ? 16.623 5.842 7.801 1.00 94.69 296 LEU A CA 1
ATOM 2330 C C . LEU A 1 296 ? 17.604 6.674 8.644 1.00 94.69 296 LEU A C 1
ATOM 2332 O O . LEU A 1 296 ? 17.993 7.767 8.231 1.00 94.69 296 LEU A O 1
ATOM 2336 N N . ASP A 1 297 ? 18.084 6.146 9.776 1.00 92.94 297 ASP A N 1
ATOM 2337 C CA . ASP A 1 297 ? 19.229 6.737 10.471 1.00 92.94 297 ASP A CA 1
ATOM 2338 C C . ASP A 1 297 ? 20.532 6.285 9.800 1.00 92.94 297 ASP A C 1
ATOM 2340 O O . ASP A 1 297 ? 21.118 5.238 10.085 1.00 92.94 297 ASP A O 1
ATOM 2344 N N . CYS A 1 298 ? 20.969 7.108 8.853 1.00 90.19 298 CYS A N 1
ATOM 2345 C CA . CYS A 1 298 ? 22.236 6.955 8.151 1.00 90.19 298 CYS A CA 1
ATOM 2346 C C . CYS A 1 298 ? 23.360 7.821 8.744 1.00 90.19 298 CYS A C 1
ATOM 2348 O O . CYS A 1 298 ? 24.481 7.797 8.227 1.00 90.19 298 CYS A O 1
ATOM 2350 N N . TYR A 1 299 ? 23.066 8.619 9.779 1.00 82.31 299 TYR A N 1
ATOM 2351 C CA . TYR A 1 299 ? 23.938 9.691 10.273 1.00 82.31 299 TYR A CA 1
ATOM 2352 C C . TYR A 1 299 ? 24.849 9.263 11.421 1.00 82.31 299 TYR A C 1
ATOM 2354 O O . TYR A 1 299 ? 25.824 9.957 11.708 1.00 82.31 299 TYR A O 1
ATOM 2362 N N . SER A 1 300 ? 24.570 8.120 12.048 1.00 75.75 300 SER A N 1
ATOM 2363 C CA . SER A 1 300 ? 25.392 7.545 13.121 1.00 75.75 300 SER A CA 1
ATOM 2364 C C . SER A 1 300 ? 26.837 7.233 12.698 1.00 75.75 300 SER A C 1
ATOM 2366 O O . SER A 1 300 ? 27.703 7.070 13.553 1.00 75.75 300 SER A O 1
ATOM 2368 N N . GLY A 1 301 ? 27.122 7.182 11.391 1.00 69.19 301 GLY A N 1
ATOM 2369 C CA . GLY A 1 301 ? 28.455 6.919 10.837 1.00 69.19 301 GLY A CA 1
ATOM 2370 C C . GLY A 1 301 ? 28.865 5.444 10.862 1.00 69.19 301 GLY A C 1
ATOM 2371 O O . GLY A 1 301 ? 29.850 5.084 10.220 1.00 69.19 301 GLY A O 1
ATOM 2372 N N . GLU A 1 302 ? 28.093 4.590 11.535 1.00 76.69 302 GLU A N 1
ATOM 2373 C CA . GLU A 1 302 ? 28.257 3.139 11.546 1.00 76.69 302 GLU A CA 1
ATOM 2374 C C . GLU A 1 302 ? 27.265 2.479 10.583 1.00 76.69 302 GLU A C 1
ATOM 2376 O O . GLU A 1 302 ? 26.148 2.960 10.364 1.00 76.69 302 GLU A O 1
ATOM 2381 N N . ASP A 1 303 ? 27.682 1.377 9.962 1.00 82.50 303 ASP A N 1
ATOM 2382 C CA . ASP A 1 303 ? 26.795 0.579 9.122 1.00 82.50 303 ASP A CA 1
ATOM 2383 C C . ASP A 1 303 ? 25.745 -0.094 10.005 1.00 82.50 303 ASP A C 1
ATOM 2385 O O . ASP A 1 303 ? 26.064 -0.854 10.920 1.00 82.50 303 ASP A O 1
ATOM 2389 N N . SER A 1 304 ? 24.478 0.200 9.726 1.00 90.25 304 SER A N 1
ATOM 2390 C CA . SER A 1 304 ? 23.341 -0.371 10.435 1.00 90.25 304 SER A CA 1
ATOM 2391 C C . SER A 1 304 ? 22.553 -1.288 9.510 1.00 90.25 304 SER A C 1
ATOM 2393 O O . SER A 1 304 ? 22.658 -1.219 8.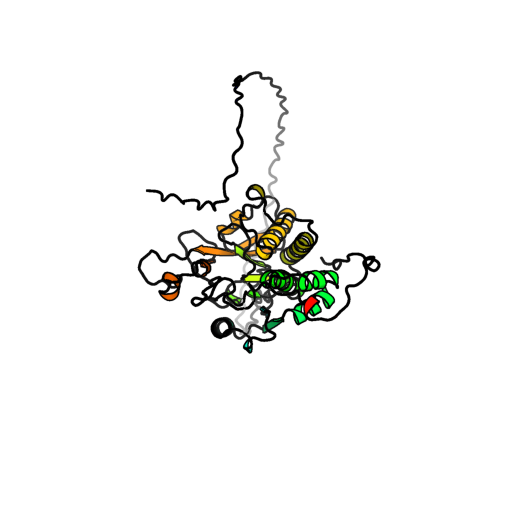284 1.00 90.25 304 SER A O 1
ATOM 2395 N N . VAL A 1 305 ? 21.725 -2.151 10.103 1.00 92.06 305 VAL A N 1
ATOM 2396 C CA . VAL A 1 305 ? 20.815 -3.002 9.327 1.00 92.06 305 VAL A CA 1
ATOM 2397 C C . VAL A 1 305 ? 19.874 -2.150 8.478 1.00 92.06 305 VAL A C 1
ATOM 2399 O O . VAL A 1 305 ? 19.608 -2.523 7.343 1.00 92.06 305 VAL A O 1
ATOM 2402 N N . GLU A 1 306 ? 19.393 -1.016 9.000 1.00 93.62 306 GLU A N 1
ATOM 2403 C CA . GLU A 1 306 ? 18.467 -0.138 8.278 1.00 93.62 306 GLU A CA 1
ATOM 2404 C C . GLU A 1 306 ? 19.150 0.723 7.208 1.00 93.62 306 GLU A C 1
ATOM 2406 O O . GLU A 1 306 ? 18.541 0.962 6.164 1.00 93.62 306 GLU A O 1
ATOM 2411 N N . CYS A 1 307 ? 20.408 1.129 7.422 1.00 93.62 307 CYS A N 1
ATOM 2412 C CA . CYS A 1 307 ? 21.172 1.964 6.498 1.00 93.62 307 CYS A CA 1
ATOM 2413 C C . CYS A 1 307 ? 22.552 1.366 6.150 1.00 93.62 307 CYS A C 1
ATOM 2415 O O . CYS A 1 307 ? 23.590 1.875 6.591 1.00 93.62 307 CYS A O 1
ATOM 2417 N N . PRO A 1 308 ? 22.593 0.305 5.321 1.00 92.94 308 PRO A N 1
ATOM 2418 C CA . PRO A 1 308 ? 23.833 -0.168 4.715 1.00 92.94 308 PRO A CA 1
ATOM 2419 C C . PRO A 1 308 ? 24.419 0.875 3.740 1.00 92.94 308 PRO A C 1
ATOM 2421 O O . PRO A 1 308 ? 23.697 1.767 3.275 1.00 92.94 308 PRO A O 1
ATOM 2424 N N . PRO A 1 309 ? 25.705 0.748 3.347 1.00 91.69 309 PRO A N 1
ATOM 2425 C CA . PRO A 1 309 ? 26.363 1.689 2.436 1.00 91.69 309 PRO A CA 1
ATOM 2426 C C . PRO A 1 309 ? 25.625 1.937 1.113 1.00 91.69 309 PRO A C 1
ATOM 2428 O O . PRO A 1 309 ? 25.651 3.058 0.607 1.00 91.69 309 PRO A O 1
ATOM 2431 N N . SER A 1 310 ? 24.945 0.924 0.565 1.00 92.12 310 SER A N 1
ATOM 2432 C CA . SER A 1 310 ? 24.127 1.045 -0.652 1.00 92.12 310 SER A CA 1
ATOM 2433 C C . SER A 1 310 ? 23.003 2.073 -0.494 1.00 92.12 310 SER A C 1
ATOM 2435 O O . SER A 1 310 ? 22.790 2.892 -1.382 1.00 92.12 310 SER A O 1
ATOM 2437 N N . ARG A 1 311 ? 22.335 2.093 0.665 1.00 94.00 311 ARG A N 1
ATOM 2438 C CA . ARG A 1 311 ? 21.251 3.038 0.976 1.00 94.00 311 ARG A CA 1
ATOM 2439 C C . ARG A 1 311 ? 21.762 4.393 1.444 1.00 94.00 311 ARG A C 1
ATOM 2441 O O . ARG A 1 311 ? 21.218 5.413 1.032 1.00 94.00 311 ARG A O 1
ATOM 2448 N N . ARG A 1 312 ? 22.836 4.422 2.245 1.00 92.12 312 ARG A N 1
ATOM 2449 C CA . ARG A 1 312 ? 23.475 5.674 2.704 1.00 92.12 312 ARG A CA 1
ATOM 2450 C C . ARG A 1 312 ? 23.873 6.562 1.525 1.00 92.12 312 ARG A C 1
ATOM 2452 O O . ARG A 1 312 ? 23.702 7.777 1.578 1.00 92.12 312 ARG A O 1
ATOM 2459 N N . ASN A 1 313 ? 24.394 5.939 0.470 1.00 91.44 313 ASN A N 1
ATOM 2460 C CA . ASN A 1 313 ? 24.897 6.624 -0.716 1.00 91.44 313 ASN A CA 1
ATOM 2461 C C . ASN A 1 313 ? 23.861 6.725 -1.846 1.00 91.44 313 ASN A C 1
ATOM 2463 O O . ASN A 1 313 ? 24.206 7.182 -2.933 1.00 91.44 313 ASN A O 1
ATOM 2467 N N . ALA A 1 314 ? 22.610 6.310 -1.618 1.00 92.88 314 ALA A N 1
ATOM 2468 C CA . ALA A 1 314 ? 21.578 6.381 -2.640 1.00 92.88 314 ALA A CA 1
ATOM 2469 C C . ALA A 1 314 ? 21.249 7.844 -2.987 1.00 92.88 314 ALA A C 1
ATOM 2471 O O . ALA A 1 314 ? 20.958 8.674 -2.110 1.00 92.88 314 ALA A O 1
ATOM 2472 N N . GLU A 1 315 ? 21.279 8.152 -4.284 1.00 94.31 315 GLU A N 1
ATOM 2473 C CA . GLU A 1 315 ? 20.872 9.455 -4.820 1.00 94.31 315 GLU A CA 1
ATOM 2474 C C . GLU A 1 315 ? 19.348 9.617 -4.793 1.00 94.31 315 GLU A C 1
ATOM 2476 O O . GLU A 1 315 ? 18.836 10.703 -4.521 1.00 94.31 315 GLU A O 1
ATOM 2481 N N . PHE A 1 316 ? 18.616 8.521 -5.011 1.00 95.25 316 PHE A N 1
ATOM 2482 C CA . PHE A 1 316 ? 17.162 8.514 -4.989 1.00 95.25 316 PHE A CA 1
ATOM 2483 C C . PHE A 1 316 ? 16.621 8.669 -3.564 1.00 95.25 316 PHE A C 1
ATOM 2485 O O . PHE A 1 316 ? 16.818 7.809 -2.703 1.00 95.25 316 PHE A O 1
ATOM 2492 N N . ALA A 1 317 ? 15.878 9.752 -3.318 1.00 92.69 317 ALA A N 1
ATOM 2493 C CA . ALA A 1 317 ? 15.307 10.043 -2.004 1.00 92.69 317 ALA A CA 1
ATOM 2494 C C . ALA A 1 317 ? 14.371 8.930 -1.498 1.00 92.69 317 ALA A C 1
ATOM 2496 O O . ALA A 1 317 ? 14.368 8.636 -0.305 1.00 92.69 317 ALA A O 1
ATOM 2497 N N . GLY A 1 318 ? 13.633 8.255 -2.389 1.00 91.38 318 GLY A N 1
ATOM 2498 C CA . GLY A 1 318 ? 12.733 7.161 -2.010 1.00 91.38 318 GLY A CA 1
ATOM 2499 C C . GLY A 1 318 ? 13.444 5.931 -1.428 1.00 91.38 318 GLY A C 1
ATOM 2500 O O . GLY A 1 318 ? 12.822 5.147 -0.717 1.00 91.38 318 GLY A O 1
ATOM 2501 N N . ALA A 1 319 ? 14.752 5.771 -1.657 1.00 94.19 319 ALA A N 1
ATOM 2502 C CA . ALA A 1 319 ? 15.545 4.690 -1.065 1.00 94.19 319 ALA A CA 1
ATOM 2503 C C . ALA A 1 319 ? 15.962 4.959 0.398 1.00 94.19 319 ALA A C 1
ATOM 2505 O O . ALA A 1 319 ? 16.524 4.066 1.043 1.00 94.19 319 ALA A O 1
ATOM 2506 N N . ARG A 1 320 ? 15.673 6.162 0.926 1.00 93.94 320 ARG A N 1
ATOM 2507 C CA . ARG A 1 320 ? 16.052 6.630 2.273 1.00 93.94 320 ARG A CA 1
ATOM 2508 C C . ARG A 1 320 ? 14.975 6.431 3.336 1.00 93.94 320 ARG A C 1
ATOM 2510 O O . ARG A 1 320 ? 15.076 6.998 4.420 1.00 93.94 320 ARG A O 1
ATOM 2517 N N . PHE A 1 321 ? 13.970 5.611 3.049 1.00 96.44 321 PHE A N 1
ATOM 2518 C CA . PHE A 1 321 ? 12.904 5.277 3.987 1.00 96.44 321 PHE A CA 1
ATOM 2519 C C . PHE A 1 321 ? 12.936 3.796 4.350 1.00 96.44 321 PHE A C 1
ATOM 2521 O O . PHE A 1 321 ? 13.308 2.946 3.539 1.00 96.44 321 PHE A O 1
ATOM 2528 N N . GLY A 1 322 ? 12.537 3.494 5.579 1.00 97.38 322 GLY A N 1
ATOM 2529 C CA . GLY A 1 322 ? 12.298 2.150 6.089 1.00 97.38 322 GLY A CA 1
ATOM 2530 C C . GLY A 1 322 ? 10.907 2.059 6.707 1.00 97.38 322 GLY A C 1
ATOM 2531 O O . GLY A 1 322 ? 10.314 3.072 7.064 1.00 97.38 322 GLY A O 1
ATOM 2532 N N . ILE A 1 323 ? 10.397 0.842 6.843 1.00 97.56 323 ILE A N 1
ATOM 2533 C CA . ILE A 1 323 ? 9.143 0.532 7.528 1.00 97.56 323 ILE A CA 1
ATOM 2534 C C . ILE A 1 323 ? 9.504 -0.159 8.837 1.00 97.56 323 ILE A C 1
ATOM 2536 O O . ILE A 1 323 ? 10.246 -1.146 8.841 1.00 97.56 323 ILE A O 1
ATOM 2540 N N . PHE A 1 324 ? 8.977 0.350 9.944 1.00 96.19 324 PHE A N 1
ATOM 2541 C CA . PHE A 1 324 ? 9.349 -0.050 11.296 1.00 96.19 324 PHE A CA 1
ATOM 2542 C C . PHE A 1 324 ? 8.141 -0.475 12.115 1.00 96.19 324 PHE A C 1
ATOM 2544 O O . PHE A 1 324 ? 7.028 -0.019 11.871 1.00 96.19 324 PHE A O 1
ATOM 2551 N N . VAL A 1 325 ? 8.355 -1.318 13.126 1.00 93.94 325 VAL A N 1
ATOM 2552 C CA . VAL A 1 325 ? 7.328 -1.588 14.143 1.00 93.94 325 VAL A CA 1
ATOM 2553 C C . VAL A 1 325 ? 6.920 -0.265 14.798 1.00 93.94 325 VAL A C 1
ATOM 2555 O O . VAL A 1 325 ? 7.778 0.429 15.352 1.00 93.94 325 VAL A O 1
ATOM 2558 N N . ALA A 1 326 ? 5.623 0.060 14.762 1.00 85.50 326 ALA A N 1
ATOM 2559 C CA . ALA A 1 326 ? 5.089 1.209 15.487 1.00 85.50 326 ALA A CA 1
ATOM 2560 C C . ALA A 1 326 ? 5.377 1.020 16.984 1.00 85.50 326 ALA A C 1
ATOM 2562 O O . ALA A 1 326 ? 4.970 0.032 17.598 1.00 85.50 326 ALA A O 1
ATOM 2563 N N . SER A 1 327 ? 6.217 1.890 17.531 1.00 79.06 327 SER A N 1
ATOM 2564 C CA . SER A 1 327 ? 6.724 1.820 18.900 1.00 79.06 327 SER A CA 1
ATOM 2565 C C . SER A 1 327 ? 7.401 3.143 19.263 1.00 79.06 327 SER A C 1
ATOM 2567 O O . SER A 1 327 ? 7.469 4.055 18.437 1.00 79.06 327 SER A O 1
ATOM 2569 N N . SER A 1 328 ? 7.915 3.241 20.496 1.00 67.31 328 SER A N 1
ATOM 2570 C CA . SER A 1 328 ? 8.683 4.402 20.968 1.00 67.31 328 SER A CA 1
ATOM 2571 C C . SER A 1 328 ? 9.710 4.885 19.922 1.00 67.31 328 SER A C 1
ATOM 2573 O O . SER A 1 328 ? 10.367 4.042 19.302 1.00 67.31 328 SER A O 1
ATOM 2575 N N . PRO A 1 329 ? 9.916 6.210 19.760 1.00 71.88 329 PRO A N 1
ATOM 2576 C CA . PRO A 1 329 ? 10.877 6.781 18.809 1.00 71.88 329 PRO A CA 1
ATOM 2577 C C . PRO A 1 329 ? 12.285 6.176 18.885 1.00 71.88 329 PRO A C 1
ATOM 2579 O O . PRO A 1 329 ? 12.956 6.058 17.862 1.00 71.88 329 PRO A O 1
ATOM 2582 N N . ASP A 1 330 ? 12.702 5.747 20.079 1.00 77.38 330 ASP A N 1
ATOM 2583 C CA . ASP A 1 330 ? 14.032 5.186 20.335 1.00 77.38 330 ASP A CA 1
ATOM 2584 C C . ASP A 1 330 ? 14.195 3.750 19.810 1.00 77.38 330 ASP A C 1
ATOM 2586 O O . ASP A 1 330 ? 15.316 3.265 19.649 1.00 77.38 330 ASP A O 1
ATOM 2590 N N . LYS A 1 331 ? 13.088 3.043 19.540 1.00 84.12 331 LYS A N 1
ATOM 2591 C CA . LYS A 1 331 ? 13.114 1.669 19.039 1.00 84.12 331 LYS A CA 1
ATOM 2592 C C . LYS A 1 331 ? 12.895 1.648 17.525 1.00 84.12 331 LYS A C 1
ATOM 2594 O O . LYS A 1 331 ? 11.864 2.068 16.992 1.00 84.12 331 LYS A O 1
ATOM 2599 N N . ARG A 1 332 ? 13.895 1.139 16.804 1.00 90.94 332 ARG A N 1
ATOM 2600 C CA . ARG A 1 332 ? 13.919 1.089 15.334 1.00 90.94 332 ARG A CA 1
ATOM 2601 C C . ARG A 1 332 ? 13.972 -0.341 14.814 1.00 90.94 332 ARG A C 1
ATOM 2603 O O . ARG A 1 332 ? 14.909 -0.749 14.138 1.00 90.94 332 ARG A O 1
ATOM 2610 N N . ASP A 1 333 ? 12.927 -1.101 15.130 1.00 93.69 333 ASP A N 1
ATOM 2611 C CA . ASP A 1 333 ? 12.769 -2.473 14.642 1.00 93.69 333 ASP A CA 1
ATOM 2612 C C . ASP A 1 333 ? 12.297 -2.451 13.180 1.00 93.69 333 ASP A C 1
ATOM 2614 O O . ASP A 1 333 ? 11.106 -2.301 12.898 1.00 93.69 333 ASP A O 1
ATOM 2618 N N . LEU A 1 334 ? 13.242 -2.553 12.248 1.00 96.38 334 LEU A N 1
ATOM 2619 C CA . LEU A 1 334 ? 12.976 -2.567 10.811 1.00 96.38 334 LEU A CA 1
ATOM 2620 C C . LEU A 1 334 ? 12.234 -3.845 10.387 1.00 96.38 334 LEU A C 1
ATOM 2622 O O . LEU A 1 334 ? 12.634 -4.953 10.748 1.00 96.38 334 LEU A O 1
ATOM 2626 N N . VAL A 1 335 ? 11.207 -3.702 9.546 1.00 97.62 335 VAL A N 1
ATOM 2627 C CA . VAL A 1 335 ? 10.467 -4.835 8.961 1.00 97.62 335 VAL A CA 1
ATOM 2628 C C . VAL A 1 335 ? 10.527 -4.903 7.437 1.00 97.62 335 VAL A C 1
ATOM 2630 O O . VAL A 1 335 ? 10.439 -5.996 6.872 1.00 97.62 335 VAL A O 1
ATOM 2633 N N . ALA A 1 336 ? 10.722 -3.769 6.765 1.00 98.31 336 ALA A N 1
ATOM 2634 C CA . ALA A 1 336 ? 10.856 -3.677 5.315 1.00 98.31 336 ALA A CA 1
ATOM 2635 C C . ALA A 1 336 ? 11.427 -2.312 4.907 1.00 98.31 336 ALA A C 1
ATOM 2637 O O . ALA A 1 336 ? 11.565 -1.414 5.731 1.00 98.31 336 ALA A O 1
ATOM 2638 N N . TRP A 1 337 ? 11.706 -2.144 3.621 1.00 98.25 337 TRP A N 1
ATOM 2639 C CA . TRP A 1 337 ? 11.927 -0.854 2.982 1.00 98.25 337 TRP A CA 1
ATOM 2640 C C . TRP A 1 337 ? 10.884 -0.662 1.877 1.00 98.25 337 TRP A C 1
ATOM 2642 O O . TRP A 1 337 ? 10.641 -1.615 1.131 1.00 98.25 337 TRP A O 1
ATOM 2652 N N . PRO A 1 338 ? 10.312 0.544 1.703 1.00 97.12 338 PRO A N 1
ATOM 2653 C CA . PRO A 1 338 ? 9.351 0.818 0.631 1.00 97.12 338 PRO A CA 1
ATOM 2654 C C . PRO A 1 338 ? 9.944 0.635 -0.773 1.00 97.12 338 PRO A C 1
ATOM 2656 O O . PRO A 1 338 ? 9.212 0.443 -1.739 1.00 97.12 338 PRO A O 1
ATOM 2659 N N . ARG A 1 339 ? 11.276 0.715 -0.887 1.00 97.12 339 ARG A N 1
ATOM 2660 C CA . ARG A 1 339 ? 12.043 0.577 -2.130 1.00 97.12 339 ARG A CA 1
ATOM 2661 C C . ARG A 1 339 ? 13.268 -0.299 -1.894 1.00 97.12 339 ARG A C 1
ATOM 2663 O O . ARG A 1 339 ? 13.945 -0.119 -0.876 1.00 97.12 339 ARG A O 1
ATOM 2670 N N . PHE A 1 340 ? 13.586 -1.216 -2.805 1.00 96.94 340 PHE A N 1
ATOM 2671 C CA . PHE A 1 340 ? 14.817 -2.008 -2.742 1.00 96.94 340 PHE A CA 1
ATOM 2672 C C . PHE A 1 340 ? 16.068 -1.148 -2.954 1.00 96.94 340 PHE A C 1
ATOM 2674 O O . PHE A 1 340 ? 16.008 -0.064 -3.526 1.00 96.94 340 PHE A O 1
ATOM 2681 N N . GLU A 1 341 ? 17.208 -1.621 -2.452 1.00 95.06 341 GLU A N 1
ATOM 2682 C CA . GLU A 1 341 ? 18.423 -0.803 -2.311 1.00 95.06 341 GLU A CA 1
ATOM 2683 C C . GLU A 1 341 ? 18.991 -0.243 -3.625 1.00 95.06 341 GLU A C 1
ATOM 2685 O O . GLU A 1 341 ? 19.555 0.844 -3.619 1.00 95.06 341 GLU A O 1
ATOM 2690 N N . SER A 1 342 ? 18.824 -0.952 -4.745 1.00 95.00 342 SER A N 1
ATOM 2691 C CA . SER A 1 342 ? 19.272 -0.525 -6.079 1.00 95.00 342 SER A CA 1
ATOM 2692 C C . SER A 1 342 ? 18.208 0.248 -6.867 1.00 95.00 342 SER A C 1
ATOM 2694 O O . SER A 1 342 ? 18.329 0.411 -8.079 1.00 95.00 342 SER A O 1
ATOM 2696 N N . CYS A 1 343 ? 17.137 0.694 -6.209 1.00 95.94 343 CYS A N 1
ATOM 2697 C CA . CYS A 1 343 ? 16.110 1.511 -6.836 1.00 95.94 343 CYS A CA 1
ATOM 2698 C C . CYS A 1 343 ? 16.605 2.946 -7.062 1.00 95.94 343 CYS A C 1
ATOM 2700 O O . CYS A 1 343 ? 17.039 3.617 -6.128 1.00 95.94 343 CYS A O 1
ATOM 2702 N N . GLU A 1 344 ? 16.500 3.421 -8.302 1.00 94.88 344 GLU A N 1
ATOM 2703 C CA . GLU A 1 344 ? 17.054 4.715 -8.734 1.00 94.88 344 GLU A CA 1
ATOM 2704 C C . GLU A 1 344 ? 15.986 5.785 -8.993 1.00 94.88 344 GLU A C 1
ATOM 2706 O O . GLU A 1 344 ? 16.313 6.962 -9.109 1.00 94.88 344 GLU A O 1
ATOM 2711 N N . ASP A 1 345 ? 14.720 5.389 -9.111 1.00 94.31 345 ASP A N 1
ATOM 2712 C CA . ASP A 1 345 ? 13.605 6.287 -9.408 1.00 94.31 345 ASP A CA 1
ATOM 2713 C C . ASP A 1 345 ? 12.294 5.677 -8.905 1.00 94.31 345 ASP A C 1
ATOM 2715 O O . ASP A 1 345 ? 12.222 4.499 -8.539 1.00 94.31 345 ASP A O 1
ATOM 2719 N N . TRP A 1 346 ? 11.232 6.467 -8.904 1.00 90.75 346 TRP A N 1
ATOM 2720 C CA . TRP A 1 346 ? 9.909 6.027 -8.518 1.00 90.75 346 TRP A CA 1
ATOM 2721 C C . TRP A 1 346 ? 9.441 4.808 -9.329 1.00 90.75 346 TRP A C 1
ATOM 2723 O O . TRP A 1 346 ? 9.577 4.743 -10.550 1.00 90.75 346 TRP A O 1
ATOM 2733 N N . GLY A 1 347 ? 8.930 3.787 -8.631 1.00 88.19 347 GLY A N 1
ATOM 2734 C CA . GLY A 1 347 ? 8.490 2.529 -9.240 1.00 88.19 347 GLY A CA 1
ATOM 2735 C C . GLY A 1 347 ? 9.619 1.603 -9.669 1.00 88.19 347 GLY A C 1
ATOM 2736 O O . GLY A 1 347 ? 9.339 0.522 -10.181 1.00 88.19 347 GLY A O 1
ATOM 2737 N N . CYS A 1 348 ? 10.878 2.025 -9.518 1.00 93.56 348 CYS A N 1
ATOM 2738 C CA . CYS A 1 348 ? 12.082 1.255 -9.817 1.00 93.56 348 CYS A CA 1
ATOM 2739 C C . CYS A 1 348 ? 12.049 0.564 -11.193 1.00 93.56 348 CYS A C 1
ATOM 2741 O O . CYS A 1 348 ? 12.532 -0.560 -11.341 1.00 93.56 348 CYS A O 1
ATOM 2743 N N . LYS A 1 349 ? 11.449 1.231 -12.195 1.00 91.00 349 LYS A N 1
ATOM 2744 C CA . LYS A 1 349 ? 11.244 0.726 -13.569 1.00 91.00 349 LYS A CA 1
ATOM 2745 C C . LYS A 1 349 ? 10.345 -0.526 -13.659 1.00 91.00 349 LYS A C 1
ATOM 2747 O O . LYS A 1 349 ? 10.295 -1.179 -14.695 1.00 91.00 349 LYS A O 1
ATOM 2752 N N . GLY A 1 350 ? 9.606 -0.859 -12.600 1.00 85.81 350 GLY A N 1
ATOM 2753 C CA . GLY A 1 350 ? 8.659 -1.979 -12.537 1.00 85.81 350 GLY A CA 1
ATOM 2754 C C . GLY A 1 350 ? 7.301 -1.716 -13.203 1.00 85.81 350 GLY A C 1
ATOM 2755 O O . GLY A 1 350 ? 6.409 -2.555 -13.113 1.00 85.81 350 GLY A O 1
ATOM 2756 N N . GLY A 1 351 ? 7.123 -0.558 -13.847 1.00 84.31 351 GLY A N 1
ATOM 2757 C CA . GLY A 1 351 ? 5.912 -0.184 -14.587 1.00 84.31 351 GLY A CA 1
ATOM 2758 C C . GLY A 1 351 ? 4.844 0.553 -13.773 1.00 84.31 351 GLY A C 1
ATOM 2759 O O . GLY A 1 351 ? 3.929 1.127 -14.353 1.00 84.31 351 GLY A O 1
ATOM 2760 N N . GLY A 1 352 ? 4.965 0.596 -12.441 1.00 80.31 352 GLY A N 1
ATOM 2761 C CA . GLY A 1 352 ? 4.003 1.294 -11.578 1.00 80.31 352 GLY A CA 1
ATOM 2762 C C . GLY A 1 352 ? 4.016 2.820 -11.733 1.00 80.31 352 GLY A C 1
ATOM 2763 O O . GLY A 1 352 ? 3.014 3.471 -11.480 1.00 80.31 352 GLY A O 1
ATOM 2764 N N . TRP A 1 353 ? 5.123 3.411 -12.174 1.00 83.12 353 TRP A N 1
ATOM 2765 C CA . TRP A 1 353 ? 5.225 4.861 -12.391 1.00 83.12 353 TRP A CA 1
ATOM 2766 C C . TRP A 1 353 ? 5.166 5.270 -13.859 1.00 83.12 353 TRP A C 1
ATOM 2768 O O . TRP A 1 353 ? 5.266 6.454 -14.170 1.00 83.12 353 TRP A O 1
ATOM 2778 N N . ASP A 1 354 ? 4.953 4.306 -14.752 1.00 83.81 354 ASP A N 1
ATOM 2779 C CA . ASP A 1 354 ? 4.730 4.598 -16.157 1.00 83.81 354 ASP A CA 1
ATOM 2780 C C . ASP A 1 354 ? 3.369 5.291 -16.310 1.00 83.81 354 ASP A C 1
ATOM 2782 O O . ASP A 1 354 ? 2.330 4.752 -15.908 1.00 83.81 354 ASP A O 1
ATOM 2786 N N . GLU A 1 355 ? 3.378 6.461 -16.941 1.00 76.12 355 GLU A N 1
ATOM 2787 C CA . GLU A 1 355 ? 2.192 7.038 -17.565 1.00 76.12 355 GLU A CA 1
ATOM 2788 C C . GLU A 1 355 ? 2.102 6.469 -18.986 1.00 76.12 355 GLU A C 1
ATOM 2790 O O . GLU A 1 355 ? 3.023 6.619 -19.792 1.00 76.12 355 GLU A O 1
ATOM 2795 N N . GLY A 1 356 ? 1.031 5.731 -19.272 1.00 64.31 356 GLY A N 1
ATOM 2796 C CA . GLY A 1 356 ? 0.835 5.049 -20.550 1.00 64.31 356 GLY A CA 1
ATOM 2797 C C . GLY A 1 356 ? -0.450 5.463 -21.255 1.00 64.31 356 GLY A C 1
ATOM 2798 O O . GLY A 1 356 ? -1.296 6.160 -20.696 1.00 64.31 356 GLY A O 1
ATOM 2799 N N . ALA A 1 357 ? -0.608 4.987 -22.493 1.00 57.09 357 ALA A N 1
ATOM 2800 C CA . ALA A 1 357 ? -1.922 4.934 -23.116 1.00 57.09 357 ALA A CA 1
ATOM 2801 C C . ALA A 1 357 ? -2.856 4.085 -22.234 1.00 57.09 357 ALA A C 1
ATOM 2803 O O . ALA A 1 357 ? -2.420 3.114 -21.615 1.00 57.09 357 ALA A O 1
ATOM 2804 N N . THR A 1 358 ? -4.124 4.476 -22.152 1.00 60.31 358 THR A N 1
ATOM 2805 C CA . THR A 1 358 ? -5.163 3.700 -21.469 1.00 60.31 358 THR A CA 1
ATOM 2806 C C . THR A 1 358 ? -5.217 2.285 -22.048 1.00 60.31 358 THR A C 1
ATOM 2808 O O . THR A 1 358 ? -4.952 2.101 -23.235 1.00 60.31 358 THR A O 1
ATOM 2811 N N . ILE A 1 359 ? -5.595 1.279 -21.252 1.00 60.78 359 ILE A N 1
ATOM 2812 C CA . ILE A 1 359 ? -5.775 -0.104 -21.748 1.00 60.78 359 ILE A CA 1
ATOM 2813 C C . ILE A 1 359 ? -6.775 -0.111 -22.918 1.00 60.78 359 ILE A C 1
ATOM 2815 O O . ILE A 1 359 ? -6.640 -0.873 -23.872 1.00 60.78 359 ILE A O 1
ATOM 2819 N N . ALA A 1 360 ? -7.736 0.816 -22.880 1.00 52.34 360 ALA A N 1
ATOM 2820 C CA . ALA A 1 360 ? -8.707 1.047 -23.941 1.00 52.34 360 ALA A CA 1
ATOM 2821 C C . ALA A 1 360 ? -8.093 1.437 -25.303 1.00 52.34 360 ALA A C 1
ATOM 2823 O O . ALA A 1 360 ? -8.746 1.247 -26.322 1.00 52.34 360 ALA A O 1
ATOM 2824 N N . ASN A 1 361 ? -6.865 1.965 -25.356 1.00 44.47 361 ASN A N 1
ATOM 2825 C CA . ASN A 1 361 ? -6.214 2.350 -26.613 1.00 44.47 361 ASN A CA 1
ATOM 2826 C C . ASN A 1 361 ? -5.503 1.185 -27.323 1.00 44.47 361 ASN A C 1
ATOM 2828 O O . ASN A 1 361 ? -5.204 1.312 -28.508 1.00 44.47 361 ASN A O 1
ATOM 2832 N N . ASP A 1 362 ? -5.270 0.060 -26.640 1.00 45.56 362 ASP A N 1
ATOM 2833 C CA . ASP A 1 362 ? -4.690 -1.151 -27.243 1.00 45.56 362 ASP A CA 1
ATOM 2834 C C . ASP A 1 362 ? -5.765 -2.117 -27.778 1.00 45.56 362 ASP A C 1
ATOM 2836 O O . ASP A 1 362 ? -5.459 -3.077 -28.487 1.00 45.56 362 ASP A O 1
ATOM 2840 N N . ALA A 1 363 ? -7.042 -1.839 -27.497 1.00 45.94 363 ALA A N 1
ATOM 2841 C CA . ALA A 1 363 ? -8.180 -2.545 -28.063 1.00 45.94 363 ALA A CA 1
ATOM 2842 C C . ALA A 1 363 ? -8.938 -1.615 -29.022 1.00 45.94 363 ALA A C 1
ATOM 2844 O O . ALA A 1 363 ? -9.589 -0.670 -28.589 1.00 45.94 363 ALA A O 1
ATOM 2845 N N . GLU A 1 364 ? -8.913 -1.907 -30.327 1.00 36.47 364 GLU A N 1
ATOM 2846 C CA . GLU A 1 364 ? -9.835 -1.343 -31.329 1.00 36.47 364 GLU A CA 1
ATOM 2847 C C . GLU A 1 364 ? -11.288 -1.716 -30.964 1.00 36.47 364 GLU A C 1
ATOM 2849 O O . GLU A 1 364 ? -11.892 -2.622 -31.535 1.00 36.47 364 GLU A O 1
ATOM 2854 N N . THR A 1 365 ? -11.868 -1.045 -29.971 1.00 41.00 365 THR A N 1
ATOM 2855 C CA . THR A 1 365 ? -13.264 -1.238 -29.576 1.00 41.00 365 THR A CA 1
ATOM 2856 C C . THR A 1 365 ? -13.946 0.125 -29.565 1.00 41.00 365 THR A 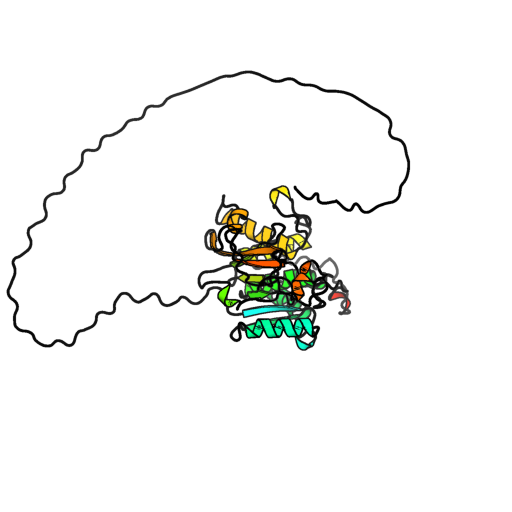C 1
ATOM 2858 O O . THR A 1 365 ? -13.508 1.023 -28.845 1.00 41.00 365 THR A O 1
ATOM 2861 N N . PRO A 1 366 ? -14.991 0.338 -30.384 1.00 36.56 366 PRO A N 1
ATOM 2862 C CA . PRO A 1 366 ? -15.663 1.625 -30.441 1.00 36.56 366 PRO A CA 1
ATOM 2863 C C . PRO A 1 366 ? -16.321 1.922 -29.091 1.00 36.56 366 PRO A C 1
ATOM 2865 O O . PRO A 1 366 ? -17.019 1.075 -28.535 1.00 36.56 366 PRO A O 1
ATOM 2868 N N . ALA A 1 367 ? -16.102 3.139 -28.589 1.00 36.94 367 ALA A N 1
ATOM 2869 C CA . ALA A 1 367 ? -16.698 3.627 -27.352 1.00 36.94 367 ALA A CA 1
ATOM 2870 C C . ALA A 1 367 ? -18.227 3.394 -27.344 1.00 36.94 367 ALA A C 1
ATOM 2872 O O . ALA A 1 367 ? -18.898 3.745 -28.325 1.00 36.94 367 ALA A O 1
ATOM 2873 N N . PRO A 1 368 ? -18.803 2.819 -26.271 1.00 39.97 368 PRO A N 1
ATOM 2874 C CA . PRO A 1 368 ? -20.243 2.646 -26.175 1.00 39.97 368 PRO A CA 1
ATOM 2875 C C . PRO A 1 368 ? -20.939 4.009 -26.078 1.00 39.97 368 PRO A C 1
ATOM 2877 O O . PRO A 1 368 ? -20.453 4.956 -25.457 1.00 39.97 368 PRO A O 1
ATOM 2880 N N . LYS A 1 369 ? -22.093 4.117 -26.741 1.00 33.94 369 LYS A N 1
ATOM 2881 C CA . LYS A 1 369 ? -22.921 5.326 -26.736 1.00 33.94 369 LYS A CA 1
ATOM 2882 C C . LYS A 1 369 ? -23.513 5.537 -25.342 1.00 33.94 369 LYS A C 1
ATOM 2884 O O . LYS A 1 369 ? -23.942 4.586 -24.699 1.00 33.94 369 LYS A O 1
ATOM 2889 N N . ALA A 1 370 ? -23.613 6.800 -24.933 1.00 39.75 370 ALA A N 1
ATOM 2890 C CA . ALA A 1 370 ? -24.098 7.260 -23.627 1.00 39.75 370 ALA A CA 1
ATOM 2891 C C . ALA A 1 370 ? -25.540 6.836 -23.242 1.00 39.75 370 ALA A C 1
ATOM 2893 O O . ALA A 1 370 ? -26.026 7.231 -22.187 1.00 39.75 370 ALA A O 1
ATOM 2894 N N . GLU A 1 371 ? -26.235 6.049 -24.066 1.00 39.91 371 GLU A N 1
ATOM 2895 C CA . GLU A 1 371 ? -27.644 5.683 -23.876 1.00 39.91 371 GLU A CA 1
ATOM 2896 C C . GLU A 1 371 ? -27.848 4.316 -23.188 1.00 39.91 371 GLU A C 1
ATOM 2898 O O . GLU A 1 371 ? -28.960 4.041 -22.745 1.00 39.91 371 GLU A O 1
ATOM 2903 N N . ASP A 1 372 ? -26.795 3.510 -22.985 1.00 37.75 372 ASP A N 1
ATOM 2904 C CA . ASP A 1 372 ? -26.879 2.218 -22.266 1.00 37.75 372 ASP A CA 1
ATOM 2905 C C . ASP A 1 372 ? -26.544 2.303 -20.756 1.00 37.75 372 ASP A C 1
ATOM 2907 O O . ASP A 1 372 ? -26.535 1.294 -20.051 1.00 37.75 372 ASP A O 1
ATOM 2911 N N . MET A 1 373 ? -26.333 3.503 -20.197 1.00 44.03 373 MET A N 1
ATOM 2912 C CA . MET A 1 373 ? -25.936 3.693 -18.785 1.00 44.03 373 MET A CA 1
ATOM 2913 C C . MET A 1 373 ? -27.082 3.577 -17.757 1.00 44.03 373 MET A C 1
ATOM 2915 O O . MET A 1 373 ? -26.969 4.086 -16.645 1.00 44.03 373 MET A O 1
ATOM 2919 N N . ASN A 1 374 ? -28.187 2.903 -18.087 1.00 38.59 374 ASN A N 1
ATOM 2920 C CA . ASN A 1 374 ? -29.311 2.717 -17.156 1.00 38.59 374 ASN A CA 1
ATOM 2921 C C . ASN A 1 374 ? -29.191 1.444 -16.289 1.00 38.59 374 ASN A C 1
ATOM 2923 O O . ASN A 1 374 ? -30.142 1.044 -15.614 1.00 38.59 374 ASN A O 1
ATOM 2927 N N . GLY A 1 375 ? -28.026 0.788 -16.304 1.00 39.25 375 GLY A N 1
ATOM 2928 C CA . GLY A 1 375 ? -27.686 -0.261 -15.349 1.00 39.25 375 GLY A CA 1
ATOM 2929 C C . GLY A 1 375 ? -27.454 0.359 -13.976 1.00 39.25 375 GLY A C 1
ATOM 2930 O O . GLY A 1 375 ? -26.438 1.009 -13.761 1.00 39.25 375 GLY A O 1
ATOM 2931 N N . GLN A 1 376 ? -28.411 0.182 -13.064 1.00 37.62 376 GLN A N 1
ATOM 2932 C CA . GLN A 1 376 ? -28.291 0.600 -11.669 1.00 37.62 376 GLN A CA 1
ATOM 2933 C C . GLN A 1 376 ? -26.937 0.168 -11.093 1.00 37.62 376 GLN A C 1
ATOM 2935 O O . GLN A 1 376 ? -26.605 -1.017 -11.144 1.00 37.62 376 GLN A O 1
ATOM 2940 N N . ASP A 1 377 ? -26.207 1.136 -10.528 1.00 45.72 377 ASP A N 1
ATOM 2941 C CA . ASP A 1 377 ? -25.003 0.962 -9.712 1.00 45.72 377 ASP A CA 1
ATOM 2942 C C . ASP A 1 377 ? -25.314 0.037 -8.525 1.00 45.72 377 ASP A C 1
ATOM 2944 O O . ASP A 1 377 ? -25.587 0.474 -7.407 1.00 45.72 377 ASP A O 1
ATOM 2948 N N . GLN A 1 378 ? -25.310 -1.270 -8.754 1.00 40.12 378 GLN A N 1
ATOM 2949 C CA . GLN A 1 378 ? -25.230 -2.228 -7.670 1.00 40.12 378 GLN A CA 1
ATOM 2950 C C . GLN A 1 378 ? -23.752 -2.475 -7.434 1.00 40.12 378 GLN A C 1
ATOM 2952 O O . GLN A 1 378 ? -23.157 -3.417 -7.949 1.00 40.12 378 GLN A O 1
ATOM 2957 N N . ILE A 1 379 ? -23.180 -1.607 -6.600 1.00 52.59 379 ILE A N 1
ATOM 2958 C CA . ILE A 1 379 ? -22.212 -2.073 -5.616 1.00 52.59 379 ILE A CA 1
ATOM 2959 C C . ILE A 1 379 ? -22.789 -3.400 -5.073 1.00 52.59 379 ILE A C 1
ATOM 2961 O O . ILE A 1 379 ? -23.971 -3.400 -4.693 1.00 52.59 379 ILE A O 1
ATOM 2965 N N . PRO A 1 380 ? -22.058 -4.536 -5.143 1.00 53.09 380 PRO A N 1
ATOM 2966 C CA . PRO A 1 380 ? -22.528 -5.792 -4.563 1.00 53.09 380 PRO A CA 1
ATOM 2967 C C . PRO A 1 380 ? -23.118 -5.481 -3.188 1.00 53.09 380 PRO A C 1
ATOM 2969 O O . PRO A 1 380 ? -22.511 -4.700 -2.474 1.00 53.09 380 PRO A O 1
ATOM 2972 N N . LYS A 1 381 ? -24.314 -5.970 -2.829 1.00 47.09 381 LYS A N 1
ATOM 2973 C CA . LYS A 1 381 ? -25.027 -5.544 -1.593 1.00 47.09 381 LYS A CA 1
ATOM 2974 C C . LYS A 1 381 ? -24.223 -5.760 -0.288 1.00 47.09 381 LYS A C 1
ATOM 2976 O O . LYS A 1 381 ? -24.702 -5.433 0.795 1.00 47.09 381 LYS A O 1
ATOM 2981 N N . ASP A 1 382 ? -23.071 -6.409 -0.403 1.00 45.28 382 ASP A N 1
ATOM 2982 C CA . ASP A 1 382 ? -22.030 -6.703 0.574 1.00 45.28 382 ASP A CA 1
ATOM 2983 C C . ASP A 1 382 ? -20.852 -5.694 0.606 1.00 45.28 382 ASP A C 1
ATOM 2985 O O . ASP A 1 382 ? -20.002 -5.777 1.495 1.00 45.28 382 ASP A O 1
ATOM 2989 N N . LEU A 1 383 ? -20.835 -4.721 -0.305 1.00 50.44 383 LEU A N 1
ATOM 2990 C CA . LEU A 1 383 ? -20.207 -3.397 -0.220 1.00 50.44 383 LEU A CA 1
ATOM 2991 C C . LEU A 1 383 ? -21.334 -2.359 -0.049 1.00 50.44 383 LEU A C 1
ATOM 2993 O O . LEU A 1 383 ? -21.000 -1.200 0.266 1.00 50.44 383 LEU A O 1
#

Foldseek 3Di:
DDDDDDDDDDDDDDDDDDDDDDDDDDDDDDDDDDDDDDDDDDDDDDDDDDDDDDDDDDDDDDDDDDDDDDDPDPPDDDDPDPDFAAALADLEEEEEFQDPDLVPFPPVLNVQVVQLCVQPVPRHYDYDYLVNQLVLCCVAQNNVLSVLLLQDLFLQLVVLSRVLSCCQAPWHKYAYSFKHWPHHLCVQDGRLAAKEFEAEPFQFTDPRIITHGHNRQLSVQLNVLSVCVSVVVDDLADPCVVLVGRDNDSNRSSSSRSVVVQQCVQPNPDDPVVCLAAQWDDGHSHIYGYKYKDFFPLPVVDADPRDHPLLNPQPDPLSRIFIAGRHPPVDGHTGIRSGDSPQNDPSSRRRNRGRHDRSVVVDPDDDDDPPPPPPPNPRPPSD

Radius of gyration: 30.05 Å; chains: 1; bounding box: 60×104×92 Å

Sequence (383 aa):
LKPFWLKGRMMRPAGRGPMAEAASRRCRLLPLFLLLRSTCTVAEEVETVPVVPPPSPPPPAATSAPPRERSRGLILPGPAEPQPSSPRIPRKLVLTSKQASADGLPESVQANLRRNLALDPDMEMRWLDDPACSDYLKEHFGPRFAERLESEPRGSFRGDLCRAAVLFREGGFYIDLDVQLHMPLARLVDNDTTFMAAFTVDGAILNALVAAEPRNAIMAETLRELRRWYDGESSHHPDEEAEKTTNEWMGPVTMLRGLRSVMQNSCPGVQLEQFREEPKWVCGAQRLRFYDERELDCYSGEDSVECPPSRRNAEFAGARFGIFVASSPDKRDLVAWPRFESCEDWGCKGGGWDEGATIANDAETPAPKAEDMNGQDQIPKDL